Protein AF-A0A6A4GRD8-F1 (afdb_monomer)

Organism: NCBI:txid1447944

Structure (mmCIF, N/CA/C/O backbone):
data_AF-A0A6A4GRD8-F1
#
_entry.id   AF-A0A6A4GRD8-F1
#
loop_
_atom_site.group_PDB
_atom_site.id
_atom_site.type_symbol
_atom_site.label_atom_id
_atom_site.label_alt_id
_atom_site.label_comp_id
_atom_site.label_asym_id
_atom_site.label_entity_id
_atom_site.label_seq_id
_atom_site.pdbx_PDB_ins_code
_atom_site.Cartn_x
_atom_site.Cartn_y
_atom_site.Cartn_z
_atom_site.occupancy
_atom_site.B_iso_or_equiv
_atom_site.auth_seq_id
_atom_site.auth_comp_id
_atom_site.auth_asym_id
_atom_site.auth_atom_id
_atom_site.pdbx_PDB_model_num
ATOM 1 N N . MET A 1 1 ? 20.270 21.650 -35.601 1.00 24.81 1 MET A N 1
ATOM 2 C CA . MET A 1 1 ? 20.937 20.452 -35.057 1.00 24.81 1 MET A CA 1
ATOM 3 C C . MET A 1 1 ? 22.162 20.197 -35.927 1.00 24.81 1 MET A C 1
ATOM 5 O O . MET A 1 1 ? 22.003 19.754 -37.057 1.00 24.81 1 MET A O 1
ATOM 9 N N . GLN A 1 2 ? 23.350 20.636 -35.498 1.00 22.73 2 GLN A N 1
ATOM 10 C CA . GLN A 1 2 ? 24.589 20.322 -36.217 1.00 22.73 2 GLN A CA 1
ATOM 11 C C . GLN A 1 2 ? 24.845 18.822 -36.033 1.00 22.73 2 GLN A C 1
ATOM 13 O O . GLN A 1 2 ? 25.180 18.382 -34.941 1.00 22.73 2 GLN A O 1
ATOM 18 N N . LEU A 1 3 ? 24.617 18.026 -37.079 1.00 31.14 3 LEU A N 1
ATOM 19 C CA . LEU A 1 3 ? 25.081 16.640 -37.128 1.00 31.14 3 LEU A CA 1
ATOM 20 C C . LEU A 1 3 ? 26.600 16.685 -37.310 1.00 31.14 3 LEU A C 1
ATOM 22 O O . LEU A 1 3 ? 27.084 16.894 -38.424 1.00 31.14 3 LEU A O 1
ATOM 26 N N . ILE A 1 4 ? 27.331 16.591 -36.200 1.00 37.72 4 ILE A N 1
ATOM 27 C CA . ILE A 1 4 ? 28.794 16.622 -36.174 1.00 37.72 4 ILE A CA 1
ATOM 28 C C . ILE A 1 4 ? 29.328 15.190 -36.262 1.00 37.72 4 ILE A C 1
ATOM 30 O O . ILE A 1 4 ? 28.862 14.293 -35.563 1.00 37.72 4 ILE A O 1
ATOM 34 N N . SER A 1 5 ? 30.282 15.035 -37.184 1.00 36.31 5 SER A N 1
ATOM 35 C CA . SER A 1 5 ? 31.227 13.939 -37.411 1.00 36.31 5 SER A CA 1
ATOM 36 C C . SER A 1 5 ? 31.065 12.708 -36.512 1.00 36.31 5 SER A C 1
ATOM 38 O O . SER A 1 5 ? 31.634 12.639 -35.424 1.00 36.31 5 SER A O 1
ATOM 40 N N . ILE A 1 6 ? 30.385 11.677 -37.026 1.00 48.72 6 ILE A N 1
ATOM 41 C CA . ILE A 1 6 ? 30.660 10.297 -36.602 1.00 48.72 6 ILE A CA 1
ATOM 42 C C . ILE A 1 6 ? 32.162 10.068 -36.782 1.00 48.72 6 ILE A C 1
ATOM 44 O O . ILE A 1 6 ? 32.662 10.449 -37.834 1.00 48.72 6 ILE A O 1
ATOM 48 N N . ASN A 1 7 ? 32.871 9.458 -35.826 1.00 55.53 7 ASN A N 1
ATOM 49 C CA . ASN A 1 7 ? 34.248 9.012 -36.063 1.00 55.53 7 ASN A CA 1
ATOM 50 C C . ASN A 1 7 ? 34.211 7.890 -37.127 1.00 55.53 7 ASN A C 1
ATOM 52 O O . ASN A 1 7 ? 33.829 6.758 -36.804 1.00 55.53 7 ASN A O 1
ATOM 56 N N . PRO A 1 8 ? 34.506 8.171 -38.414 1.00 59.16 8 PRO A N 1
ATOM 57 C CA . PRO A 1 8 ? 34.320 7.192 -39.474 1.00 59.16 8 PRO A CA 1
ATOM 58 C C . PRO A 1 8 ? 35.333 6.065 -39.311 1.00 59.16 8 PRO A C 1
ATOM 60 O O . PRO A 1 8 ? 34.985 4.907 -39.536 1.00 59.16 8 PRO A O 1
ATOM 63 N N . ASP A 1 9 ? 36.527 6.419 -38.837 1.00 59.66 9 ASP A N 1
ATOM 64 C CA . ASP A 1 9 ? 37.669 5.543 -38.641 1.00 59.66 9 ASP A CA 1
ATOM 65 C C . ASP A 1 9 ? 37.385 4.490 -37.572 1.00 59.66 9 ASP A C 1
ATOM 67 O O . ASP A 1 9 ? 37.676 3.320 -37.796 1.00 59.66 9 ASP A O 1
ATOM 71 N N . ALA A 1 10 ? 36.722 4.843 -36.465 1.00 59.97 10 ALA A N 1
ATOM 72 C CA . ALA A 1 10 ? 36.371 3.884 -35.411 1.00 59.97 10 ALA A CA 1
ATOM 73 C C . ALA A 1 10 ? 35.396 2.795 -35.898 1.00 59.97 10 ALA A C 1
ATOM 75 O O . ALA A 1 10 ? 35.593 1.607 -35.646 1.00 59.97 10 ALA A O 1
ATOM 76 N N . THR A 1 11 ? 34.357 3.177 -36.646 1.00 60.69 11 THR A N 1
ATOM 77 C CA . THR A 1 11 ? 33.398 2.206 -37.199 1.00 60.69 11 THR A CA 1
ATOM 78 C C . THR A 1 11 ? 34.016 1.391 -38.342 1.00 60.69 11 THR A C 1
ATOM 80 O O . THR A 1 11 ? 33.767 0.193 -38.438 1.00 60.69 11 THR A O 1
ATOM 83 N N . ASN A 1 12 ? 34.859 2.008 -39.179 1.00 69.25 12 ASN A N 1
ATOM 84 C CA . ASN A 1 12 ? 35.583 1.308 -40.244 1.00 69.25 12 ASN A CA 1
ATOM 85 C C . ASN A 1 12 ? 36.602 0.310 -39.666 1.00 69.25 12 ASN A C 1
ATOM 87 O O . ASN A 1 12 ? 36.736 -0.794 -40.185 1.00 69.25 12 ASN A O 1
ATOM 91 N N . THR A 1 13 ? 37.262 0.664 -38.559 1.00 67.25 13 THR A N 1
ATOM 92 C CA . THR A 1 13 ? 38.175 -0.215 -37.811 1.00 67.25 13 THR A CA 1
ATOM 93 C C . THR A 1 13 ? 37.424 -1.404 -37.220 1.00 67.25 13 THR A C 1
ATOM 95 O O . THR A 1 13 ? 37.878 -2.538 -37.353 1.00 67.25 13 THR A O 1
ATOM 98 N N . ALA A 1 14 ? 36.241 -1.178 -36.635 1.00 63.00 14 ALA A N 1
ATOM 99 C CA . ALA A 1 14 ? 35.396 -2.262 -36.138 1.00 63.00 14 ALA A CA 1
ATOM 100 C C . ALA A 1 14 ? 34.967 -3.218 -37.262 1.00 63.00 14 ALA A C 1
ATOM 102 O O . ALA A 1 14 ? 35.085 -4.431 -37.103 1.00 63.00 14 ALA A O 1
ATOM 103 N N . LEU A 1 15 ? 34.538 -2.686 -38.413 1.00 66.94 15 LEU A N 1
ATOM 104 C CA . LEU A 1 15 ? 34.151 -3.492 -39.573 1.00 66.94 15 LEU A CA 1
ATOM 105 C C . LEU A 1 15 ? 35.340 -4.283 -40.150 1.00 66.94 15 LEU A C 1
ATOM 107 O O . LEU A 1 15 ? 35.196 -5.455 -40.487 1.00 66.94 15 LEU A O 1
ATOM 111 N N . HIS A 1 16 ? 36.527 -3.672 -40.209 1.00 69.00 16 HIS A N 1
ATOM 112 C CA . HIS A 1 16 ? 37.756 -4.348 -40.622 1.00 69.00 16 HIS A CA 1
ATOM 113 C C . HIS A 1 16 ? 38.114 -5.503 -39.677 1.00 69.00 16 HIS A C 1
ATOM 115 O O . HIS A 1 16 ? 38.346 -6.608 -40.153 1.00 69.00 16 HIS A O 1
ATOM 121 N N . ALA A 1 17 ? 38.081 -5.283 -38.357 1.00 66.56 17 ALA A N 1
ATOM 122 C CA . ALA A 1 17 ? 38.363 -6.320 -37.359 1.00 66.56 17 ALA A CA 1
ATOM 123 C C . ALA A 1 17 ? 37.388 -7.512 -37.444 1.00 66.56 17 ALA A C 1
ATOM 125 O O . ALA A 1 17 ? 37.797 -8.659 -37.279 1.00 66.56 17 ALA A O 1
ATOM 126 N N . ILE A 1 18 ? 36.108 -7.254 -37.744 1.00 66.88 18 ILE A N 1
ATOM 127 C CA . ILE A 1 18 ? 35.108 -8.309 -37.990 1.00 66.88 18 ILE A CA 1
ATOM 128 C C . ILE A 1 18 ? 35.475 -9.121 -39.238 1.00 66.88 18 ILE A C 1
ATOM 130 O O . ILE A 1 18 ? 35.386 -10.347 -39.220 1.00 66.88 18 ILE A O 1
ATOM 134 N N . HIS A 1 19 ? 35.900 -8.458 -40.317 1.00 74.50 19 HIS A N 1
ATOM 135 C CA . HIS A 1 19 ? 36.281 -9.132 -41.559 1.00 74.50 19 HIS A CA 1
ATOM 136 C C . HIS A 1 19 ? 37.599 -9.913 -41.454 1.00 74.50 19 HIS A C 1
ATOM 138 O O . HIS A 1 19 ? 37.742 -10.933 -42.127 1.00 74.50 19 HIS A O 1
ATOM 144 N N . THR A 1 20 ? 38.558 -9.458 -40.641 1.00 73.12 20 THR A N 1
ATOM 145 C CA . THR A 1 20 ? 39.866 -10.116 -40.478 1.00 73.12 20 THR A CA 1
ATOM 146 C C . THR A 1 20 ? 39.896 -11.177 -39.380 1.00 73.12 20 THR A C 1
ATOM 148 O O . THR A 1 20 ? 40.796 -12.014 -39.389 1.00 73.12 20 THR A O 1
ATOM 151 N N . GLY A 1 21 ? 38.920 -11.185 -38.465 1.00 60.91 21 GLY A N 1
ATOM 152 C CA . GLY A 1 21 ? 38.833 -12.168 -37.380 1.00 60.91 21 GLY A CA 1
ATOM 153 C C . GLY A 1 21 ? 39.872 -11.975 -36.268 1.00 60.91 21 GLY A C 1
ATOM 154 O O . GLY A 1 21 ? 40.183 -12.927 -35.557 1.00 60.91 21 GLY A O 1
ATOM 155 N N . GLU A 1 22 ? 40.433 -10.772 -36.117 1.00 60.31 22 GLU A N 1
ATOM 156 C CA . GLU A 1 22 ? 41.413 -10.471 -35.067 1.00 60.31 22 GLU A CA 1
ATOM 157 C C . GLU A 1 22 ? 40.739 -10.363 -33.685 1.00 60.31 22 GLU A C 1
ATOM 159 O O . GLU A 1 22 ? 39.955 -9.448 -33.417 1.00 60.31 22 GLU A O 1
ATOM 164 N N . GLU A 1 23 ? 41.064 -11.292 -32.780 1.00 50.81 23 GLU A N 1
ATOM 165 C CA . GLU A 1 23 ? 40.650 -11.244 -31.373 1.00 50.81 23 GLU A CA 1
ATOM 166 C C . GLU A 1 23 ? 41.489 -10.205 -30.607 1.00 50.81 23 GLU A C 1
ATOM 168 O O . GLU A 1 23 ? 42.695 -10.367 -30.409 1.00 50.81 23 GLU A O 1
ATOM 173 N N . GLN A 1 24 ? 40.858 -9.115 -30.161 1.00 55.81 24 GLN A N 1
ATOM 174 C CA . GLN A 1 24 ? 41.519 -8.095 -29.344 1.00 55.81 24 GLN A CA 1
ATOM 175 C C . GLN A 1 24 ? 41.498 -8.469 -27.854 1.00 55.81 24 GLN A C 1
ATOM 177 O O . GLN A 1 24 ? 40.447 -8.721 -27.271 1.00 55.81 24 GLN A O 1
ATOM 182 N N . ILE A 1 25 ? 42.677 -8.429 -27.221 1.00 50.53 25 ILE A N 1
ATOM 183 C CA . ILE A 1 25 ? 42.921 -8.797 -25.809 1.00 50.53 25 ILE A CA 1
ATOM 184 C C . ILE A 1 25 ? 42.397 -7.720 -24.820 1.00 50.53 25 ILE A C 1
ATOM 186 O O . ILE A 1 25 ? 42.378 -7.929 -23.609 1.00 50.53 25 ILE A O 1
ATOM 190 N N . GLY A 1 26 ? 41.905 -6.577 -25.312 1.00 52.75 26 GLY A N 1
ATOM 191 C CA . GLY A 1 26 ? 41.276 -5.528 -24.505 1.00 52.75 26 GLY A CA 1
ATOM 192 C C . GLY A 1 26 ? 40.466 -4.543 -25.352 1.00 52.75 26 GLY A C 1
ATOM 193 O O . GLY A 1 26 ? 40.727 -4.394 -26.540 1.00 52.75 26 GLY A O 1
ATOM 194 N N . VAL A 1 27 ? 39.486 -3.882 -24.727 1.00 57.88 27 VAL A N 1
ATOM 195 C CA . VAL A 1 27 ? 38.582 -2.906 -25.362 1.00 57.88 27 VAL A CA 1
ATOM 196 C C . VAL A 1 27 ? 39.010 -1.500 -24.932 1.00 57.88 27 VAL A C 1
ATOM 198 O O . VAL A 1 27 ? 38.841 -1.139 -23.767 1.00 57.88 27 VAL A O 1
ATOM 201 N N . GLN A 1 28 ? 39.582 -0.708 -25.839 1.00 58.16 28 GLN A N 1
ATOM 202 C CA . GLN A 1 28 ? 39.941 0.699 -25.600 1.00 58.16 28 GLN A CA 1
ATOM 203 C C . GLN A 1 28 ? 38.852 1.670 -26.055 1.00 58.16 28 GLN A C 1
ATOM 205 O O . GLN A 1 28 ? 38.755 2.782 -25.533 1.00 58.16 28 GLN A O 1
ATOM 210 N N . ASN A 1 29 ? 38.004 1.255 -26.996 1.00 62.31 29 ASN A N 1
ATOM 211 C CA . ASN A 1 29 ? 36.835 2.020 -27.411 1.00 62.31 29 ASN A CA 1
ATOM 212 C C . ASN A 1 29 ? 35.583 1.135 -27.508 1.00 62.31 29 ASN A C 1
ATOM 214 O O . ASN A 1 29 ? 35.648 -0.077 -27.667 1.00 62.31 29 ASN A O 1
ATOM 218 N N . MET A 1 30 ? 34.406 1.749 -27.421 1.00 63.00 30 MET A N 1
ATOM 219 C CA . MET A 1 30 ? 33.133 1.023 -27.409 1.00 63.00 30 MET A CA 1
ATOM 220 C C . MET A 1 30 ? 32.856 0.257 -28.722 1.00 63.00 30 MET A C 1
ATOM 222 O O . MET A 1 30 ? 32.155 -0.750 -28.689 1.00 63.00 30 MET A O 1
ATOM 226 N N . PHE A 1 31 ? 33.434 0.675 -29.853 1.00 65.56 31 PHE A N 1
ATOM 227 C CA . PHE A 1 31 ? 33.296 -0.010 -31.146 1.00 65.56 31 PHE A CA 1
ATOM 228 C C . PHE A 1 31 ? 34.136 -1.292 -31.253 1.00 65.56 31 PHE A C 1
ATOM 230 O O . PHE A 1 31 ? 33.862 -2.145 -32.096 1.00 65.56 31 PHE A O 1
ATOM 237 N N . GLU A 1 32 ? 35.123 -1.467 -30.378 1.00 67.12 32 GLU A N 1
ATOM 238 C CA . GLU A 1 32 ? 35.891 -2.706 -30.247 1.00 67.12 32 GLU A CA 1
ATOM 239 C C . GLU A 1 32 ? 35.129 -3.785 -29.470 1.00 67.12 32 GLU A C 1
ATOM 241 O O . GLU A 1 32 ? 35.467 -4.967 -29.573 1.00 67.12 32 GLU A O 1
ATOM 246 N N . ALA A 1 33 ? 34.080 -3.404 -28.733 1.00 67.94 33 ALA A N 1
ATOM 247 C CA . ALA A 1 33 ? 33.295 -4.325 -27.929 1.00 67.94 33 ALA A CA 1
ATOM 248 C C . ALA A 1 33 ? 32.452 -5.272 -28.800 1.00 67.94 33 ALA A C 1
ATOM 250 O O . ALA A 1 33 ? 31.733 -4.840 -29.705 1.00 67.94 33 ALA A O 1
ATOM 251 N N . ASN A 1 34 ? 32.470 -6.565 -28.461 1.00 70.44 34 ASN A N 1
ATOM 252 C CA . ASN A 1 34 ? 31.767 -7.611 -29.217 1.00 70.44 34 ASN A CA 1
ATOM 253 C C . ASN A 1 34 ? 30.270 -7.316 -29.390 1.00 70.44 34 ASN A C 1
ATOM 255 O O . ASN A 1 34 ? 29.731 -7.484 -30.476 1.00 70.44 34 ASN A O 1
ATOM 259 N N . PHE A 1 35 ? 29.607 -6.770 -28.364 1.00 72.12 35 PHE A N 1
ATOM 260 C CA . PHE A 1 35 ? 28.174 -6.471 -28.449 1.00 72.12 35 PHE A CA 1
ATOM 261 C C . PHE A 1 35 ? 27.824 -5.401 -29.498 1.00 72.12 35 PHE A C 1
ATOM 263 O O . PHE A 1 35 ? 26.681 -5.366 -29.940 1.00 72.12 35 PHE A O 1
ATOM 270 N N . ILE A 1 36 ? 28.768 -4.535 -29.894 1.00 72.38 36 ILE A N 1
ATOM 271 C CA . ILE A 1 36 ? 28.576 -3.582 -31.001 1.00 72.38 36 ILE A CA 1
ATOM 272 C C . ILE A 1 36 ? 28.882 -4.231 -32.338 1.00 72.38 36 ILE A C 1
ATOM 274 O O . ILE A 1 36 ? 28.145 -4.013 -33.298 1.00 72.38 36 ILE A O 1
ATOM 278 N N . LYS A 1 37 ? 29.948 -5.033 -32.392 1.00 73.56 37 LYS A N 1
ATOM 279 C CA . LYS A 1 37 ? 30.352 -5.762 -33.597 1.00 73.56 37 LYS A CA 1
ATOM 280 C C . LYS A 1 37 ? 29.263 -6.723 -34.076 1.00 73.56 37 LYS A C 1
ATOM 282 O O . LYS A 1 37 ? 29.037 -6.824 -35.275 1.00 73.56 37 LYS A O 1
ATOM 287 N N . ASP A 1 38 ? 28.539 -7.333 -33.140 1.00 80.56 38 ASP A N 1
ATOM 288 C CA . ASP A 1 38 ? 27.466 -8.292 -33.419 1.00 80.56 38 ASP A CA 1
ATOM 289 C C . ASP A 1 38 ? 26.068 -7.650 -33.489 1.00 80.56 38 ASP A C 1
ATOM 291 O O . ASP A 1 38 ? 25.080 -8.331 -33.793 1.00 80.56 38 ASP A O 1
ATOM 295 N N . LEU A 1 39 ? 25.945 -6.350 -33.186 1.00 81.44 39 LEU A N 1
ATOM 296 C CA . LEU A 1 39 ? 24.649 -5.680 -33.148 1.00 81.44 39 LEU A CA 1
ATOM 297 C C . LEU A 1 39 ? 24.056 -5.613 -34.551 1.00 81.44 39 LEU A C 1
ATOM 299 O O . LEU A 1 39 ? 24.643 -5.023 -35.455 1.00 81.44 39 LEU A O 1
ATOM 303 N N . LYS A 1 40 ? 22.847 -6.150 -34.715 1.00 86.00 40 LYS A N 1
ATOM 304 C CA . LYS A 1 40 ? 22.097 -6.034 -35.965 1.00 86.00 40 LYS A CA 1
ATOM 305 C C . LYS A 1 40 ? 21.219 -4.788 -35.971 1.00 86.00 40 LYS A C 1
ATOM 307 O O . LYS A 1 40 ? 20.516 -4.518 -34.997 1.00 86.00 40 LYS A O 1
ATOM 312 N N . GLY A 1 41 ? 21.255 -4.062 -37.080 1.00 83.25 41 GLY A N 1
ATOM 313 C CA . GLY A 1 41 ? 20.356 -2.968 -37.401 1.00 83.25 41 GLY A CA 1
ATOM 314 C C . GLY A 1 41 ? 18.931 -3.440 -37.723 1.00 83.25 41 GLY A C 1
ATOM 315 O O . GLY A 1 41 ? 18.645 -4.644 -37.746 1.00 83.25 41 GLY A O 1
ATOM 316 N N . PRO A 1 42 ? 18.016 -2.496 -37.993 1.00 81.75 42 PRO A N 1
ATOM 317 C CA . PRO A 1 42 ? 16.615 -2.777 -38.327 1.00 81.75 42 PRO A CA 1
ATOM 318 C C . PRO A 1 42 ? 16.441 -3.613 -39.609 1.00 81.75 42 PRO A C 1
ATOM 320 O O . PRO A 1 42 ? 15.425 -4.285 -39.774 1.00 81.75 42 PRO A O 1
ATOM 323 N N . ASP A 1 43 ? 17.421 -3.595 -40.512 1.00 82.94 43 ASP A N 1
ATOM 324 C CA . ASP A 1 43 ? 17.446 -4.353 -41.768 1.00 82.94 43 ASP A CA 1
ATOM 325 C C . ASP A 1 43 ? 18.103 -5.742 -41.638 1.00 82.94 43 ASP A C 1
ATOM 327 O O . ASP A 1 43 ? 18.218 -6.476 -42.621 1.00 82.94 43 ASP A O 1
ATOM 331 N N . GLY A 1 44 ? 18.528 -6.117 -40.426 1.00 83.56 44 GLY A N 1
ATOM 332 C CA . GLY A 1 44 ? 19.192 -7.385 -40.135 1.00 83.56 44 GLY A CA 1
ATOM 333 C C . GLY A 1 44 ? 20.684 -7.430 -40.486 1.00 83.56 44 GLY A C 1
ATOM 334 O O . GLY A 1 44 ? 21.320 -8.449 -40.195 1.00 83.56 44 GLY A O 1
ATOM 335 N N . LYS A 1 45 ? 21.248 -6.359 -41.063 1.00 85.81 45 LYS A N 1
ATOM 336 C CA . LYS A 1 45 ? 22.697 -6.194 -41.267 1.00 85.81 45 LYS A CA 1
ATOM 337 C C . LYS A 1 45 ? 23.368 -5.705 -39.989 1.00 85.81 45 LYS A C 1
ATOM 339 O O . LYS A 1 45 ? 22.688 -5.388 -39.019 1.00 85.81 45 LYS A O 1
ATOM 344 N N . LEU A 1 46 ? 24.698 -5.664 -39.958 1.00 84.50 46 LEU A N 1
ATOM 345 C CA . LEU A 1 46 ? 25.418 -5.118 -38.808 1.00 84.50 46 LEU A CA 1
ATOM 346 C C . LEU A 1 46 ? 25.143 -3.616 -38.684 1.00 84.50 46 LEU A C 1
ATOM 348 O O . LEU A 1 46 ? 25.223 -2.891 -39.664 1.00 84.50 46 LEU A O 1
ATOM 352 N N . PHE A 1 47 ? 24.870 -3.129 -37.476 1.00 81.62 47 PHE A N 1
ATOM 353 C CA . PHE A 1 47 ? 24.605 -1.710 -37.215 1.00 81.62 47 PHE A CA 1
ATOM 354 C C . PHE A 1 47 ? 25.805 -0.812 -37.569 1.00 81.62 47 PHE A C 1
ATOM 356 O O . PHE A 1 47 ? 25.652 0.370 -37.866 1.00 81.62 47 PHE A O 1
ATOM 363 N N . VAL A 1 48 ? 27.012 -1.379 -37.548 1.00 76.94 48 VAL A N 1
ATOM 364 C CA . VAL A 1 48 ? 28.247 -0.713 -37.983 1.00 76.94 48 VAL A CA 1
ATOM 365 C C . VAL A 1 48 ? 28.436 -0.716 -39.509 1.00 76.94 48 VAL A C 1
ATOM 367 O O . VAL A 1 48 ? 29.242 0.065 -40.015 1.00 76.94 48 VAL A O 1
ATOM 370 N N . ASP A 1 49 ? 27.692 -1.543 -40.253 1.00 79.25 49 ASP A N 1
ATOM 371 C CA . ASP A 1 49 ? 27.662 -1.548 -41.721 1.00 79.25 49 ASP A CA 1
ATOM 372 C C . ASP A 1 49 ? 26.717 -0.446 -42.221 1.00 79.25 49 ASP A C 1
ATOM 374 O O . ASP A 1 49 ? 25.522 -0.636 -42.443 1.00 79.25 49 ASP A O 1
ATOM 378 N N . ARG A 1 50 ? 27.281 0.758 -42.336 1.00 72.06 50 ARG A N 1
ATOM 379 C CA . ARG A 1 50 ? 26.535 1.998 -42.582 1.00 72.06 50 ARG A CA 1
ATOM 380 C C . ARG A 1 50 ? 25.948 2.110 -43.992 1.00 72.06 50 ARG A C 1
ATOM 382 O O . ARG A 1 50 ? 24.972 2.835 -44.175 1.00 72.06 50 ARG A O 1
ATOM 389 N N . GLY A 1 51 ? 26.521 1.440 -44.997 1.00 77.62 51 GLY A N 1
ATOM 390 C CA . GLY A 1 51 ? 26.205 1.716 -46.406 1.00 77.62 51 GLY A CA 1
ATOM 391 C C . GLY A 1 51 ? 26.211 3.227 -46.708 1.00 77.62 51 GLY A C 1
ATOM 392 O O . GLY A 1 51 ? 27.157 3.923 -46.348 1.00 77.62 51 GLY A O 1
ATOM 393 N N . ASP A 1 52 ? 25.119 3.738 -47.293 1.00 78.75 52 ASP A N 1
ATOM 394 C CA . ASP A 1 52 ? 24.901 5.175 -47.566 1.00 78.75 52 ASP A CA 1
ATOM 395 C C . ASP A 1 52 ? 24.206 5.938 -46.412 1.00 78.75 52 ASP A C 1
ATOM 397 O O . ASP A 1 52 ? 23.813 7.101 -46.558 1.00 78.75 52 ASP A O 1
ATOM 401 N N . LYS A 1 53 ? 23.982 5.283 -45.269 1.00 82.38 53 LYS A N 1
ATOM 402 C CA . LYS A 1 53 ? 23.263 5.834 -44.113 1.00 82.38 53 LYS A CA 1
ATOM 403 C C . LYS A 1 53 ? 24.228 6.343 -43.041 1.00 82.38 53 LYS A C 1
ATOM 405 O O . LYS A 1 53 ? 25.413 6.025 -43.002 1.00 82.38 53 LYS A O 1
ATOM 410 N N . ILE A 1 54 ? 23.689 7.133 -42.123 1.00 84.12 54 ILE A N 1
ATOM 411 C CA . ILE A 1 54 ? 24.368 7.616 -40.919 1.00 84.12 54 ILE A CA 1
ATOM 412 C C . ILE A 1 54 ? 23.821 6.820 -39.734 1.00 84.12 54 ILE A C 1
ATOM 414 O O . ILE A 1 54 ? 22.649 6.958 -39.403 1.00 84.12 54 ILE A O 1
ATOM 418 N N . CYS A 1 55 ? 24.655 6.023 -39.071 1.00 82.56 55 CYS A N 1
ATOM 419 C CA . CYS A 1 55 ? 24.252 5.260 -37.885 1.00 82.56 55 CYS A CA 1
ATOM 420 C C . CYS A 1 55 ? 24.766 5.950 -36.613 1.00 82.56 55 CYS A C 1
ATOM 422 O O . CYS A 1 55 ? 25.974 6.145 -36.454 1.00 82.56 55 CYS A O 1
ATOM 424 N N . LEU A 1 56 ? 23.853 6.328 -35.714 1.00 82.81 56 LEU A N 1
ATOM 425 C CA . LEU A 1 56 ? 24.152 6.992 -34.444 1.00 82.81 56 LEU A CA 1
ATOM 426 C C . LEU A 1 56 ? 23.805 6.092 -33.253 1.00 82.81 56 LEU A C 1
ATOM 428 O O . LEU A 1 56 ? 22.666 5.669 -33.070 1.00 82.81 56 LEU A O 1
ATOM 432 N N . ALA A 1 57 ? 24.800 5.850 -32.409 1.00 79.50 57 ALA A N 1
ATOM 433 C CA . ALA A 1 57 ? 24.685 5.129 -31.150 1.00 79.50 57 ALA A CA 1
ATOM 434 C C . ALA A 1 57 ? 24.656 6.093 -29.958 1.00 79.50 57 ALA A C 1
ATOM 436 O O . ALA A 1 57 ? 25.556 6.923 -29.794 1.00 79.50 57 ALA A O 1
ATOM 437 N N . PHE A 1 58 ? 23.659 5.931 -29.092 1.00 81.88 58 PHE A N 1
ATOM 438 C CA . PHE A 1 58 ? 23.519 6.671 -27.840 1.00 81.88 58 PHE A CA 1
ATOM 439 C C . PHE A 1 58 ? 23.627 5.745 -26.627 1.00 81.88 58 PHE A C 1
ATOM 441 O O . PHE A 1 58 ? 23.241 4.572 -26.676 1.00 81.88 58 PHE A O 1
ATOM 448 N N . SER A 1 59 ? 24.127 6.295 -25.521 1.00 78.44 59 SER A N 1
ATOM 449 C CA . SER A 1 59 ? 23.936 5.729 -24.188 1.00 78.44 59 SER A CA 1
ATOM 450 C C . SER A 1 59 ? 22.967 6.587 -23.393 1.00 78.44 59 SER A C 1
ATOM 452 O O . SER A 1 59 ? 23.117 7.808 -23.322 1.00 78.44 59 SER A O 1
ATOM 454 N N . MET A 1 60 ? 21.997 5.939 -22.764 1.00 82.19 60 MET A N 1
ATOM 455 C CA . MET A 1 60 ? 21.075 6.592 -21.850 1.00 82.19 60 MET A CA 1
ATOM 456 C C . MET A 1 60 ? 21.680 6.619 -20.447 1.00 82.19 60 MET A C 1
ATOM 458 O O . MET A 1 60 ? 22.133 5.579 -19.964 1.00 82.19 60 MET A O 1
ATOM 462 N N . HIS A 1 61 ? 21.676 7.796 -19.821 1.00 79.56 61 HIS A N 1
ATOM 463 C CA . HIS A 1 61 ? 22.057 7.990 -18.429 1.00 79.56 61 HIS A CA 1
ATOM 464 C C . HIS A 1 61 ? 20.867 8.556 -17.651 1.00 79.56 61 HIS A C 1
ATOM 466 O O . HIS A 1 61 ? 20.296 9.589 -18.005 1.00 79.56 61 HIS A O 1
ATOM 472 N N . MET A 1 62 ? 20.506 7.869 -16.578 1.00 76.00 62 MET A N 1
ATOM 473 C CA . MET A 1 62 ? 19.504 8.304 -15.620 1.00 76.00 62 MET A CA 1
ATOM 474 C C . MET A 1 62 ? 20.126 8.290 -14.229 1.00 76.00 62 MET A C 1
ATOM 476 O O . MET A 1 62 ? 20.714 7.289 -13.814 1.00 76.00 62 MET A O 1
ATOM 480 N N . ASP A 1 63 ? 19.996 9.420 -13.547 1.00 70.00 63 ASP A N 1
ATOM 481 C CA . ASP A 1 63 ? 20.489 9.655 -12.197 1.00 70.00 63 ASP A CA 1
ATOM 482 C C . ASP A 1 63 ? 19.392 10.403 -11.432 1.00 70.00 63 ASP A C 1
ATOM 484 O O . ASP A 1 63 ? 18.821 11.364 -11.940 1.00 70.00 63 ASP A O 1
ATOM 488 N N . PHE A 1 64 ? 19.073 9.958 -10.221 1.00 62.38 64 PHE A N 1
ATOM 489 C CA . PHE A 1 64 ? 18.058 10.604 -9.384 1.00 62.38 64 PHE A CA 1
ATOM 490 C C . PHE A 1 64 ? 18.612 11.788 -8.580 1.00 62.38 64 PHE A C 1
ATOM 492 O O . PHE A 1 64 ? 17.859 12.452 -7.868 1.00 62.38 64 PHE A O 1
ATOM 499 N N . PHE A 1 65 ? 19.906 12.088 -8.730 1.00 53.06 65 PHE A N 1
ATOM 500 C CA . PHE A 1 65 ? 20.581 13.238 -8.127 1.00 53.06 65 PHE A CA 1
ATOM 501 C C . PHE A 1 65 ? 20.914 14.362 -9.131 1.00 53.06 65 PHE A C 1
ATOM 503 O O . PHE A 1 65 ? 21.318 15.441 -8.699 1.00 53.06 65 PHE A O 1
ATOM 510 N N . ASN A 1 66 ? 20.725 14.159 -10.445 1.00 46.00 66 ASN A N 1
ATOM 511 C CA . ASN A 1 66 ? 21.041 15.126 -11.511 1.00 46.00 66 ASN A CA 1
ATOM 512 C C . ASN A 1 66 ? 20.031 15.059 -12.681 1.00 46.00 66 ASN A C 1
ATOM 514 O O . ASN A 1 66 ? 19.369 14.044 -12.856 1.00 46.00 66 ASN A O 1
ATOM 518 N N . PRO A 1 67 ? 19.885 16.112 -13.513 1.00 48.44 67 PRO A N 1
ATOM 519 C CA . PRO A 1 67 ? 19.001 16.071 -14.686 1.00 48.44 67 PRO A CA 1
ATOM 520 C C . PRO A 1 67 ? 19.390 14.938 -15.658 1.00 48.44 67 PRO A C 1
ATOM 522 O O . PRO A 1 67 ? 20.577 14.706 -15.885 1.00 48.44 67 PRO A O 1
ATOM 525 N N . ASN A 1 68 ? 18.404 14.242 -16.249 1.00 50.38 68 ASN A N 1
ATOM 526 C CA . ASN A 1 68 ? 18.675 13.084 -17.113 1.00 50.38 68 ASN A CA 1
ATOM 527 C C . ASN A 1 68 ? 19.393 13.503 -18.400 1.00 50.38 68 ASN A C 1
ATOM 529 O O . ASN A 1 68 ? 18.932 14.386 -19.128 1.00 50.38 68 ASN A O 1
ATOM 533 N N . CYS A 1 69 ? 20.466 12.794 -18.739 1.00 49.00 69 CYS A N 1
ATOM 534 C CA . CYS A 1 69 ? 21.288 13.080 -19.910 1.00 49.00 69 CYS A CA 1
ATOM 535 C C . CYS A 1 69 ? 21.365 11.852 -20.821 1.00 49.00 69 CYS A C 1
ATOM 537 O O . CYS A 1 69 ? 21.538 10.720 -20.381 1.00 49.00 69 CYS A O 1
ATOM 539 N N . ILE A 1 70 ? 21.287 12.062 -22.126 1.00 53.00 70 ILE A N 1
ATOM 540 C CA . ILE A 1 70 ? 21.632 11.059 -23.128 1.00 53.00 70 ILE A CA 1
ATOM 541 C C . ILE A 1 70 ? 22.931 11.513 -23.777 1.00 53.00 70 ILE A C 1
ATOM 543 O O . ILE A 1 70 ? 23.051 12.655 -24.216 1.00 53.00 70 ILE A O 1
ATOM 547 N N . THR A 1 71 ? 23.904 10.616 -23.853 1.00 48.66 71 THR A N 1
ATOM 548 C CA . THR A 1 71 ? 25.222 10.923 -24.412 1.00 48.66 71 THR A CA 1
ATOM 549 C C . THR A 1 71 ? 25.382 10.224 -25.751 1.00 48.66 71 THR A C 1
ATOM 551 O O . THR A 1 71 ? 25.108 9.025 -25.875 1.00 48.66 71 THR A O 1
ATOM 554 N N . GLN A 1 72 ? 25.837 10.955 -26.768 1.00 47.59 72 GLN A N 1
ATOM 555 C CA . GLN A 1 72 ? 26.160 10.369 -28.065 1.00 47.59 72 GLN A CA 1
ATOM 556 C C . GLN A 1 72 ? 27.515 9.645 -27.982 1.00 47.59 72 GLN A C 1
ATOM 558 O O . GLN A 1 72 ? 28.541 10.254 -27.692 1.00 47.59 72 GLN A O 1
ATOM 563 N N . ARG A 1 73 ? 27.535 8.333 -28.248 1.00 50.22 73 ARG A N 1
ATOM 564 C CA . ARG A 1 73 ? 28.724 7.466 -28.086 1.00 50.22 73 ARG A CA 1
ATOM 565 C C . ARG A 1 73 ? 29.520 7.256 -29.374 1.00 50.22 73 ARG A C 1
ATOM 567 O O . ARG A 1 73 ? 30.579 6.644 -29.337 1.00 50.22 73 ARG A O 1
ATOM 574 N N . THR A 1 74 ? 29.041 7.755 -30.515 1.00 50.81 74 THR A N 1
ATOM 575 C CA . THR A 1 74 ? 29.753 7.648 -31.806 1.00 50.81 74 THR A CA 1
ATOM 576 C C . THR A 1 74 ? 30.846 8.693 -32.011 1.00 50.81 74 THR A C 1
ATOM 578 O O . THR A 1 74 ? 31.352 8.850 -33.125 1.00 50.81 74 THR A O 1
ATOM 581 N N . LEU A 1 75 ? 31.151 9.448 -30.960 1.00 54.69 75 LEU A N 1
ATOM 582 C CA . LEU A 1 75 ? 32.117 10.532 -30.950 1.00 54.69 75 LEU A CA 1
ATOM 583 C C . LEU A 1 75 ? 33.466 10.038 -30.429 1.00 54.69 75 LEU A C 1
ATOM 585 O O . LEU A 1 75 ? 33.551 9.009 -29.758 1.00 54.69 75 LEU A O 1
ATOM 589 N N . ASP A 1 76 ? 34.524 10.782 -30.740 1.00 57.66 76 ASP A N 1
ATOM 590 C CA . ASP A 1 76 ? 35.850 10.515 -30.191 1.00 57.66 76 ASP A CA 1
ATOM 591 C C . ASP A 1 76 ? 35.814 10.534 -28.640 1.00 57.66 76 ASP A C 1
ATOM 593 O O . ASP A 1 76 ? 35.153 11.405 -28.054 1.00 57.66 76 ASP A O 1
ATOM 597 N N . PRO A 1 77 ? 36.503 9.605 -27.945 1.00 59.38 77 PRO A N 1
ATOM 598 C CA . PRO A 1 77 ? 36.524 9.562 -26.483 1.00 59.38 77 PRO A CA 1
ATOM 599 C C . PRO A 1 77 ? 36.936 10.879 -25.812 1.00 59.38 77 PRO A C 1
ATOM 601 O O . PRO A 1 77 ? 36.501 11.136 -24.689 1.00 59.38 77 PRO A O 1
ATOM 604 N N . SER A 1 78 ? 37.738 11.708 -26.489 1.00 61.41 78 SER A N 1
ATOM 605 C CA . SER A 1 78 ? 38.185 13.018 -25.999 1.00 61.41 78 SER A CA 1
ATOM 606 C C . SER A 1 78 ? 37.085 14.085 -25.966 1.00 61.41 78 SER A C 1
ATOM 608 O O . SER A 1 78 ? 37.218 15.055 -25.222 1.00 61.41 78 SER A O 1
ATOM 610 N N . ILE A 1 79 ? 35.991 13.908 -26.720 1.00 62.47 79 ILE A N 1
ATOM 611 C CA . ILE A 1 79 ? 34.918 14.911 -26.846 1.00 62.47 79 ILE A CA 1
ATOM 612 C C . ILE A 1 79 ? 33.554 14.435 -26.329 1.00 62.47 79 ILE A C 1
ATOM 614 O O . ILE A 1 79 ? 32.687 15.263 -26.077 1.00 62.47 79 ILE A O 1
ATOM 618 N N . GLN A 1 80 ? 33.350 13.129 -26.119 1.00 60.00 80 GLN A N 1
ATOM 619 C CA . GLN A 1 80 ? 32.038 12.548 -25.765 1.00 60.00 80 GLN A CA 1
ATOM 620 C C . GLN A 1 80 ? 31.421 13.058 -24.443 1.00 60.00 80 GLN A C 1
ATOM 622 O O . GLN A 1 80 ? 30.233 12.854 -24.214 1.00 60.00 80 GLN A O 1
ATOM 627 N N . TYR A 1 81 ? 32.211 13.682 -23.561 1.00 64.69 81 TYR A N 1
ATOM 628 C CA . TYR A 1 81 ? 31.749 14.228 -22.274 1.00 64.69 81 TYR A CA 1
ATOM 629 C C . TYR A 1 81 ? 31.646 15.757 -22.255 1.00 64.69 81 TYR A C 1
ATOM 631 O O . TYR A 1 81 ? 31.320 16.326 -21.213 1.00 64.69 81 TYR A O 1
ATOM 639 N N . LEU A 1 82 ? 31.933 16.432 -23.373 1.00 65.50 82 LEU A N 1
ATOM 640 C CA . LEU A 1 82 ? 31.727 17.875 -23.452 1.00 65.50 82 LEU A CA 1
ATOM 641 C C . LEU A 1 82 ? 30.222 18.170 -23.511 1.00 65.50 82 LEU A C 1
ATOM 643 O O . LEU A 1 82 ? 29.445 17.406 -24.093 1.00 65.50 82 LEU A O 1
ATOM 647 N N . SER A 1 83 ? 29.801 19.265 -22.879 1.00 61.62 83 SER A N 1
ATOM 648 C CA . SER A 1 83 ? 28.383 19.605 -22.711 1.00 61.62 83 SER A CA 1
ATOM 649 C C . SER A 1 83 ? 27.659 19.819 -24.040 1.00 61.62 83 SER A C 1
ATOM 651 O O . SER A 1 83 ? 26.453 19.601 -24.114 1.00 61.62 83 SER A O 1
ATOM 653 N N . GLU A 1 84 ? 28.384 20.165 -25.103 1.00 67.75 84 GLU A N 1
ATOM 654 C CA . GLU A 1 84 ? 27.873 20.319 -26.466 1.00 67.75 84 GLU A CA 1
ATOM 655 C C . GLU A 1 84 ? 27.396 18.995 -27.088 1.00 67.75 84 GLU A C 1
ATOM 657 O O . GLU A 1 84 ? 26.621 19.014 -28.045 1.00 67.75 84 GLU A O 1
ATOM 662 N N . TYR A 1 85 ? 27.829 17.854 -26.541 1.00 65.44 85 TYR A N 1
ATOM 663 C CA . TYR A 1 85 ? 27.493 16.509 -27.021 1.00 65.44 85 TYR A CA 1
ATOM 664 C C . TYR A 1 85 ? 26.610 15.715 -26.044 1.00 65.44 85 TYR A C 1
ATOM 666 O O . TYR A 1 85 ? 26.323 14.533 -26.273 1.00 65.44 85 TYR A O 1
ATOM 674 N N . LEU A 1 86 ? 26.146 16.370 -24.975 1.00 66.81 86 LEU A N 1
ATOM 675 C CA . LEU A 1 86 ? 25.144 15.849 -24.053 1.00 66.81 86 LEU A CA 1
ATOM 676 C C . LEU A 1 86 ? 23.753 16.327 -24.479 1.00 66.81 86 LEU A C 1
ATOM 678 O O . LEU A 1 86 ? 23.471 17.522 -24.553 1.00 66.81 86 LEU A O 1
ATOM 682 N N . TYR A 1 87 ? 22.859 15.380 -24.736 1.00 73.12 87 TYR A N 1
ATOM 683 C CA . TYR A 1 87 ? 21.460 15.637 -25.045 1.00 73.12 87 TYR A CA 1
ATOM 684 C C . TYR A 1 87 ? 20.600 15.396 -23.802 1.00 73.12 87 TYR A C 1
ATOM 686 O O . TYR A 1 87 ? 20.303 14.258 -23.446 1.00 73.12 87 TYR A O 1
ATOM 694 N N . VAL A 1 88 ? 20.181 16.466 -23.127 1.00 75.50 88 VAL A N 1
ATOM 695 C CA . VAL A 1 88 ? 19.214 16.376 -22.022 1.00 75.50 88 VAL A CA 1
ATOM 696 C C . VAL A 1 88 ? 17.834 16.095 -22.610 1.00 75.50 88 VAL A C 1
ATOM 698 O O . VAL A 1 88 ? 17.198 16.982 -23.176 1.00 75.50 88 VAL A O 1
ATOM 701 N N . ALA A 1 89 ? 17.382 14.848 -22.503 1.00 75.31 89 ALA A N 1
ATOM 702 C CA . ALA A 1 89 ? 16.114 14.422 -23.089 1.00 75.31 89 ALA A CA 1
ATOM 703 C C . ALA A 1 89 ? 14.911 14.672 -22.171 1.00 75.31 89 ALA A C 1
ATOM 705 O O . ALA A 1 89 ? 13.796 14.876 -22.649 1.00 75.31 89 ALA A O 1
ATOM 706 N N . THR A 1 90 ? 15.101 14.619 -20.850 1.00 75.38 90 THR A N 1
ATOM 707 C CA . THR A 1 90 ? 14.004 14.719 -19.875 1.00 75.38 90 THR A CA 1
ATOM 708 C C . THR A 1 90 ? 14.513 15.241 -18.537 1.00 75.38 90 THR A C 1
ATOM 710 O O . THR A 1 90 ? 15.628 14.936 -18.132 1.00 75.38 90 THR A O 1
ATOM 713 N N . ILE A 1 91 ? 13.684 15.996 -17.819 1.00 80.44 91 ILE A N 1
ATOM 714 C CA . ILE A 1 91 ? 13.962 16.436 -16.448 1.00 80.44 91 ILE A CA 1
ATOM 715 C C . ILE A 1 91 ? 12.842 15.896 -15.561 1.00 80.44 91 ILE A C 1
ATOM 717 O O . ILE A 1 91 ? 11.671 16.164 -15.829 1.00 80.44 91 ILE A O 1
ATOM 721 N N . ILE A 1 92 ? 13.201 15.128 -14.531 1.00 78.25 92 ILE A N 1
ATOM 722 C CA . ILE A 1 92 ? 12.252 14.622 -13.534 1.00 78.25 92 ILE A CA 1
ATOM 723 C C . ILE A 1 92 ? 12.163 15.661 -12.407 1.00 78.25 92 ILE A C 1
ATOM 725 O O . ILE A 1 92 ? 13.199 16.021 -11.841 1.00 78.25 92 ILE A O 1
ATOM 729 N N . PRO A 1 93 ? 10.969 16.190 -12.093 1.00 73.94 93 PRO A N 1
ATOM 730 C CA . PRO A 1 93 ? 10.814 17.156 -11.015 1.00 73.94 93 PRO A CA 1
ATOM 731 C C . PRO A 1 93 ? 11.012 16.483 -9.650 1.00 73.94 93 PRO A C 1
ATOM 733 O O . PRO A 1 93 ? 10.442 15.431 -9.381 1.00 73.94 93 PRO A O 1
ATOM 736 N N . GLY A 1 94 ? 11.805 17.112 -8.779 1.00 71.94 94 GLY A N 1
ATOM 737 C CA . GLY A 1 94 ? 11.900 16.733 -7.366 1.00 71.94 94 GLY A CA 1
ATOM 738 C C . GLY A 1 94 ? 10.662 17.161 -6.558 1.00 71.94 94 GLY A C 1
ATOM 739 O O . GLY A 1 94 ? 9.741 17.768 -7.109 1.00 71.94 94 GLY A O 1
ATOM 740 N N . PRO A 1 95 ? 10.628 16.912 -5.235 1.00 68.19 95 PRO A N 1
ATOM 741 C CA . PRO A 1 95 ? 11.750 16.505 -4.380 1.00 68.19 95 PRO A CA 1
ATOM 742 C C . PRO A 1 95 ? 11.906 14.988 -4.196 1.00 68.19 95 PRO A C 1
ATOM 744 O O . PRO A 1 95 ? 12.870 14.557 -3.567 1.00 68.19 95 PRO A O 1
ATOM 747 N N . HIS A 1 96 ? 10.965 14.188 -4.698 1.00 70.31 96 HIS A N 1
ATOM 748 C CA . HIS A 1 96 ? 10.950 12.742 -4.505 1.00 70.31 96 HIS A CA 1
ATOM 749 C C . HIS A 1 96 ? 11.247 12.001 -5.804 1.00 70.31 96 HIS A C 1
ATOM 751 O O . HIS A 1 96 ? 10.870 12.441 -6.887 1.00 70.31 96 HIS A O 1
ATOM 757 N N . GLU A 1 97 ? 11.926 10.866 -5.671 1.00 71.50 97 GLU A N 1
ATOM 758 C CA . GLU A 1 97 ? 12.140 9.938 -6.774 1.00 71.50 97 GLU A CA 1
ATOM 759 C C . GLU A 1 97 ? 10.786 9.355 -7.221 1.00 71.50 97 GLU A C 1
ATOM 761 O O . GLU A 1 97 ? 10.004 8.945 -6.357 1.00 71.50 97 GLU A O 1
ATOM 766 N N . PRO A 1 98 ? 10.500 9.283 -8.533 1.00 77.88 98 PRO A N 1
ATOM 767 C CA . PRO A 1 98 ? 9.244 8.732 -9.026 1.00 77.88 98 PRO A CA 1
ATOM 768 C C . PRO A 1 98 ? 9.094 7.259 -8.637 1.00 77.88 98 PRO A C 1
ATOM 770 O O . PRO A 1 98 ? 10.073 6.498 -8.541 1.00 77.88 98 PRO A O 1
ATOM 773 N N . LEU A 1 99 ? 7.847 6.843 -8.428 1.00 76.94 99 LEU A N 1
ATOM 774 C CA . LEU A 1 99 ? 7.494 5.441 -8.227 1.00 76.94 99 LEU A CA 1
ATOM 775 C C . LEU A 1 99 ? 7.839 4.618 -9.479 1.00 76.94 99 LEU A C 1
ATOM 777 O O . LEU A 1 99 ? 8.054 5.159 -10.564 1.00 76.94 99 LEU A O 1
ATOM 781 N N . ASN A 1 100 ? 7.908 3.289 -9.338 1.00 74.00 100 ASN A N 1
ATOM 782 C CA . ASN A 1 100 ? 8.279 2.413 -10.458 1.00 74.00 100 ASN A CA 1
ATOM 783 C C . ASN A 1 100 ? 7.352 2.605 -11.668 1.00 74.00 100 ASN A C 1
ATOM 785 O O . ASN A 1 100 ? 7.845 2.727 -12.782 1.00 74.00 100 ASN A O 1
ATOM 789 N N . ASP A 1 101 ? 6.041 2.701 -11.435 1.00 75.81 101 ASP A N 1
ATOM 790 C CA . ASP A 1 101 ? 5.046 2.876 -12.501 1.00 75.81 101 ASP A CA 1
ATOM 791 C C . ASP A 1 101 ? 5.053 4.294 -13.098 1.00 75.81 101 ASP A C 1
ATOM 793 O O . ASP A 1 101 ? 4.661 4.497 -14.243 1.00 75.81 101 ASP A O 1
ATOM 797 N N . GLU A 1 102 ? 5.543 5.288 -12.350 1.00 82.00 102 GLU A N 1
ATOM 798 C CA . GLU A 1 102 ? 5.646 6.672 -12.827 1.00 82.00 102 GLU A CA 1
ATOM 799 C C . GLU A 1 102 ? 6.860 6.880 -13.740 1.00 82.00 102 GLU A C 1
ATOM 801 O O . GLU A 1 102 ? 6.876 7.813 -14.544 1.00 82.00 102 GLU A O 1
ATOM 806 N N . MET A 1 103 ? 7.877 6.014 -13.641 1.00 83.62 103 MET A N 1
ATOM 807 C CA . MET A 1 103 ? 9.104 6.114 -14.436 1.00 83.62 103 MET A CA 1
ATOM 808 C C . MET A 1 103 ? 8.824 6.073 -15.940 1.00 83.62 103 MET A C 1
ATOM 810 O O . MET A 1 103 ? 9.429 6.816 -16.722 1.00 83.62 103 MET A O 1
ATOM 814 N N . ASP A 1 104 ? 7.867 5.239 -16.339 1.00 83.62 104 ASP A N 1
ATOM 815 C CA . ASP A 1 104 ? 7.486 5.064 -17.734 1.00 83.62 104 ASP A CA 1
ATOM 816 C C . ASP A 1 104 ? 6.986 6.375 -18.351 1.00 83.62 104 ASP A C 1
ATOM 818 O O . ASP A 1 104 ? 7.272 6.639 -19.516 1.00 83.62 104 ASP A O 1
ATOM 822 N N . HIS A 1 105 ? 6.350 7.268 -17.583 1.00 86.44 105 HIS A N 1
ATOM 823 C CA . HIS A 1 105 ? 5.901 8.571 -18.089 1.00 86.44 105 HIS A CA 1
ATOM 824 C C . HIS A 1 105 ? 7.050 9.465 -18.577 1.00 86.44 105 HIS A C 1
ATOM 826 O O . HIS A 1 105 ? 6.848 10.300 -19.461 1.00 86.44 105 HIS A O 1
ATOM 832 N N . PHE A 1 106 ? 8.254 9.278 -18.034 1.00 85.88 106 PHE A N 1
ATOM 833 C CA . PHE A 1 106 ? 9.442 10.050 -18.397 1.00 85.88 106 PHE A CA 1
ATOM 834 C C . PHE A 1 106 ? 10.273 9.363 -19.481 1.00 85.88 106 PHE A C 1
ATOM 836 O O . PHE A 1 106 ? 10.816 10.029 -20.361 1.00 85.88 106 PHE A O 1
ATOM 843 N N . VAL A 1 107 ? 10.366 8.032 -19.438 1.00 85.81 107 VAL A N 1
ATOM 844 C CA . VAL A 1 107 ? 11.188 7.253 -20.377 1.00 85.81 107 VAL A CA 1
ATOM 845 C C . VAL A 1 107 ? 10.453 7.006 -21.698 1.00 85.81 107 VAL A C 1
ATOM 847 O O . VAL A 1 107 ? 11.073 7.045 -22.764 1.00 85.81 107 VAL A O 1
ATOM 850 N N . TRP A 1 108 ? 9.131 6.811 -21.662 1.00 88.25 108 TRP A N 1
ATOM 851 C CA . TRP A 1 108 ? 8.316 6.486 -22.835 1.00 88.25 108 TRP A CA 1
ATOM 852 C C . TRP A 1 108 ? 8.465 7.484 -23.995 1.00 88.25 108 TRP A C 1
ATOM 854 O O . TRP A 1 108 ? 8.751 7.038 -25.110 1.00 88.25 108 TRP A O 1
ATOM 864 N N . PRO A 1 109 ? 8.366 8.818 -23.790 1.00 89.12 109 PRO A N 1
ATOM 865 C CA . PRO A 1 109 ? 8.483 9.775 -24.891 1.00 89.12 109 PRO A CA 1
ATOM 866 C C . PRO A 1 109 ? 9.855 9.737 -25.573 1.00 89.12 109 PRO A C 1
ATOM 868 O O . PRO A 1 109 ? 9.953 9.943 -26.783 1.00 89.12 109 PRO A O 1
ATOM 871 N N . VAL A 1 110 ? 10.915 9.452 -24.809 1.00 88.81 110 VAL A N 1
ATOM 872 C CA . VAL A 1 110 ? 12.276 9.294 -25.333 1.00 88.81 110 VAL A CA 1
ATOM 873 C C . VAL A 1 110 ? 12.358 8.019 -26.166 1.00 88.81 110 VAL A C 1
ATOM 875 O O . VAL A 1 110 ? 12.751 8.069 -27.331 1.00 88.81 110 VAL A O 1
ATOM 878 N N . VAL A 1 111 ? 11.938 6.882 -25.606 1.00 88.75 111 VAL A N 1
ATOM 879 C CA . VAL A 1 111 ? 11.984 5.586 -26.298 1.00 88.75 111 VAL A CA 1
ATOM 880 C C . VAL A 1 111 ? 11.174 5.625 -27.594 1.00 88.75 111 VAL A C 1
ATOM 882 O O . VAL A 1 111 ? 11.666 5.151 -28.616 1.00 88.75 111 VAL A O 1
ATOM 885 N N . GLU A 1 112 ? 9.995 6.253 -27.615 1.00 90.62 112 GLU A N 1
ATOM 886 C CA . GLU A 1 112 ? 9.203 6.403 -28.844 1.00 90.62 112 GLU A CA 1
ATOM 887 C C . GLU A 1 112 ? 9.946 7.145 -29.963 1.00 90.62 112 GLU A C 1
ATOM 889 O O . GLU A 1 112 ? 9.824 6.777 -31.137 1.00 90.62 112 GLU A O 1
ATOM 894 N N . GLN A 1 113 ? 10.709 8.193 -29.633 1.00 88.50 113 GLN A N 1
ATOM 895 C CA . GLN A 1 113 ? 11.503 8.916 -30.629 1.00 88.50 113 GLN A CA 1
ATOM 896 C C . GLN A 1 113 ? 12.607 8.027 -31.202 1.00 88.50 113 GLN A C 1
ATOM 898 O O . GLN A 1 113 ? 12.797 7.995 -32.419 1.00 88.50 113 GLN A O 1
ATOM 903 N N . PHE A 1 114 ? 13.283 7.259 -30.346 1.00 90.38 114 PHE A N 1
ATOM 904 C CA . PHE A 1 114 ? 14.307 6.313 -30.780 1.00 90.38 114 PHE A CA 1
ATOM 905 C C . PHE A 1 114 ? 13.724 5.147 -31.578 1.00 90.38 114 PHE A C 1
ATOM 907 O O . PHE A 1 114 ? 14.350 4.729 -32.540 1.00 90.38 114 PHE A O 1
ATOM 914 N N . VAL A 1 115 ? 12.515 4.665 -31.275 1.00 90.69 115 VAL A N 1
ATOM 915 C CA . VAL A 1 115 ? 11.843 3.642 -32.097 1.00 90.69 115 VAL A CA 1
ATOM 916 C C . VAL A 1 115 ? 11.611 4.161 -33.517 1.00 90.69 115 VAL A C 1
ATOM 918 O O . VAL A 1 115 ? 11.963 3.481 -34.478 1.00 90.69 115 VAL A O 1
ATOM 921 N N . LYS A 1 116 ? 11.102 5.393 -33.665 1.00 89.56 116 LYS A N 1
ATOM 922 C CA . LYS A 1 116 ? 10.895 6.030 -34.981 1.00 89.56 116 LYS A CA 1
ATOM 923 C C . LYS A 1 116 ? 12.220 6.261 -35.720 1.00 89.56 116 LYS A C 1
ATOM 925 O O . LYS A 1 116 ? 12.285 6.095 -36.938 1.00 89.56 116 LYS A O 1
ATOM 930 N N . ALA A 1 117 ? 13.270 6.625 -34.985 1.00 89.62 117 ALA A N 1
ATOM 931 C CA . ALA A 1 117 ? 14.606 6.849 -35.529 1.00 89.62 117 ALA A CA 1
ATOM 932 C C . ALA A 1 117 ? 15.397 5.556 -35.795 1.00 89.62 117 ALA A C 1
ATOM 934 O O . ALA A 1 117 ? 16.343 5.579 -36.578 1.00 89.62 117 ALA A O 1
ATOM 935 N N . TRP A 1 118 ? 15.006 4.440 -35.184 1.00 89.19 118 TRP A N 1
ATOM 936 C CA . TRP A 1 118 ? 15.548 3.112 -35.450 1.00 89.19 118 TRP A CA 1
ATOM 937 C C . TRP A 1 118 ? 14.874 2.485 -36.669 1.00 89.19 118 TRP A C 1
ATOM 939 O O . TRP A 1 118 ? 15.552 1.939 -37.528 1.00 89.19 118 TRP A O 1
ATOM 949 N N . GLN A 1 119 ? 13.546 2.585 -36.785 1.00 87.44 119 GLN A N 1
ATOM 950 C CA . GLN A 1 119 ? 12.800 2.069 -37.931 1.00 87.44 119 GLN A CA 1
ATOM 951 C C . GLN A 1 119 ? 11.534 2.917 -38.163 1.00 87.44 119 GLN A C 1
ATOM 953 O O . GLN A 1 119 ? 10.660 2.951 -37.295 1.00 87.44 119 GLN A O 1
ATOM 958 N N . PRO A 1 120 ? 11.394 3.602 -39.320 1.00 84.88 120 PRO A N 1
ATOM 959 C CA . PRO A 1 120 ? 12.172 3.463 -40.561 1.00 84.88 120 PRO A CA 1
ATOM 960 C C . PRO A 1 120 ? 13.480 4.280 -40.636 1.00 84.88 120 PRO A C 1
ATOM 962 O O . PRO A 1 120 ? 14.176 4.179 -41.645 1.00 84.88 120 PRO A O 1
ATOM 965 N N . GLY A 1 121 ? 13.804 5.097 -39.628 1.00 86.94 121 GLY A N 1
ATOM 966 C CA . GLY A 1 121 ? 14.924 6.047 -39.674 1.00 86.94 121 GLY A CA 1
ATOM 967 C C . GLY A 1 121 ? 14.485 7.487 -39.970 1.00 86.94 121 GLY A C 1
ATOM 968 O O . GLY A 1 121 ? 13.354 7.747 -40.383 1.00 86.94 121 GLY A O 1
ATOM 969 N N . LEU A 1 122 ? 15.382 8.451 -39.748 1.00 88.88 122 LEU A N 1
ATOM 970 C CA . LEU A 1 122 ? 15.136 9.885 -39.938 1.00 88.88 122 LEU A CA 1
ATOM 971 C C . LEU A 1 122 ? 15.816 10.393 -41.210 1.00 88.88 122 LEU A C 1
ATOM 973 O O . LEU A 1 122 ? 17.030 10.294 -41.356 1.00 88.88 122 LEU A O 1
ATOM 977 N N . ARG A 1 123 ? 15.063 11.010 -42.125 1.00 88.88 123 ARG A N 1
ATOM 978 C CA . ARG A 1 123 ? 15.656 11.678 -43.293 1.00 88.88 123 ARG A CA 1
ATOM 979 C C . ARG A 1 123 ? 16.014 13.118 -42.949 1.00 88.88 123 ARG A C 1
ATOM 981 O O . ARG A 1 123 ? 15.130 13.928 -42.682 1.00 88.88 123 ARG A O 1
ATOM 988 N N . VAL A 1 124 ? 17.298 13.450 -43.018 1.00 88.56 124 VAL A N 1
ATOM 989 C CA . VAL A 1 124 ? 17.776 14.830 -42.891 1.00 88.56 124 VAL A CA 1
ATOM 990 C C . VAL A 1 124 ? 18.002 15.429 -44.269 1.00 88.56 124 VAL A C 1
ATOM 992 O O . VAL A 1 124 ? 18.511 14.764 -45.169 1.00 88.56 124 VAL A O 1
ATOM 995 N N . SER A 1 125 ? 17.599 16.685 -44.450 1.00 86.88 125 SER A N 1
ATOM 996 C CA . SER A 1 125 ? 17.667 17.363 -45.748 1.00 86.88 125 SER A CA 1
ATOM 997 C C . SER A 1 125 ? 19.085 17.767 -46.139 1.00 86.88 125 SER A C 1
ATOM 999 O O . SER A 1 125 ? 19.375 17.839 -47.326 1.00 86.88 125 SER A O 1
ATOM 1001 N N . ARG A 1 126 ? 19.964 18.025 -45.160 1.00 83.38 126 ARG A N 1
ATOM 1002 C CA . ARG A 1 126 ? 21.369 18.419 -45.351 1.00 83.38 126 ARG A CA 1
ATOM 1003 C C . ARG A 1 126 ? 22.212 17.935 -44.172 1.00 83.38 126 ARG A C 1
ATOM 1005 O O . ARG A 1 126 ? 21.715 17.847 -43.049 1.00 83.38 126 ARG A O 1
ATOM 1012 N N . THR A 1 127 ? 23.488 17.670 -44.417 1.00 81.19 127 THR A N 1
ATOM 1013 C CA . THR A 1 127 ? 24.510 17.437 -43.387 1.00 81.19 127 THR A CA 1
ATOM 1014 C C . THR A 1 127 ? 25.647 18.442 -43.572 1.00 81.19 127 THR A C 1
ATOM 1016 O O . THR A 1 127 ? 25.702 19.139 -44.583 1.00 81.19 127 THR A O 1
ATOM 1019 N N . ALA A 1 128 ? 26.572 18.536 -42.611 1.00 76.75 128 ALA A N 1
ATOM 1020 C CA . ALA A 1 128 ? 27.740 19.410 -42.759 1.00 76.75 128 ALA A CA 1
ATOM 1021 C C . ALA A 1 128 ? 28.623 19.028 -43.967 1.00 76.75 128 ALA A C 1
ATOM 1023 O O . ALA A 1 128 ? 29.306 19.884 -44.517 1.00 76.75 128 ALA A O 1
ATOM 1024 N N . ALA A 1 129 ? 28.587 17.756 -44.382 1.00 75.12 129 ALA A N 1
ATOM 1025 C CA . ALA A 1 129 ? 29.397 17.214 -45.470 1.00 75.12 129 ALA A CA 1
ATOM 1026 C C . ALA A 1 129 ? 28.636 17.046 -46.801 1.00 75.12 129 ALA A C 1
ATOM 1028 O O . ALA A 1 129 ? 29.264 16.762 -47.817 1.00 75.12 129 ALA A O 1
ATOM 1029 N N . SER A 1 130 ? 27.303 17.180 -46.822 1.00 78.50 130 SER A N 1
ATOM 1030 C CA . SER A 1 130 ? 26.498 16.945 -48.028 1.00 78.50 130 SER A CA 1
ATOM 1031 C C . SER A 1 130 ? 25.213 17.774 -48.075 1.00 78.50 130 SER A C 1
ATOM 1033 O O . SER A 1 130 ? 24.447 17.848 -47.110 1.00 78.50 130 SER A O 1
ATOM 1035 N N . GLU A 1 131 ? 24.927 18.343 -49.247 1.00 81.75 131 GLU A N 1
ATOM 1036 C CA . GLU A 1 131 ? 23.697 19.095 -49.517 1.00 81.75 131 GLU A CA 1
ATOM 1037 C C . GLU A 1 131 ? 22.516 18.220 -49.957 1.00 81.75 131 GLU A C 1
ATOM 1039 O O . GLU A 1 131 ? 21.380 18.684 -49.920 1.00 81.75 131 GLU A O 1
ATOM 1044 N N . SER A 1 132 ? 22.754 16.959 -50.338 1.00 82.06 132 SER A N 1
ATOM 1045 C CA . SER A 1 132 ? 21.703 16.031 -50.786 1.00 82.06 132 SER A CA 1
ATOM 1046 C C . SER A 1 132 ? 20.943 15.359 -49.635 1.00 82.06 132 SER A C 1
ATOM 1048 O O . SER A 1 132 ? 19.989 14.612 -49.874 1.00 82.06 132 SER A O 1
ATOM 1050 N N . GLY A 1 133 ? 21.361 15.610 -48.391 1.00 83.00 133 GLY A N 1
ATOM 1051 C CA . GLY A 1 133 ? 20.800 14.982 -47.199 1.00 83.00 133 GLY A CA 1
ATOM 1052 C C . GLY A 1 133 ? 21.272 13.543 -46.991 1.00 83.00 133 GLY A C 1
ATOM 1053 O O . GLY A 1 133 ? 22.088 13.026 -47.752 1.00 83.00 133 GLY A O 1
ATOM 1054 N N . ALA A 1 134 ? 20.772 12.907 -45.932 1.00 86.31 134 ALA A N 1
ATOM 1055 C CA . ALA A 1 134 ? 21.104 11.530 -45.566 1.00 86.31 134 ALA A CA 1
ATOM 1056 C C . ALA A 1 134 ? 19.949 10.871 -44.796 1.00 86.31 134 ALA A C 1
ATOM 1058 O O . ALA A 1 134 ? 19.099 11.555 -44.218 1.00 86.31 134 ALA A O 1
ATOM 1059 N N . VAL A 1 135 ? 19.924 9.540 -44.773 1.00 87.31 135 VAL A N 1
ATOM 1060 C CA . VAL A 1 135 ? 19.089 8.781 -43.832 1.00 87.31 135 VAL A CA 1
ATOM 1061 C C . VAL A 1 135 ? 19.917 8.509 -42.585 1.00 87.31 135 VAL A C 1
ATOM 1063 O O . VAL A 1 135 ? 21.052 8.048 -42.684 1.00 87.31 135 VAL A O 1
ATOM 1066 N N . VAL A 1 136 ? 19.353 8.824 -41.425 1.00 87.56 136 VAL A N 1
ATOM 1067 C CA . VAL A 1 136 ? 19.969 8.655 -40.115 1.00 87.56 136 VAL A CA 1
ATOM 1068 C C . VAL A 1 136 ? 19.207 7.582 -39.352 1.00 87.56 136 VAL A C 1
ATOM 1070 O O . VAL A 1 136 ? 18.015 7.735 -39.089 1.00 87.56 136 VAL A O 1
ATOM 1073 N N . GLU A 1 137 ? 19.898 6.515 -38.983 1.00 88.25 137 GLU A N 1
ATOM 1074 C CA . GLU A 1 137 ? 19.395 5.490 -38.075 1.00 88.25 137 GLU A CA 1
ATOM 1075 C C . GLU A 1 137 ? 19.997 5.719 -36.693 1.00 88.25 137 GLU A C 1
ATOM 1077 O O . GLU A 1 137 ? 21.202 5.940 -36.552 1.00 88.25 137 GLU A O 1
ATOM 1082 N N . VAL A 1 138 ? 19.154 5.700 -35.665 1.00 87.00 138 VAL A N 1
ATOM 1083 C CA . VAL A 1 138 ? 19.560 6.033 -34.298 1.00 87.00 138 VAL A CA 1
ATOM 1084 C C . VAL A 1 138 ? 19.119 4.938 -33.339 1.00 87.00 138 VAL A C 1
ATOM 1086 O O . VAL A 1 138 ? 17.954 4.551 -33.345 1.00 87.00 138 VAL A O 1
ATOM 1089 N N . GLY A 1 139 ? 20.030 4.474 -32.482 1.00 84.75 139 GLY A N 1
ATOM 1090 C CA . GLY A 1 139 ? 19.737 3.478 -31.451 1.00 84.75 139 GLY A CA 1
ATOM 1091 C C . GLY A 1 139 ? 20.288 3.848 -30.075 1.00 84.75 139 GLY A C 1
ATOM 1092 O O . GLY A 1 139 ? 21.335 4.488 -29.960 1.00 84.75 139 GLY A O 1
ATOM 1093 N N . ILE A 1 140 ? 19.600 3.390 -29.024 1.00 85.12 140 ILE A N 1
ATOM 1094 C CA . ILE A 1 140 ? 20.144 3.329 -27.660 1.00 85.12 140 ILE A CA 1
ATOM 1095 C C . ILE A 1 140 ? 20.822 1.967 -27.512 1.00 85.12 140 ILE A C 1
ATOM 1097 O O . ILE A 1 140 ? 20.149 0.939 -27.501 1.00 85.12 140 ILE A O 1
ATOM 1101 N N . LEU A 1 141 ? 22.152 1.954 -27.420 1.00 80.69 141 LEU A N 1
ATOM 1102 C CA . LEU A 1 141 ? 22.931 0.711 -27.333 1.00 80.69 141 LEU A CA 1
ATOM 1103 C C . LEU A 1 141 ? 23.282 0.350 -25.891 1.00 80.69 141 LEU A C 1
ATOM 1105 O O . LEU A 1 141 ? 23.537 -0.813 -25.594 1.00 80.69 141 LEU A O 1
ATOM 1109 N N . LEU A 1 142 ? 23.317 1.344 -25.003 1.00 77.44 142 LEU A N 1
ATOM 1110 C CA . LEU A 1 142 ? 23.669 1.164 -23.601 1.00 77.44 142 LEU A CA 1
ATOM 1111 C C . LEU A 1 142 ? 22.718 1.939 -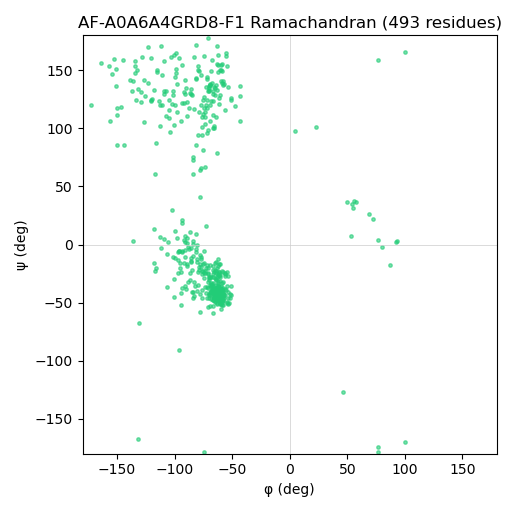22.697 1.00 77.44 142 LEU A C 1
ATOM 1113 O O . LEU A 1 142 ? 22.387 3.093 -22.966 1.00 77.44 142 LEU A O 1
ATOM 1117 N N . SER A 1 143 ? 22.367 1.316 -21.579 1.00 80.88 143 SER A N 1
ATOM 1118 C CA . SER A 1 143 ? 21.787 1.988 -20.419 1.00 80.88 143 SER A CA 1
ATOM 1119 C C . SER A 1 143 ? 22.858 2.016 -19.333 1.00 80.88 143 SER A C 1
ATOM 1121 O O . SER A 1 143 ? 23.235 0.963 -18.820 1.00 80.88 143 SER A O 1
ATOM 1123 N N . VAL A 1 144 ? 23.390 3.197 -19.026 1.00 79.06 144 VAL A N 1
ATOM 1124 C CA . VAL A 1 144 ? 24.522 3.386 -18.107 1.00 79.06 144 VAL A CA 1
ATOM 1125 C C . VAL A 1 144 ? 24.039 4.186 -16.909 1.00 79.06 144 VAL A C 1
ATOM 1127 O O . VAL A 1 144 ? 24.129 5.413 -16.873 1.00 79.06 144 VAL A O 1
ATOM 1130 N N . ASN A 1 145 ? 23.517 3.454 -15.936 1.00 80.00 145 ASN A N 1
ATOM 1131 C CA . ASN A 1 145 ? 22.874 4.000 -14.753 1.00 80.00 145 ASN A CA 1
ATOM 1132 C C . ASN A 1 145 ? 23.495 3.373 -13.503 1.00 80.00 145 ASN A C 1
ATOM 1134 O O . ASN A 1 145 ? 24.082 2.286 -13.577 1.00 80.00 145 ASN A O 1
ATOM 1138 N N . ASP A 1 146 ? 23.318 4.016 -12.351 1.00 80.00 146 ASP A N 1
ATOM 1139 C CA . ASP A 1 146 ? 23.533 3.330 -11.080 1.00 80.00 146 ASP A CA 1
ATOM 1140 C C . ASP A 1 146 ? 22.540 2.159 -10.916 1.00 80.00 146 ASP A C 1
ATOM 1142 O O . ASP A 1 146 ? 21.616 1.966 -11.712 1.00 80.00 146 ASP A O 1
ATOM 1146 N N . LEU A 1 147 ? 22.731 1.326 -9.891 1.00 80.44 147 LEU A N 1
ATOM 1147 C CA . LEU A 1 147 ? 21.924 0.114 -9.741 1.00 80.44 147 LEU A CA 1
ATOM 1148 C C . LEU A 1 147 ? 20.430 0.405 -9.500 1.00 80.44 147 LEU A C 1
ATOM 1150 O O . LEU A 1 147 ? 19.587 -0.404 -9.897 1.00 80.44 147 LEU A O 1
ATOM 1154 N N . LEU A 1 148 ? 20.101 1.525 -8.850 1.00 82.50 148 LEU A N 1
ATOM 1155 C CA . LEU A 1 148 ? 18.721 1.917 -8.558 1.00 82.50 148 LEU A CA 1
ATOM 1156 C C . LEU A 1 148 ? 18.016 2.341 -9.850 1.00 82.50 148 LEU A C 1
ATOM 1158 O O . LEU A 1 148 ? 16.998 1.747 -10.218 1.00 82.50 148 LEU A O 1
ATOM 1162 N N . ALA A 1 149 ? 18.608 3.278 -10.588 1.00 81.75 149 ALA A N 1
ATOM 1163 C CA . ALA A 1 149 ? 18.083 3.772 -11.852 1.00 81.75 149 ALA A CA 1
ATOM 1164 C C . ALA A 1 149 ? 18.078 2.687 -12.935 1.00 81.75 149 ALA A C 1
ATOM 1166 O O . ALA A 1 149 ? 17.097 2.557 -13.665 1.00 81.75 149 ALA A O 1
ATOM 1167 N N . ALA A 1 150 ? 19.107 1.834 -13.008 1.00 83.44 150 ALA A N 1
ATOM 1168 C CA . ALA A 1 150 ? 19.142 0.706 -13.941 1.00 83.44 150 ALA A CA 1
ATOM 1169 C C . ALA A 1 150 ? 17.955 -0.244 -13.744 1.00 83.44 150 ALA A C 1
ATOM 1171 O O . ALA A 1 150 ? 17.362 -0.694 -14.723 1.00 83.44 150 ALA A O 1
ATOM 1172 N N . ARG A 1 151 ? 17.600 -0.550 -12.489 1.00 86.19 151 ARG A N 1
ATOM 1173 C CA . ARG A 1 151 ? 16.470 -1.436 -12.183 1.00 86.19 151 ARG A CA 1
ATOM 1174 C C . ARG A 1 151 ? 15.140 -0.790 -12.545 1.00 86.19 151 ARG A C 1
ATOM 1176 O O . ARG A 1 151 ? 14.353 -1.445 -13.217 1.00 86.19 151 ARG A O 1
ATOM 1183 N N . LYS A 1 152 ? 14.920 0.475 -12.174 1.00 86.12 152 LYS A N 1
ATOM 1184 C CA . LYS A 1 152 ? 13.668 1.185 -12.485 1.00 86.12 152 LYS A CA 1
ATOM 1185 C C . LYS A 1 152 ? 13.443 1.344 -13.984 1.00 86.12 152 LYS A C 1
ATOM 1187 O O . LYS A 1 152 ? 12.411 0.924 -14.487 1.00 86.12 152 LYS A O 1
ATOM 1192 N N . VAL A 1 153 ? 14.442 1.853 -14.704 1.00 84.12 153 VAL A N 1
ATOM 1193 C CA . VAL A 1 153 ? 14.386 2.048 -16.163 1.00 84.12 153 VAL A CA 1
ATOM 1194 C C . VAL A 1 153 ? 14.109 0.745 -16.911 1.00 84.12 153 VAL A C 1
ATOM 1196 O O . VAL A 1 153 ? 13.422 0.744 -17.926 1.00 84.12 153 VAL A O 1
ATOM 1199 N N . ALA A 1 154 ? 14.668 -0.369 -16.438 1.00 83.12 154 ALA A N 1
ATOM 1200 C CA . ALA A 1 154 ? 14.495 -1.665 -17.081 1.00 83.12 154 ALA A CA 1
ATOM 1201 C C . ALA A 1 154 ? 13.288 -2.464 -16.546 1.00 83.12 154 ALA A C 1
ATOM 1203 O O . ALA A 1 154 ? 13.137 -3.631 -16.908 1.00 83.12 154 ALA A O 1
ATOM 1204 N N . GLY A 1 155 ? 12.443 -1.870 -15.692 1.00 82.94 155 GLY A N 1
ATOM 1205 C CA . GLY A 1 155 ? 11.235 -2.510 -15.159 1.00 82.94 155 GLY A CA 1
ATOM 1206 C C . GLY A 1 155 ? 11.505 -3.665 -14.185 1.00 82.94 155 GLY A C 1
ATOM 1207 O O . GLY A 1 155 ? 10.699 -4.588 -14.067 1.00 82.94 155 GLY A O 1
ATOM 1208 N N . PHE A 1 156 ? 12.654 -3.665 -13.505 1.00 84.81 156 PHE A N 1
ATOM 1209 C CA . PHE A 1 156 ? 13.007 -4.670 -12.502 1.00 84.81 156 PHE A CA 1
ATOM 1210 C C . PHE A 1 156 ? 12.627 -4.240 -11.084 1.00 84.81 156 PHE A C 1
ATOM 1212 O O . PHE A 1 156 ? 12.625 -3.065 -10.727 1.00 84.81 156 PHE A O 1
ATOM 1219 N N . LEU A 1 157 ? 12.413 -5.241 -10.227 1.00 80.12 157 LEU A N 1
ATOM 1220 C CA . LEU A 1 157 ? 12.215 -5.046 -8.794 1.00 80.12 157 LEU A CA 1
ATOM 1221 C C . LEU A 1 157 ? 13.427 -4.363 -8.137 1.00 80.12 157 LEU A C 1
ATOM 1223 O O . LEU A 1 157 ? 14.579 -4.572 -8.536 1.00 80.12 157 LEU A O 1
ATOM 1227 N N . GLY A 1 158 ? 13.162 -3.611 -7.065 1.00 79.69 158 GLY A N 1
ATOM 1228 C CA . GLY A 1 158 ? 14.170 -2.870 -6.305 1.00 79.69 158 GLY A CA 1
ATOM 1229 C C . GLY A 1 158 ? 15.328 -3.732 -5.786 1.00 79.69 158 GLY A C 1
ATOM 1230 O O . GLY A 1 158 ? 15.259 -4.964 -5.754 1.00 79.69 158 GLY A O 1
ATOM 1231 N N . VAL A 1 159 ? 16.415 -3.073 -5.375 1.00 79.88 159 VAL A N 1
ATOM 1232 C CA . VAL A 1 159 ? 17.695 -3.704 -4.986 1.00 79.88 159 VAL A CA 1
ATOM 1233 C C . VAL A 1 159 ? 17.590 -4.722 -3.847 1.00 79.88 159 VAL A C 1
ATOM 1235 O O . VAL A 1 159 ? 18.420 -5.621 -3.753 1.00 79.88 159 VAL A O 1
ATOM 1238 N N . SER A 1 160 ? 16.559 -4.616 -3.010 1.00 77.75 160 SER A N 1
ATOM 1239 C CA . SER A 1 160 ? 16.266 -5.536 -1.906 1.00 77.75 160 SER A CA 1
ATOM 1240 C C . SER A 1 160 ? 15.540 -6.817 -2.335 1.00 77.75 160 SER A C 1
ATOM 1242 O O . SER A 1 160 ? 15.337 -7.711 -1.511 1.00 77.75 160 SER A O 1
ATOM 1244 N N . SER A 1 161 ? 15.132 -6.926 -3.601 1.00 81.94 161 SER A N 1
ATOM 1245 C CA . SER A 1 161 ? 14.398 -8.087 -4.103 1.00 81.94 161 SER A CA 1
ATOM 1246 C C . SER A 1 161 ? 15.247 -9.359 -4.122 1.00 81.94 161 SER A C 1
ATOM 1248 O O . SER A 1 161 ? 16.475 -9.338 -4.193 1.00 81.94 161 SER A O 1
ATOM 1250 N N . GLY A 1 162 ? 14.568 -10.510 -4.131 1.00 82.19 162 GLY A N 1
ATOM 1251 C CA . GLY A 1 162 ? 15.220 -11.811 -4.292 1.00 82.19 162 GLY A CA 1
ATOM 1252 C C . GLY A 1 162 ? 15.940 -11.982 -5.635 1.00 82.19 162 GLY A C 1
ATOM 1253 O O . GLY A 1 162 ? 16.716 -12.920 -5.774 1.00 82.19 162 GLY A O 1
ATOM 1254 N N . PHE A 1 163 ? 15.716 -11.091 -6.606 1.00 83.50 163 PHE A N 1
ATOM 1255 C CA . PHE A 1 163 ? 16.445 -11.037 -7.867 1.00 83.50 163 PHE A CA 1
ATOM 1256 C C . PHE A 1 163 ? 17.603 -10.046 -7.764 1.00 83.50 163 PHE A C 1
ATOM 1258 O O . PHE A 1 163 ? 17.423 -8.826 -7.782 1.00 83.50 163 PHE A O 1
ATOM 1265 N N . ILE A 1 164 ? 18.817 -10.577 -7.678 1.00 85.06 164 ILE A N 1
ATOM 1266 C CA . ILE A 1 164 ? 19.999 -9.767 -7.364 1.00 85.06 164 ILE A CA 1
ATOM 1267 C C . ILE A 1 164 ? 20.674 -9.172 -8.610 1.00 85.06 164 ILE A C 1
ATOM 1269 O O . ILE A 1 164 ? 21.373 -8.169 -8.494 1.00 85.06 164 ILE A O 1
ATOM 1273 N N . CYS A 1 165 ? 20.407 -9.714 -9.804 1.00 82.75 165 CYS A N 1
ATOM 1274 C CA . CYS A 1 165 ? 20.987 -9.257 -11.069 1.00 82.75 165 CYS A CA 1
ATOM 1275 C C . CYS A 1 165 ? 19.909 -8.948 -12.126 1.00 82.75 165 CYS A C 1
ATOM 1277 O O . CYS A 1 165 ? 18.921 -9.681 -12.247 1.00 82.75 165 CYS A O 1
ATOM 1279 N N . THR A 1 166 ? 20.119 -7.888 -12.914 1.00 82.81 166 THR A N 1
ATOM 1280 C CA . THR A 1 166 ? 19.276 -7.490 -14.062 1.00 82.81 166 THR A CA 1
ATOM 1281 C C . THR A 1 166 ? 19.656 -8.207 -15.362 1.00 82.81 166 THR A C 1
ATOM 1283 O O . THR A 1 166 ? 18.869 -8.229 -16.301 1.00 82.81 166 THR A O 1
ATOM 1286 N N . VAL A 1 167 ? 20.835 -8.838 -15.413 1.00 83.62 167 VAL A N 1
ATOM 1287 C CA . VAL A 1 167 ? 21.362 -9.523 -16.606 1.00 83.62 167 VAL A CA 1
ATOM 1288 C C . VAL A 1 167 ? 21.154 -11.035 -16.526 1.00 83.62 167 VAL A C 1
ATOM 1290 O O . VAL A 1 167 ? 20.697 -11.651 -17.489 1.00 83.62 167 VAL A O 1
ATOM 1293 N N . CYS A 1 168 ? 21.448 -11.641 -15.372 1.00 86.81 168 CYS A N 1
ATOM 1294 C CA . CYS A 1 168 ? 21.341 -13.084 -15.166 1.00 86.81 168 CYS A CA 1
ATOM 1295 C C . CYS A 1 168 ? 20.214 -13.466 -14.197 1.00 86.81 168 CYS A C 1
ATOM 1297 O O . CYS A 1 168 ? 19.597 -12.622 -13.540 1.00 86.81 168 CYS A O 1
ATOM 1299 N N . GLN A 1 169 ? 19.945 -14.767 -14.114 1.00 87.69 169 GLN A N 1
ATOM 1300 C CA . GLN A 1 169 ? 18.868 -15.349 -13.314 1.00 87.69 169 GLN A CA 1
ATOM 1301 C C . GLN A 1 169 ? 19.248 -15.646 -11.854 1.00 87.69 169 GLN A C 1
ATOM 1303 O O . GLN A 1 169 ? 18.475 -16.306 -11.161 1.00 87.69 169 GLN A O 1
ATOM 1308 N N . LEU A 1 170 ? 20.398 -15.169 -11.360 1.00 86.12 170 LEU A N 1
ATOM 1309 C CA . LEU A 1 170 ? 20.793 -15.375 -9.964 1.00 86.12 170 LEU A CA 1
ATOM 1310 C C . LEU A 1 170 ? 19.760 -14.795 -8.985 1.00 86.12 170 LEU A C 1
ATOM 1312 O O . LEU A 1 170 ? 19.226 -13.693 -9.172 1.00 86.12 170 LEU A O 1
ATOM 1316 N N . ARG A 1 171 ? 19.503 -15.550 -7.912 1.00 85.56 171 ARG A N 1
ATOM 1317 C CA . ARG A 1 171 ? 18.526 -15.213 -6.873 1.00 85.56 171 ARG A CA 1
ATOM 1318 C C . ARG A 1 171 ? 19.086 -15.435 -5.470 1.00 85.56 171 ARG A C 1
ATOM 1320 O O . ARG A 1 171 ? 19.920 -16.310 -5.257 1.00 85.56 171 ARG A O 1
ATOM 1327 N N . GLY A 1 172 ? 18.537 -14.689 -4.515 1.00 79.81 172 GLY A N 1
ATOM 1328 C CA . GLY A 1 172 ? 18.778 -14.850 -3.083 1.00 79.81 172 GLY A CA 1
ATOM 1329 C C . GLY A 1 172 ? 20.124 -14.304 -2.603 1.00 79.81 172 GLY A C 1
ATOM 1330 O O . GLY A 1 172 ? 21.073 -14.156 -3.367 1.00 79.81 172 GLY A O 1
ATOM 1331 N N . LYS A 1 173 ? 20.216 -14.029 -1.295 1.00 73.00 173 LYS A N 1
ATOM 1332 C CA . LYS A 1 173 ? 21.429 -13.481 -0.657 1.00 73.00 173 LYS A CA 1
ATOM 1333 C C . LYS A 1 173 ? 22.654 -14.394 -0.800 1.00 73.00 173 LYS A C 1
ATOM 1335 O O . LYS A 1 173 ? 23.779 -13.910 -0.800 1.00 73.00 173 LYS A O 1
ATOM 1340 N N . THR A 1 174 ? 22.440 -15.703 -0.924 1.00 73.25 174 THR A N 1
ATOM 1341 C CA . THR A 1 174 ? 23.505 -16.695 -1.131 1.00 73.25 174 THR A CA 1
ATOM 1342 C C . THR A 1 174 ? 24.131 -16.595 -2.521 1.00 73.25 174 THR A C 1
ATOM 1344 O O . THR A 1 174 ? 25.311 -16.888 -2.674 1.00 73.25 174 THR A O 1
ATOM 1347 N N . GLY A 1 175 ? 23.373 -16.134 -3.523 1.00 74.88 175 GLY A N 1
ATOM 1348 C CA . GLY A 1 175 ? 23.859 -15.938 -4.887 1.00 74.88 175 GLY A CA 1
ATOM 1349 C C . GLY A 1 175 ? 24.762 -14.715 -5.060 1.00 74.88 175 GLY A C 1
ATOM 1350 O O . GLY A 1 175 ? 25.463 -14.632 -6.061 1.00 74.88 175 GLY A O 1
ATOM 1351 N N . THR A 1 176 ? 24.786 -13.779 -4.103 1.00 78.12 176 THR A N 1
ATOM 1352 C CA . THR A 1 176 ? 25.536 -12.512 -4.215 1.00 78.12 176 THR A CA 1
ATOM 1353 C C . THR A 1 176 ? 27.044 -12.710 -4.340 1.00 78.12 176 THR A C 1
ATOM 1355 O O . THR A 1 176 ? 27.708 -11.931 -5.013 1.00 78.12 176 THR A O 1
ATOM 1358 N N . PHE A 1 177 ? 27.584 -13.764 -3.727 1.00 81.81 177 PHE A N 1
ATOM 1359 C CA . PHE A 1 177 ? 29.014 -14.087 -3.772 1.00 81.81 177 PHE A CA 1
ATOM 1360 C C . PHE A 1 177 ? 29.345 -15.178 -4.797 1.00 81.81 177 PHE A C 1
ATOM 1362 O O . PHE A 1 177 ? 30.444 -15.730 -4.783 1.00 81.81 177 PHE A O 1
ATOM 1369 N N . ASN A 1 178 ? 28.395 -15.525 -5.669 1.00 79.69 178 ASN A N 1
ATOM 1370 C CA . ASN A 1 178 ? 28.596 -16.559 -6.670 1.00 79.69 178 ASN A CA 1
ATOM 1371 C C . ASN A 1 178 ? 29.465 -16.031 -7.820 1.00 79.69 178 ASN A C 1
ATOM 1373 O O . ASN A 1 178 ? 28.975 -15.331 -8.703 1.00 79.69 178 ASN A O 1
ATOM 1377 N N . MET A 1 179 ? 30.747 -16.395 -7.801 1.00 82.31 179 MET A N 1
ATOM 1378 C CA . MET A 1 179 ? 31.724 -16.071 -8.848 1.00 82.31 179 MET A CA 1
ATOM 1379 C C . MET A 1 179 ? 31.829 -17.154 -9.936 1.00 82.31 179 MET A C 1
ATOM 1381 O O . MET A 1 179 ? 32.674 -17.055 -10.822 1.00 82.31 179 MET A O 1
ATOM 1385 N N . ASP A 1 180 ? 30.998 -18.198 -9.883 1.00 84.56 180 ASP A N 1
ATOM 1386 C CA . ASP A 1 180 ? 30.946 -19.219 -10.926 1.00 84.56 180 ASP A CA 1
ATOM 1387 C C . ASP A 1 180 ? 30.121 -18.707 -12.115 1.00 84.56 180 ASP A C 1
ATOM 1389 O O . ASP A 1 180 ? 28.892 -18.817 -12.161 1.00 84.56 180 ASP A O 1
ATOM 1393 N N . HIS A 1 181 ? 30.824 -18.134 -13.093 1.00 81.12 181 HIS A N 1
ATOM 1394 C CA . HIS A 1 181 ? 30.237 -17.573 -14.308 1.00 81.12 181 HIS A CA 1
ATOM 1395 C C . HIS A 1 181 ? 29.393 -18.582 -15.102 1.00 81.12 181 HIS A C 1
ATOM 1397 O O . HIS A 1 181 ? 28.471 -18.168 -15.806 1.00 81.12 181 HIS A O 1
ATOM 1403 N N . ALA A 1 182 ? 29.641 -19.892 -14.972 1.00 85.56 182 ALA A N 1
ATOM 1404 C CA . ALA A 1 182 ? 28.834 -20.913 -15.643 1.00 85.56 182 ALA A CA 1
ATOM 1405 C C . ALA A 1 182 ? 27.380 -20.936 -15.135 1.00 85.56 182 ALA A C 1
ATOM 1407 O O . ALA A 1 182 ? 26.475 -21.375 -15.844 1.00 85.56 182 ALA A O 1
ATOM 1408 N N . GLN A 1 183 ? 27.137 -20.423 -13.925 1.00 82.94 183 GLN A N 1
ATOM 1409 C CA . GLN A 1 183 ? 25.809 -20.340 -13.315 1.00 82.94 183 GLN A CA 1
ATOM 1410 C C . GLN A 1 183 ? 25.087 -19.024 -13.627 1.00 82.94 183 GLN A C 1
ATOM 1412 O O . GLN A 1 183 ? 23.922 -18.847 -13.261 1.00 82.94 183 GLN A O 1
ATOM 1417 N N . TRP A 1 184 ? 25.745 -18.082 -14.308 1.00 87.62 184 TRP A N 1
ATOM 1418 C CA . TRP A 1 184 ? 25.180 -16.775 -14.640 1.00 87.62 184 TRP A CA 1
ATOM 1419 C C . TRP A 1 184 ? 24.334 -16.860 -15.909 1.00 87.62 184 TRP A C 1
ATOM 1421 O O . TRP A 1 184 ? 24.596 -16.193 -16.908 1.00 87.62 184 TRP A O 1
ATOM 1431 N N . ILE A 1 185 ? 23.289 -17.684 -15.856 1.00 89.50 185 ILE A N 1
ATOM 1432 C CA . ILE A 1 185 ? 22.383 -17.911 -16.981 1.00 89.50 185 ILE A CA 1
ATOM 1433 C C . ILE A 1 185 ? 21.713 -16.578 -17.351 1.00 89.50 185 ILE A C 1
ATOM 1435 O O . ILE A 1 185 ? 21.046 -15.985 -16.490 1.00 89.50 185 ILE A O 1
ATOM 1439 N N . PRO A 1 186 ? 21.864 -16.088 -18.597 1.00 88.25 186 PRO A N 1
ATOM 1440 C CA . PRO A 1 186 ? 21.221 -14.860 -19.043 1.00 88.25 186 PRO A CA 1
ATOM 1441 C C . PRO A 1 186 ? 19.697 -14.938 -18.934 1.00 88.25 186 PRO A C 1
ATOM 1443 O O . PRO A 1 186 ? 19.081 -16.002 -19.062 1.00 88.25 186 PRO A O 1
ATOM 1446 N N . ARG A 1 187 ? 19.059 -13.795 -18.697 1.00 88.62 187 ARG A N 1
ATOM 1447 C CA . ARG A 1 187 ? 17.595 -13.706 -18.718 1.00 88.62 187 ARG A CA 1
ATOM 1448 C C . ARG A 1 187 ? 17.065 -13.804 -20.145 1.00 88.62 187 ARG A C 1
ATOM 1450 O O . ARG A 1 187 ? 17.639 -13.235 -21.072 1.00 88.62 187 ARG A O 1
ATOM 1457 N N . SER A 1 188 ? 15.934 -14.487 -20.305 1.00 89.81 188 SER A N 1
ATOM 1458 C CA . SER A 1 188 ? 15.238 -14.546 -21.588 1.00 89.81 188 SER A CA 1
ATOM 1459 C C . SER A 1 188 ? 14.527 -13.224 -21.872 1.00 89.81 188 SER A C 1
ATOM 1461 O O . SER A 1 188 ? 13.721 -12.749 -21.071 1.00 89.81 188 SER A O 1
ATOM 1463 N N . ARG A 1 189 ? 14.791 -12.640 -23.046 1.00 87.19 189 ARG A N 1
ATOM 1464 C CA . ARG A 1 189 ? 14.076 -11.445 -23.522 1.00 87.19 189 ARG A CA 1
ATOM 1465 C C . ARG A 1 189 ? 12.586 -11.716 -23.715 1.00 87.19 189 ARG A C 1
ATOM 1467 O O . ARG A 1 189 ? 11.777 -10.829 -23.459 1.00 87.19 189 ARG A O 1
ATOM 1474 N N . ASP A 1 190 ? 12.235 -12.922 -24.149 1.00 91.81 190 ASP A N 1
ATOM 1475 C CA . ASP A 1 190 ? 10.844 -13.309 -24.388 1.00 91.81 190 ASP A CA 1
ATOM 1476 C C . ASP A 1 190 ? 10.083 -13.466 -23.072 1.00 91.81 190 ASP A C 1
ATOM 1478 O O . ASP A 1 190 ? 8.943 -13.024 -22.964 1.00 91.81 190 ASP A O 1
ATOM 1482 N N . GLU A 1 191 ? 10.741 -13.994 -22.038 1.00 90.31 191 GLU A N 1
ATOM 1483 C CA . GLU A 1 191 ? 10.167 -14.074 -20.694 1.00 90.31 191 GLU A CA 1
ATOM 1484 C C . GLU A 1 191 ? 9.948 -12.676 -20.096 1.00 90.31 191 GLU A C 1
ATOM 1486 O O . GLU A 1 191 ? 8.866 -12.380 -19.594 1.00 90.31 191 GLU A O 1
ATOM 1491 N N . LEU A 1 192 ? 10.937 -11.781 -20.207 1.00 88.75 192 LEU A N 1
ATOM 1492 C CA . LEU A 1 192 ? 10.798 -10.393 -19.748 1.00 88.75 192 LEU A CA 1
ATOM 1493 C C . LEU A 1 192 ? 9.638 -9.675 -20.457 1.00 88.75 192 LEU A C 1
ATOM 1495 O O . LEU A 1 192 ? 8.832 -9.010 -19.807 1.00 88.75 192 LEU A O 1
ATOM 1499 N N . ARG A 1 193 ? 9.508 -9.852 -21.779 1.00 89.56 193 ARG A N 1
ATOM 1500 C CA . ARG A 1 193 ? 8.390 -9.301 -22.563 1.00 89.56 193 ARG A CA 1
ATOM 1501 C C . ARG A 1 193 ? 7.046 -9.892 -22.162 1.00 89.56 193 ARG A C 1
ATOM 1503 O O . ARG A 1 193 ? 6.071 -9.146 -22.091 1.00 89.56 193 ARG A O 1
ATOM 1510 N N . HIS A 1 194 ? 6.990 -11.198 -21.909 1.00 90.94 194 HIS A N 1
ATOM 1511 C CA . HIS A 1 194 ? 5.777 -11.869 -21.458 1.00 90.94 194 HIS A CA 1
ATOM 1512 C C . HIS A 1 194 ? 5.270 -11.260 -20.147 1.00 90.94 194 HIS A C 1
ATOM 1514 O O . HIS A 1 194 ? 4.121 -10.830 -20.087 1.00 90.94 194 HIS A O 1
ATOM 1520 N N . TRP A 1 195 ? 6.135 -11.150 -19.133 1.00 86.81 195 TRP A N 1
ATOM 1521 C CA . TRP A 1 195 ? 5.752 -10.590 -17.833 1.00 86.81 195 TRP A CA 1
ATOM 1522 C C . TRP A 1 195 ? 5.411 -9.099 -17.904 1.00 86.81 195 TRP A C 1
ATOM 1524 O O . TRP A 1 195 ? 4.430 -8.681 -17.297 1.00 86.81 195 TRP A O 1
ATOM 1534 N N . SER A 1 196 ? 6.153 -8.313 -18.691 1.00 85.75 196 SER A N 1
ATOM 1535 C CA . SER A 1 196 ? 5.841 -6.894 -18.925 1.00 85.75 196 SER A CA 1
ATOM 1536 C C . SER A 1 196 ? 4.474 -6.711 -19.598 1.00 85.75 196 SER A C 1
ATOM 1538 O O . SER A 1 196 ? 3.679 -5.877 -19.171 1.00 85.75 196 SER A O 1
ATOM 1540 N N . THR A 1 197 ? 4.159 -7.538 -20.600 1.00 89.00 197 THR A N 1
ATOM 1541 C CA . THR A 1 197 ? 2.858 -7.515 -21.288 1.00 89.00 197 THR A CA 1
ATOM 1542 C C . THR A 1 197 ? 1.730 -7.926 -20.349 1.00 89.00 197 THR A C 1
ATOM 1544 O O . THR A 1 197 ? 0.712 -7.250 -20.282 1.00 89.00 197 THR A O 1
ATOM 1547 N N . ALA A 1 198 ? 1.930 -8.992 -19.574 1.00 87.44 198 ALA A N 1
ATOM 1548 C CA . ALA A 1 198 ? 0.933 -9.464 -18.624 1.00 87.44 198 ALA A CA 1
ATOM 1549 C C . ALA A 1 198 ? 0.655 -8.438 -17.509 1.00 87.44 198 ALA A C 1
ATOM 1551 O O . ALA A 1 198 ? -0.499 -8.275 -17.129 1.00 87.44 198 ALA A O 1
ATOM 1552 N N . TYR A 1 199 ? 1.678 -7.716 -17.032 1.00 84.25 199 TYR A N 1
ATOM 1553 C CA . TYR A 1 199 ? 1.500 -6.607 -16.089 1.00 84.25 199 TYR A CA 1
ATOM 1554 C C . TYR A 1 199 ? 0.728 -5.435 -16.704 1.00 84.25 199 TYR A C 1
ATOM 1556 O O . TYR A 1 199 ? -0.193 -4.921 -16.081 1.00 84.25 199 TYR A O 1
ATOM 1564 N N . ARG A 1 200 ? 1.067 -5.036 -17.937 1.00 83.69 200 ARG A N 1
ATOM 1565 C CA . ARG A 1 200 ? 0.369 -3.957 -18.655 1.00 83.69 200 ARG A CA 1
ATOM 1566 C C . ARG A 1 200 ? -1.106 -4.285 -18.897 1.00 83.69 200 ARG A C 1
ATOM 1568 O O . ARG A 1 200 ? -1.954 -3.410 -18.756 1.00 83.69 200 ARG A O 1
ATOM 1575 N N . ASP A 1 201 ? -1.389 -5.516 -19.311 1.00 88.19 201 ASP A N 1
ATOM 1576 C CA . ASP A 1 201 ? -2.728 -5.926 -19.730 1.00 88.19 201 ASP A CA 1
ATOM 1577 C C . ASP A 1 201 ? -3.641 -6.220 -18.521 1.00 88.19 201 ASP A C 1
ATOM 1579 O O . ASP A 1 201 ? -4.836 -5.936 -18.578 1.00 88.19 201 ASP A O 1
ATOM 1583 N N . ASP A 1 202 ? -3.094 -6.764 -17.426 1.00 82.62 202 ASP A N 1
ATOM 1584 C CA . ASP A 1 202 ? -3.827 -6.999 -16.176 1.00 82.62 202 ASP A CA 1
ATOM 1585 C C . ASP A 1 202 ? -2.897 -6.923 -14.944 1.00 82.62 202 ASP A C 1
ATOM 1587 O O . ASP A 1 202 ? -2.416 -7.952 -14.440 1.00 82.62 202 ASP A O 1
ATOM 1591 N N . PRO A 1 203 ? -2.662 -5.714 -14.401 1.00 74.88 203 PRO A N 1
ATOM 1592 C CA . PRO A 1 203 ? -1.766 -5.534 -13.261 1.00 74.88 203 PRO A CA 1
ATOM 1593 C C . PRO A 1 203 ? -2.304 -6.197 -11.986 1.00 74.88 203 PRO A C 1
ATOM 1595 O O . PRO A 1 203 ? -1.528 -6.587 -11.112 1.00 74.88 203 PRO A O 1
ATOM 1598 N N . THR A 1 204 ? -3.623 -6.404 -11.877 1.00 72.50 204 THR A N 1
ATOM 1599 C CA . THR A 1 204 ? -4.242 -6.980 -10.671 1.00 72.50 204 THR A CA 1
ATOM 1600 C C . THR A 1 204 ? -3.832 -8.432 -10.439 1.00 72.50 204 THR A C 1
ATOM 1602 O O . THR A 1 204 ? -3.724 -8.879 -9.297 1.00 72.50 204 THR A O 1
ATOM 1605 N N . ARG A 1 205 ? -3.510 -9.165 -11.511 1.00 67.19 205 ARG A N 1
ATOM 1606 C CA . ARG A 1 205 ? -3.022 -10.551 -11.440 1.00 67.19 205 ARG A CA 1
ATOM 1607 C C . ARG A 1 205 ? -1.557 -10.672 -11.035 1.00 67.19 205 ARG A C 1
ATOM 1609 O O . ARG A 1 205 ? -1.109 -11.779 -10.743 1.00 67.19 205 ARG A O 1
ATOM 1616 N N . MET A 1 206 ? -0.840 -9.553 -11.001 1.00 65.81 206 MET A N 1
ATOM 1617 C CA . MET A 1 206 ? 0.560 -9.457 -10.589 1.00 65.81 206 MET A CA 1
ATOM 1618 C C . MET A 1 206 ? 0.720 -8.748 -9.239 1.00 65.81 206 MET A C 1
ATOM 1620 O O . MET A 1 206 ? 1.849 -8.529 -8.797 1.00 65.81 206 MET A O 1
ATOM 1624 N N . LEU A 1 207 ? -0.392 -8.399 -8.575 1.00 61.81 207 LEU A N 1
ATOM 1625 C CA . LEU A 1 207 ? -0.377 -7.708 -7.294 1.00 61.81 207 LEU A CA 1
ATOM 1626 C C . LEU A 1 207 ? 0.268 -8.602 -6.228 1.00 61.81 207 LEU A C 1
ATOM 1628 O O . LEU A 1 207 ? -0.301 -9.602 -5.781 1.00 61.81 207 LEU A O 1
ATOM 1632 N N . VAL A 1 208 ? 1.466 -8.226 -5.793 1.00 60.09 208 VAL A N 1
ATOM 1633 C CA . VAL A 1 208 ? 2.040 -8.771 -4.567 1.00 60.09 208 VAL A CA 1
ATOM 1634 C C . VAL A 1 208 ? 1.321 -8.077 -3.420 1.00 60.09 208 VAL A C 1
ATOM 1636 O O . VAL A 1 208 ? 1.513 -6.883 -3.205 1.00 60.09 208 VAL A O 1
ATOM 1639 N N . ILE A 1 209 ? 0.471 -8.812 -2.698 1.00 60.47 209 ILE A N 1
ATOM 1640 C CA . ILE A 1 209 ? -0.128 -8.303 -1.462 1.00 60.47 209 ILE A CA 1
ATOM 1641 C C . ILE A 1 209 ? 1.012 -8.125 -0.465 1.00 60.47 209 ILE A C 1
ATOM 1643 O O . ILE A 1 209 ? 1.510 -9.094 0.114 1.00 60.47 209 ILE A O 1
ATOM 1647 N N . ASP A 1 210 ? 1.439 -6.881 -0.286 1.00 66.56 210 ASP A N 1
ATOM 1648 C CA . ASP A 1 210 ? 2.359 -6.530 0.774 1.00 66.56 210 ASP A CA 1
ATOM 1649 C C . ASP A 1 210 ? 1.609 -6.628 2.101 1.00 66.56 210 ASP A C 1
ATOM 1651 O O . ASP A 1 210 ? 0.861 -5.731 2.491 1.00 66.56 210 ASP A O 1
ATOM 1655 N N . ALA A 1 211 ? 1.789 -7.749 2.799 1.00 67.12 211 ALA A N 1
ATOM 1656 C CA . ALA A 1 211 ? 1.181 -7.943 4.106 1.00 67.12 211 ALA A CA 1
ATOM 1657 C C . ALA A 1 211 ? 1.576 -6.823 5.087 1.00 67.12 211 ALA A C 1
ATOM 1659 O O . ALA A 1 211 ? 0.797 -6.511 5.981 1.00 67.12 211 ALA A O 1
ATOM 1660 N N . MET A 1 212 ? 2.740 -6.189 4.913 1.00 72.56 212 MET A N 1
ATOM 1661 C CA . MET A 1 212 ? 3.202 -5.093 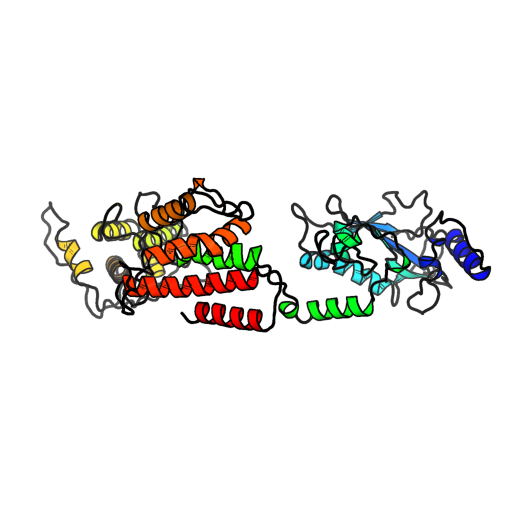5.757 1.00 72.56 212 MET A CA 1
ATOM 1662 C C . MET A 1 212 ? 2.325 -3.848 5.596 1.00 72.56 212 MET A C 1
ATOM 1664 O O . MET A 1 212 ? 1.693 -3.423 6.559 1.00 72.56 212 MET A O 1
ATOM 1668 N N . HIS A 1 213 ? 2.217 -3.307 4.383 1.00 70.19 213 HIS A N 1
ATOM 1669 C CA . HIS A 1 213 ? 1.467 -2.068 4.165 1.00 70.19 213 HIS A CA 1
ATOM 1670 C C . HIS A 1 213 ? -0.038 -2.300 3.998 1.00 70.19 213 HIS A C 1
ATOM 1672 O O . HIS A 1 213 ? -0.838 -1.551 4.544 1.00 70.19 213 HIS A O 1
ATOM 1678 N N . CYS A 1 214 ? -0.460 -3.343 3.276 1.00 75.81 214 CYS A N 1
ATOM 1679 C CA . CYS A 1 214 ? -1.882 -3.559 3.001 1.00 75.81 214 CYS A CA 1
ATOM 1680 C C . CYS A 1 214 ? -2.616 -4.158 4.203 1.00 75.81 214 CYS A C 1
ATOM 1682 O O . CYS A 1 214 ? -3.734 -3.752 4.509 1.00 75.81 214 CYS A O 1
ATOM 1684 N N . ILE A 1 215 ? -2.011 -5.140 4.879 1.00 83.25 215 ILE A N 1
ATOM 1685 C CA . ILE A 1 215 ? -2.688 -5.862 5.962 1.00 83.25 215 ILE A CA 1
ATOM 1686 C C . ILE A 1 215 ? -2.360 -5.237 7.314 1.00 83.25 215 ILE A C 1
ATOM 1688 O O . ILE A 1 215 ? -3.288 -4.941 8.053 1.00 83.25 215 ILE A O 1
ATOM 1692 N N . LEU A 1 216 ? -1.085 -5.030 7.652 1.00 84.94 216 LEU A N 1
ATOM 1693 C CA . LEU A 1 216 ? -0.698 -4.572 8.992 1.00 84.94 216 LEU A CA 1
ATOM 1694 C C . LEU A 1 216 ? -0.936 -3.066 9.172 1.00 84.94 216 LEU A C 1
ATOM 1696 O O . LEU A 1 216 ? -1.721 -2.681 10.034 1.00 84.94 216 LEU A O 1
ATOM 1700 N N . GLU A 1 217 ? -0.327 -2.226 8.334 1.00 79.12 217 GLU A N 1
ATOM 1701 C CA . GLU A 1 217 ? -0.513 -0.761 8.385 1.00 79.12 217 GLU A CA 1
ATOM 1702 C C . GLU A 1 217 ? -1.809 -0.287 7.705 1.00 79.12 217 GLU A C 1
ATOM 1704 O O . GLU A 1 217 ? -2.228 0.851 7.895 1.00 79.12 217 GLU A O 1
ATOM 1709 N N . GLY A 1 218 ? -2.467 -1.166 6.947 1.00 83.06 218 GLY A N 1
ATOM 1710 C CA . GLY A 1 218 ? -3.753 -0.910 6.307 1.00 83.06 218 GLY A CA 1
ATOM 1711 C C . GLY A 1 218 ? -4.913 -1.448 7.139 1.00 83.06 218 GLY A C 1
ATOM 1712 O O . GLY A 1 218 ? -5.461 -0.747 7.985 1.00 83.06 218 GLY A O 1
ATOM 1713 N N . ILE A 1 219 ? -5.305 -2.702 6.893 1.00 84.56 219 ILE A N 1
ATOM 1714 C CA . ILE A 1 219 ? -6.546 -3.282 7.439 1.00 84.56 219 ILE A CA 1
ATOM 1715 C C . ILE A 1 219 ? -6.508 -3.432 8.968 1.00 84.56 219 ILE A C 1
ATOM 1717 O O . ILE A 1 219 ? -7.462 -3.048 9.636 1.00 84.56 219 ILE A O 1
ATOM 1721 N N . VAL A 1 220 ? -5.432 -3.978 9.543 1.00 88.31 220 VAL A N 1
ATOM 1722 C CA . VAL A 1 220 ? -5.307 -4.201 10.996 1.00 88.31 220 VAL A CA 1
ATOM 1723 C C . VAL A 1 220 ? -5.245 -2.875 11.738 1.00 88.31 220 VAL A C 1
ATOM 1725 O O . VAL A 1 220 ? -5.979 -2.698 12.710 1.00 88.31 220 VAL A O 1
ATOM 1728 N N . HIS A 1 221 ? -4.406 -1.948 11.270 1.00 85.12 221 HIS A N 1
ATOM 1729 C CA . HIS A 1 221 ? -4.353 -0.586 11.791 1.00 85.12 221 HIS A CA 1
ATOM 1730 C C . HIS A 1 221 ? -5.743 0.062 11.762 1.00 85.12 221 HIS A C 1
ATOM 1732 O O . HIS A 1 221 ? -6.226 0.520 12.797 1.00 85.12 221 HIS A O 1
ATOM 1738 N N . TYR A 1 222 ? -6.424 0.029 10.610 1.00 83.25 222 TYR A N 1
ATOM 1739 C CA . TYR A 1 222 ? -7.760 0.602 10.466 1.00 83.25 222 TYR A CA 1
ATOM 1740 C C . TYR A 1 222 ? -8.770 -0.041 11.421 1.00 83.25 222 TYR A C 1
ATOM 1742 O O . TYR A 1 222 ? -9.489 0.663 12.123 1.00 83.25 222 TYR A O 1
ATOM 1750 N N . HIS A 1 223 ? -8.790 -1.373 11.500 1.00 86.19 223 HIS A N 1
ATOM 1751 C CA . HIS A 1 223 ? -9.683 -2.108 12.393 1.00 86.19 223 HIS A CA 1
ATOM 1752 C C . HIS A 1 223 ? -9.451 -1.727 13.857 1.00 86.19 223 HIS A C 1
ATOM 1754 O O . HIS A 1 223 ? -10.394 -1.419 14.578 1.00 86.19 223 HIS A O 1
ATOM 1760 N N . CYS A 1 224 ? -8.196 -1.666 14.303 1.00 87.44 224 CYS A N 1
ATOM 1761 C CA . CYS A 1 224 ? -7.887 -1.321 15.689 1.00 87.44 224 CYS A CA 1
ATOM 1762 C C . CYS A 1 224 ? -8.225 0.142 16.020 1.00 87.44 224 CYS A C 1
ATOM 1764 O O . CYS A 1 224 ? -8.762 0.406 17.095 1.00 87.44 224 CYS A O 1
ATOM 1766 N N . HIS A 1 225 ? -7.939 1.085 15.117 1.00 79.50 225 HIS A N 1
ATOM 1767 C CA . HIS A 1 225 ? -8.158 2.514 15.369 1.00 79.50 225 HIS A CA 1
ATOM 1768 C C . HIS A 1 225 ? -9.605 2.961 15.160 1.00 79.50 225 HIS A C 1
ATOM 1770 O O . HIS A 1 225 ? -10.098 3.763 15.945 1.00 79.50 225 HIS A O 1
ATOM 1776 N N . HIS A 1 226 ? -10.288 2.455 14.133 1.00 73.75 226 HIS A N 1
ATOM 1777 C CA . HIS A 1 226 ? -11.602 2.961 13.729 1.00 73.75 226 HIS A CA 1
ATOM 1778 C C . HIS A 1 226 ? -12.749 2.020 14.083 1.00 73.75 226 HIS A C 1
ATOM 1780 O O . HIS A 1 226 ? -13.809 2.498 14.466 1.00 73.75 226 HIS A O 1
ATOM 1786 N N . VAL A 1 227 ? -12.554 0.700 13.985 1.00 78.81 227 VAL A N 1
ATOM 1787 C CA . VAL A 1 227 ? -13.618 -0.265 14.320 1.00 78.81 227 VAL A CA 1
ATOM 1788 C C . VAL A 1 227 ? -13.646 -0.526 15.822 1.00 78.81 227 VAL A C 1
ATOM 1790 O O . VAL A 1 227 ? -14.703 -0.494 16.436 1.00 78.81 227 VAL A O 1
ATOM 1793 N N . LEU A 1 228 ? -12.476 -0.747 16.427 1.00 83.12 228 LEU A N 1
ATOM 1794 C CA . LEU A 1 228 ? -12.352 -0.994 17.864 1.00 83.12 228 LEU A CA 1
ATOM 1795 C C . LEU A 1 228 ? -12.124 0.278 18.687 1.00 83.12 228 LEU A C 1
ATOM 1797 O O . LEU A 1 228 ? -12.197 0.215 19.915 1.00 83.12 228 LEU A O 1
ATOM 1801 N N . CYS A 1 229 ? -11.850 1.414 18.042 1.00 80.62 229 CYS A N 1
ATOM 1802 C CA . CYS A 1 229 ? -11.589 2.697 18.699 1.00 80.62 229 CYS A CA 1
ATOM 1803 C C . CYS A 1 229 ? -10.462 2.643 19.754 1.00 80.62 229 CYS A C 1
ATOM 1805 O O . CYS A 1 229 ? -10.527 3.337 20.767 1.00 80.62 229 CYS A O 1
ATOM 1807 N N . LEU A 1 230 ? -9.414 1.835 19.543 1.00 81.62 230 LEU A N 1
ATOM 1808 C CA . LEU A 1 230 ? -8.309 1.628 20.499 1.00 81.62 230 LEU A CA 1
ATOM 1809 C C . LEU A 1 230 ? -7.281 2.775 20.512 1.00 81.62 230 LEU A C 1
ATOM 1811 O O . LEU A 1 230 ? -6.074 2.548 20.614 1.00 81.62 230 LEU A O 1
ATOM 1815 N N . ASP A 1 231 ? -7.753 4.016 20.430 1.00 69.69 231 ASP A N 1
ATOM 1816 C CA . ASP A 1 231 ? -6.923 5.214 20.383 1.00 69.69 231 ASP A CA 1
ATOM 1817 C C . ASP A 1 231 ? -7.445 6.277 21.357 1.00 69.69 231 ASP A C 1
ATOM 1819 O O . ASP A 1 231 ? -8.597 6.717 21.303 1.00 69.69 231 ASP A O 1
ATOM 1823 N N . VAL A 1 232 ? -6.577 6.734 22.260 1.00 56.28 232 VAL A N 1
ATOM 1824 C CA . VAL A 1 232 ? -6.918 7.796 23.216 1.00 56.28 232 VAL A CA 1
ATOM 1825 C C . VAL A 1 232 ? -7.149 9.130 22.495 1.00 56.28 232 VAL A C 1
ATOM 1827 O O . VAL A 1 232 ? -7.916 9.957 22.983 1.00 56.28 232 VAL A O 1
ATOM 1830 N N . SER A 1 233 ? -6.550 9.338 21.317 1.00 50.34 233 SER A N 1
ATOM 1831 C CA . SER A 1 233 ? -6.750 10.539 20.494 1.00 50.34 233 SER A CA 1
ATOM 1832 C C . SER A 1 233 ? -8.080 10.553 19.726 1.00 50.34 233 SER A C 1
ATOM 1834 O O . SER A 1 233 ? -8.565 11.632 19.382 1.00 50.34 233 SER A O 1
ATOM 1836 N N . MET A 1 234 ? -8.719 9.388 19.546 1.00 46.69 234 MET A N 1
ATOM 1837 C CA . MET A 1 234 ? -10.058 9.253 18.948 1.00 46.69 234 MET A CA 1
ATOM 1838 C C . MET A 1 234 ? -11.186 9.629 19.914 1.00 46.69 234 MET A C 1
ATOM 1840 O O . MET A 1 234 ? -12.308 9.884 19.480 1.00 46.69 234 MET A O 1
ATOM 1844 N N . HIS A 1 235 ? -10.896 9.780 21.212 1.00 51.50 235 HIS A N 1
ATOM 1845 C CA . HIS A 1 235 ? -11.772 10.522 22.117 1.00 51.50 235 HIS A CA 1
ATOM 1846 C C . HIS A 1 235 ? -11.625 12.012 21.804 1.00 51.50 235 HIS A C 1
ATOM 1848 O O . HIS A 1 235 ? -11.061 12.770 22.596 1.00 51.50 235 HIS A O 1
ATOM 1854 N N . GLN A 1 236 ? -12.074 12.425 20.617 1.00 52.84 236 GLN A N 1
ATOM 1855 C CA . GLN A 1 236 ? -12.014 13.811 20.198 1.00 52.84 236 GLN A CA 1
ATOM 1856 C C . GLN A 1 236 ? -12.743 14.630 21.268 1.00 52.84 236 GLN A C 1
ATOM 1858 O O . GLN A 1 236 ? -13.923 14.445 21.569 1.00 52.84 236 GLN A O 1
ATOM 1863 N N . VAL A 1 237 ? -11.985 15.491 21.927 1.00 54.88 237 VAL A N 1
ATOM 1864 C CA . VAL A 1 237 ? -12.533 16.523 22.783 1.00 54.88 237 VAL A CA 1
ATOM 1865 C C . VAL A 1 237 ? -12.496 17.774 21.925 1.00 54.88 237 VAL A C 1
ATOM 1867 O O . VAL A 1 237 ? -11.433 18.160 21.437 1.00 54.88 237 VAL A O 1
ATOM 1870 N N . SER A 1 238 ? -13.654 18.379 21.677 1.00 57.97 238 SER A N 1
ATOM 1871 C CA . SER A 1 238 ? -13.724 19.647 20.949 1.00 57.97 238 SER A CA 1
ATOM 1872 C C . SER A 1 238 ? -12.854 20.711 21.627 1.00 57.97 238 SER A C 1
ATOM 1874 O O . SER A 1 238 ? -12.526 20.605 22.810 1.00 57.97 238 SER A O 1
ATOM 1876 N N . ALA A 1 239 ? -12.518 21.787 20.910 1.00 56.81 239 ALA A N 1
ATOM 1877 C CA . ALA A 1 239 ? -11.789 22.923 21.491 1.00 56.81 239 ALA A CA 1
ATOM 1878 C C . ALA A 1 239 ? -12.479 23.508 22.746 1.00 56.81 239 ALA A C 1
ATOM 1880 O O . ALA A 1 239 ? -11.818 24.103 23.595 1.00 56.81 239 ALA A O 1
ATOM 1881 N N . ASP A 1 240 ? -13.794 23.296 22.868 1.00 58.44 240 ASP A N 1
ATOM 1882 C CA . ASP A 1 240 ? -14.629 23.728 23.989 1.00 58.44 240 ASP A CA 1
ATOM 1883 C C . ASP A 1 240 ? -14.704 22.682 25.133 1.00 58.44 240 ASP A C 1
ATOM 1885 O O . ASP A 1 240 ? -15.368 22.921 26.139 1.00 58.44 240 ASP A O 1
ATOM 1889 N N . GLY A 1 241 ? -14.017 21.537 25.026 1.00 64.31 241 GLY A N 1
ATOM 1890 C CA . GLY A 1 241 ? -13.916 20.535 26.095 1.00 64.31 241 GLY A CA 1
ATOM 1891 C C . GLY A 1 241 ? -14.954 19.404 26.059 1.00 64.31 241 GLY A C 1
ATOM 1892 O O . GLY A 1 241 ? -14.943 18.564 26.961 1.00 64.31 241 GLY A O 1
ATOM 1893 N N . PHE A 1 242 ? -15.825 19.354 25.044 1.00 66.12 242 PHE A N 1
ATOM 1894 C CA . PHE A 1 242 ? -16.896 18.348 24.925 1.00 66.12 242 PHE A CA 1
ATOM 1895 C C . PHE A 1 242 ? -16.466 17.104 24.153 1.00 66.12 242 PHE A C 1
ATOM 1897 O O . PHE A 1 242 ? -15.782 17.230 23.138 1.00 66.12 242 PHE A O 1
ATOM 1904 N N . LYS A 1 243 ? -16.913 15.925 24.601 1.00 64.00 243 LYS A N 1
ATOM 1905 C CA . LYS A 1 243 ? -16.726 14.655 23.880 1.00 64.00 243 LYS A CA 1
ATOM 1906 C C . LYS A 1 243 ? -17.702 14.534 22.704 1.00 64.00 243 LYS A C 1
ATOM 1908 O O . LYS A 1 243 ? -18.853 14.959 22.822 1.00 64.00 243 LYS A O 1
ATOM 1913 N N . TYR A 1 244 ? -17.269 13.901 21.616 1.00 61.28 244 TYR A N 1
ATOM 1914 C CA . TYR A 1 244 ? -18.171 13.452 20.551 1.00 61.28 244 TYR A CA 1
ATOM 1915 C C . TYR A 1 244 ? -18.845 12.122 20.920 1.00 61.28 244 TYR A C 1
ATOM 1917 O O . TYR A 1 244 ? -18.233 11.269 21.559 1.00 61.28 244 TYR A O 1
ATOM 1925 N N . ALA A 1 245 ? -20.115 11.973 20.551 1.00 57.41 245 ALA A N 1
ATOM 1926 C CA . ALA A 1 245 ? -20.923 10.771 20.721 1.00 57.41 245 ALA A CA 1
ATOM 1927 C C . ALA A 1 245 ? -20.694 9.752 19.598 1.00 57.41 245 ALA A C 1
ATOM 1929 O O . ALA A 1 245 ? -20.790 8.553 19.835 1.00 57.41 245 ALA A O 1
ATOM 1930 N N . PHE A 1 246 ? -20.408 10.230 18.385 1.00 56.72 246 PHE A N 1
ATOM 1931 C CA . PHE A 1 246 ? -20.158 9.417 17.197 1.00 56.72 246 PHE A CA 1
ATOM 1932 C C . PHE A 1 246 ? -19.338 10.212 16.172 1.00 56.72 246 PHE A C 1
ATOM 1934 O O . PHE A 1 246 ? -19.401 11.444 16.136 1.00 56.72 246 PHE A O 1
ATOM 1941 N N . GLU A 1 247 ? -18.582 9.511 15.326 1.00 55.75 247 GLU A N 1
ATOM 1942 C CA . 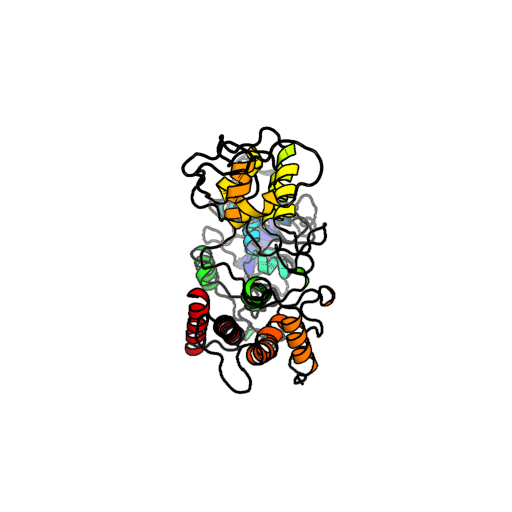GLU A 1 247 ? -17.912 10.096 14.162 1.00 55.75 247 GLU A CA 1
ATOM 1943 C C . GLU A 1 247 ? -18.844 9.976 12.948 1.00 55.75 247 GLU A C 1
ATOM 1945 O O . GLU A 1 247 ? -19.282 8.884 12.591 1.00 55.75 247 GLU A O 1
ATOM 1950 N N . TRP A 1 248 ? -19.195 11.107 12.332 1.00 64.69 248 TRP A N 1
ATOM 1951 C CA . TRP A 1 248 ? -20.048 11.143 11.143 1.00 64.69 248 TRP A CA 1
ATOM 1952 C C . TRP A 1 248 ? -19.280 11.736 9.969 1.00 64.69 248 TRP A C 1
ATOM 1954 O O . TRP A 1 248 ? -18.654 12.791 10.101 1.00 64.69 248 TRP A O 1
ATOM 1964 N N . LEU A 1 249 ? -19.354 11.086 8.804 1.00 69.38 249 LEU A N 1
ATOM 1965 C CA . LEU A 1 249 ? -18.721 11.577 7.582 1.00 69.38 249 LEU A CA 1
ATOM 1966 C C . LEU A 1 249 ? -19.536 12.741 7.002 1.00 69.38 249 LEU A C 1
ATOM 1968 O O . LEU A 1 249 ? -20.364 12.589 6.104 1.00 69.38 249 LEU A O 1
ATOM 1972 N N . TRP A 1 250 ? -19.323 13.924 7.564 1.00 79.62 250 TRP A N 1
ATOM 1973 C CA . TRP A 1 250 ? -20.000 15.142 7.151 1.00 79.62 250 TRP A CA 1
ATOM 1974 C C . TRP A 1 250 ? -19.629 15.544 5.723 1.00 79.62 250 TRP A C 1
ATOM 1976 O O . TRP A 1 250 ? -18.457 15.704 5.390 1.00 79.62 250 TRP A O 1
ATOM 1986 N N . ILE A 1 251 ? -20.642 15.789 4.889 1.00 80.38 251 ILE A N 1
ATOM 1987 C CA . ILE A 1 251 ? -20.435 16.338 3.546 1.00 80.38 251 ILE A CA 1
ATOM 1988 C C . ILE A 1 251 ? -19.970 17.800 3.688 1.00 80.38 251 ILE A C 1
ATOM 1990 O O . ILE A 1 251 ? -20.702 18.617 4.268 1.00 80.38 251 ILE A O 1
ATOM 1994 N N . PRO A 1 252 ? -18.772 18.160 3.184 1.00 82.56 252 PRO A N 1
ATOM 1995 C CA . PRO A 1 252 ? -18.306 19.537 3.214 1.00 82.56 252 PRO A CA 1
ATOM 1996 C C . PRO A 1 252 ? -19.148 20.396 2.268 1.00 82.56 252 PRO A C 1
ATOM 1998 O O . PRO A 1 252 ? -19.646 19.939 1.240 1.00 82.56 252 PRO A O 1
ATOM 2001 N N . TYR A 1 253 ? -19.311 21.671 2.609 1.00 85.88 253 TYR A N 1
ATOM 2002 C CA . TYR A 1 253 ? -20.036 22.591 1.742 1.00 85.88 253 TYR A CA 1
ATOM 2003 C C . TYR A 1 253 ? -19.210 22.936 0.499 1.00 85.88 253 TYR A C 1
ATOM 2005 O O . TYR A 1 253 ? -18.159 23.566 0.613 1.00 85.88 253 TYR A O 1
ATOM 2013 N N . ASP A 1 254 ? -19.750 22.613 -0.674 1.00 85.38 254 ASP A N 1
ATOM 2014 C CA . ASP A 1 254 ? -19.242 23.047 -1.975 1.00 85.38 254 ASP A CA 1
ATOM 2015 C C . ASP A 1 254 ? -20.327 23.839 -2.718 1.00 85.38 254 ASP A C 1
ATOM 2017 O O . ASP A 1 254 ? -21.446 23.363 -2.926 1.00 85.38 254 ASP A O 1
ATOM 2021 N N . HIS A 1 255 ? -20.009 25.069 -3.122 1.00 84.00 255 HIS A N 1
ATOM 2022 C CA . HIS A 1 255 ? -20.961 25.945 -3.798 1.00 84.00 255 HIS A CA 1
ATOM 2023 C C . HIS A 1 255 ? -21.367 25.437 -5.195 1.00 84.00 255 HIS A C 1
ATOM 2025 O O . HIS A 1 255 ? -22.506 25.668 -5.612 1.00 84.00 255 HIS A O 1
ATOM 2031 N N . GLU A 1 256 ? -20.471 24.773 -5.926 1.00 83.06 256 GLU A N 1
ATOM 2032 C CA . GLU A 1 256 ? -20.725 24.326 -7.301 1.00 83.06 256 GLU A CA 1
ATOM 2033 C C . GLU A 1 256 ? -21.690 23.140 -7.327 1.00 83.06 256 GLU A C 1
ATOM 2035 O O . GLU A 1 256 ? -22.641 23.126 -8.115 1.00 83.06 256 GLU A O 1
ATOM 2040 N N . VAL A 1 257 ? -21.503 22.209 -6.392 1.00 85.50 257 VAL A N 1
ATOM 2041 C CA . VAL A 1 257 ? -22.245 20.943 -6.320 1.00 85.50 257 VAL A CA 1
ATOM 2042 C C . VAL A 1 257 ? -23.569 21.083 -5.552 1.00 85.50 257 VAL A C 1
ATOM 2044 O O . VAL A 1 257 ? -24.517 20.339 -5.797 1.00 85.50 257 VAL A O 1
ATOM 2047 N N . THR A 1 258 ? -23.685 22.063 -4.646 1.00 86.31 258 THR A N 1
ATOM 2048 C CA . THR A 1 258 ? -24.897 22.250 -3.825 1.00 86.31 258 THR A CA 1
ATOM 2049 C C . THR A 1 258 ? -26.081 22.772 -4.660 1.00 86.31 258 THR A C 1
ATOM 2051 O O . THR A 1 258 ? -25.926 23.782 -5.361 1.00 86.31 258 THR A O 1
ATOM 2054 N N . PRO A 1 259 ? -27.292 22.177 -4.557 1.00 86.38 259 PRO A N 1
ATOM 2055 C CA . PRO A 1 259 ? -28.483 22.663 -5.256 1.00 86.38 259 PRO A CA 1
ATOM 2056 C C . PRO A 1 259 ? -28.869 24.092 -4.857 1.00 86.38 259 PRO A C 1
ATOM 2058 O O . PRO A 1 259 ? -28.660 24.518 -3.719 1.00 86.38 259 PRO A O 1
ATOM 2061 N N . GLN A 1 260 ? -29.485 24.833 -5.783 1.00 84.12 260 GLN A N 1
ATOM 2062 C CA . GLN A 1 260 ? -29.742 26.273 -5.639 1.00 84.12 260 GLN A CA 1
ATOM 2063 C C . GLN A 1 260 ? -30.514 26.646 -4.359 1.00 84.12 260 GLN A C 1
ATOM 2065 O O . GLN A 1 260 ? -30.203 27.661 -3.735 1.00 84.12 260 GLN A O 1
ATOM 2070 N N . ASP A 1 261 ? -31.448 25.801 -3.921 1.00 81.19 261 ASP A N 1
ATOM 2071 C CA . ASP A 1 261 ? -32.271 26.027 -2.724 1.00 81.19 261 ASP A CA 1
ATOM 2072 C C . ASP A 1 261 ? -31.491 25.946 -1.396 1.00 81.19 261 ASP A C 1
ATOM 2074 O O . ASP A 1 261 ? -31.948 26.466 -0.369 1.00 81.19 261 ASP A O 1
ATOM 2078 N N . PHE A 1 262 ? -30.297 25.341 -1.413 1.00 83.62 262 PHE A N 1
ATOM 2079 C CA . PHE A 1 262 ? -29.436 25.129 -0.243 1.00 83.62 262 PHE A CA 1
ATOM 2080 C C . PHE A 1 262 ? -28.139 25.947 -0.283 1.00 83.62 262 PHE A C 1
ATOM 2082 O O . PHE A 1 262 ? -27.380 25.945 0.688 1.00 83.62 262 PHE A O 1
ATOM 2089 N N . ARG A 1 263 ? -27.896 26.703 -1.363 1.00 86.31 263 ARG A N 1
ATOM 2090 C CA . ARG A 1 263 ? -26.711 27.563 -1.493 1.00 86.31 263 ARG A CA 1
ATOM 2091 C C . ARG A 1 263 ? -26.736 28.710 -0.486 1.00 86.31 263 ARG A C 1
ATOM 2093 O O . ARG A 1 263 ? -27.713 29.463 -0.375 1.00 86.31 263 ARG A O 1
ATOM 2100 N N . LEU A 1 264 ? -25.625 28.861 0.228 1.00 85.94 264 LEU A N 1
ATOM 2101 C CA . LEU A 1 264 ? -25.366 29.990 1.113 1.00 85.94 264 LEU A CA 1
ATOM 2102 C C . LEU A 1 264 ? -25.212 31.281 0.299 1.00 85.94 264 LEU A C 1
ATOM 2104 O O . LEU A 1 264 ? -24.540 31.296 -0.725 1.00 85.94 264 LEU A O 1
ATOM 2108 N N . ASP A 1 265 ? -25.783 32.381 0.798 1.00 81.94 265 ASP A N 1
ATOM 2109 C CA . ASP A 1 265 ? -25.686 33.695 0.138 1.00 81.94 265 ASP A CA 1
ATOM 2110 C C . ASP A 1 265 ? -24.276 34.287 0.200 1.00 81.94 265 ASP A C 1
ATOM 2112 O O . ASP A 1 265 ? -23.896 35.094 -0.644 1.00 81.94 265 ASP A O 1
ATOM 2116 N N . THR A 1 266 ? -23.504 33.930 1.233 1.00 80.69 266 THR A N 1
ATOM 2117 C CA . THR A 1 266 ? -22.143 34.432 1.412 1.00 80.69 266 THR A CA 1
ATOM 2118 C C . THR A 1 266 ? -21.193 33.330 1.891 1.00 80.69 266 THR A C 1
ATOM 2120 O O . THR A 1 266 ? -21.555 32.548 2.780 1.00 80.69 266 THR A O 1
ATOM 2123 N N . PRO A 1 267 ? -19.937 33.309 1.400 1.00 79.06 267 PRO A N 1
ATOM 2124 C CA . PRO A 1 267 ? -18.908 32.374 1.868 1.00 79.06 267 PRO A CA 1
ATOM 2125 C C . PRO A 1 267 ? -18.606 32.488 3.370 1.00 79.06 267 PRO A C 1
ATOM 2127 O O . PRO A 1 267 ? -18.174 31.530 4.003 1.00 79.06 267 PRO A O 1
ATOM 2130 N N . LYS A 1 268 ? -18.899 33.643 3.987 1.00 81.38 268 LYS A N 1
ATOM 2131 C CA . LYS A 1 268 ? -18.714 33.883 5.430 1.00 81.38 268 LYS A CA 1
ATOM 2132 C C . LYS A 1 268 ? -19.541 32.949 6.317 1.00 81.38 268 LYS A C 1
ATOM 2134 O O . LYS A 1 268 ? -19.285 32.867 7.515 1.00 81.38 268 LYS A O 1
ATOM 2139 N N . HIS A 1 269 ? -20.554 32.288 5.763 1.00 81.56 269 HIS A N 1
ATOM 2140 C CA . HIS A 1 269 ? -21.428 31.383 6.503 1.00 81.56 269 HIS A CA 1
ATOM 2141 C C . HIS A 1 269 ? -21.023 29.911 6.402 1.00 81.56 269 HIS A C 1
ATOM 2143 O O . HIS A 1 269 ? -21.587 29.104 7.135 1.00 81.56 269 HIS A O 1
ATOM 2149 N N . VAL A 1 270 ? -20.023 29.569 5.581 1.00 85.19 270 VAL A N 1
ATOM 2150 C CA . VAL A 1 270 ? -19.482 28.203 5.482 1.00 85.19 270 VAL A CA 1
ATOM 2151 C C . VAL A 1 270 ? -18.993 27.679 6.842 1.00 85.19 270 VAL A C 1
ATOM 2153 O O . VAL A 1 270 ? -19.403 26.583 7.219 1.00 85.19 270 VAL A O 1
ATOM 2156 N N . PRO A 1 271 ? -18.268 28.456 7.678 1.00 86.00 271 PRO A N 1
ATOM 2157 C CA . PRO A 1 271 ? -17.859 27.985 9.006 1.00 86.00 271 PRO A CA 1
ATOM 2158 C C . PRO A 1 271 ? -19.026 27.679 9.957 1.00 86.00 271 PRO A C 1
ATOM 2160 O O . PRO A 1 271 ? -18.839 26.999 10.961 1.00 86.00 271 PRO A O 1
ATOM 2163 N N . ASN A 1 272 ? -20.232 28.195 9.688 1.00 83.94 272 ASN A N 1
ATOM 2164 C CA . ASN A 1 272 ? -21.400 27.882 10.509 1.00 83.94 272 ASN A CA 1
ATOM 2165 C C . ASN A 1 272 ? -21.922 26.467 10.240 1.00 83.94 272 ASN A C 1
ATOM 2167 O O . ASN A 1 272 ? -22.561 25.914 11.126 1.00 83.94 272 ASN A O 1
ATOM 2171 N N . ILE A 1 273 ? -21.661 25.899 9.056 1.00 86.31 273 ILE A N 1
ATOM 2172 C CA . ILE A 1 273 ? -22.017 24.513 8.724 1.00 86.31 273 ILE A CA 1
ATOM 2173 C C . ILE A 1 273 ? -21.191 23.562 9.587 1.00 86.31 273 ILE A C 1
ATOM 2175 O O . ILE A 1 273 ? -21.786 22.796 10.337 1.00 86.31 273 ILE A O 1
ATOM 2179 N N . ALA A 1 274 ? -19.862 23.717 9.598 1.00 83.50 274 ALA A N 1
ATOM 2180 C CA . ALA A 1 274 ? -18.972 22.930 10.457 1.00 83.50 274 ALA A CA 1
ATOM 2181 C C . ALA A 1 274 ? -19.397 23.003 11.935 1.00 83.50 274 ALA A C 1
ATOM 2183 O O . ALA A 1 274 ? -19.607 21.991 12.583 1.00 83.50 274 ALA A O 1
ATOM 2184 N N . LYS A 1 275 ? -19.698 24.205 12.441 1.00 83.75 275 LYS A N 1
ATOM 2185 C CA . LYS A 1 275 ? -20.165 24.378 13.830 1.00 83.75 275 LYS A CA 1
ATOM 2186 C C . LYS A 1 275 ? -21.514 23.719 14.136 1.00 83.75 275 LYS A C 1
ATOM 2188 O O . LYS A 1 275 ? -21.777 23.420 15.298 1.00 83.75 275 LYS A O 1
ATOM 2193 N N . ILE A 1 276 ? -22.408 23.598 13.149 1.00 85.81 276 ILE A N 1
ATOM 2194 C CA . ILE A 1 276 ? -23.671 22.859 13.308 1.00 85.81 276 ILE A CA 1
ATOM 2195 C C . ILE A 1 276 ? -23.370 21.360 13.367 1.00 85.81 276 ILE A C 1
ATOM 2197 O O . ILE A 1 276 ? -23.895 20.688 14.246 1.00 85.81 276 ILE A O 1
ATOM 2201 N N . GLN A 1 277 ? -22.528 20.873 12.455 1.00 85.56 277 GLN A N 1
ATOM 2202 C CA . GLN A 1 277 ? -22.101 19.477 12.364 1.00 85.56 277 GLN A CA 1
ATOM 2203 C C . GLN A 1 277 ? -21.417 19.023 13.665 1.00 85.56 277 GLN A C 1
ATOM 2205 O O . GLN A 1 277 ? -21.837 18.030 14.253 1.00 85.56 277 GLN A O 1
ATOM 2210 N N . ASP A 1 278 ? -20.487 19.825 14.193 1.00 79.50 278 ASP A N 1
ATOM 2211 C CA . ASP A 1 278 ? -19.814 19.566 15.473 1.00 79.50 278 ASP A CA 1
ATOM 2212 C C . ASP A 1 278 ? -20.816 19.461 16.631 1.00 79.50 278 ASP A C 1
ATOM 2214 O O . ASP A 1 278 ? -20.801 18.505 17.399 1.00 79.50 278 ASP A O 1
ATOM 2218 N N . ALA A 1 279 ? -21.732 20.431 16.738 1.00 80.62 279 ALA A N 1
ATOM 2219 C CA . ALA A 1 279 ? -22.701 20.480 17.831 1.00 80.62 279 ALA A CA 1
ATOM 2220 C C . ALA A 1 279 ? -23.684 19.298 17.821 1.00 80.62 279 ALA A C 1
ATOM 2222 O O . ALA A 1 279 ? -24.177 18.924 18.883 1.00 80.62 279 ALA A O 1
ATOM 2223 N N . LEU A 1 280 ? -23.983 18.735 16.646 1.00 80.00 280 LEU A N 1
ATOM 2224 C CA . LEU A 1 280 ? -24.819 17.538 16.508 1.00 80.00 280 LEU A CA 1
ATOM 2225 C C . LEU A 1 280 ? -24.073 16.253 16.877 1.00 80.00 280 LEU A C 1
ATOM 2227 O O . LEU A 1 280 ? -24.718 15.273 17.230 1.00 80.00 280 LEU A O 1
ATOM 2231 N N . GLY A 1 281 ? -22.741 16.267 16.813 1.00 70.88 281 GLY A N 1
ATOM 2232 C CA . GLY A 1 281 ? -21.902 15.128 17.156 1.00 70.88 281 GLY A CA 1
ATOM 2233 C C . GLY A 1 281 ? -21.528 15.033 18.635 1.00 70.88 281 GLY A C 1
ATOM 2234 O O . GLY A 1 281 ? -20.857 14.076 18.990 1.00 70.88 281 GLY A O 1
ATOM 2235 N N . PHE A 1 282 ? -21.895 15.981 19.507 1.00 73.50 282 PHE A N 1
ATOM 2236 C CA . PHE A 1 282 ? -21.503 15.947 20.926 1.00 73.50 282 PHE A CA 1
ATOM 2237 C C . PHE A 1 282 ? -22.358 15.000 21.779 1.00 73.50 282 PHE A C 1
ATOM 2239 O O . PHE A 1 282 ? -23.551 14.820 21.543 1.00 73.50 282 PHE A O 1
ATOM 2246 N N . VAL A 1 283 ? -21.744 14.441 22.827 1.00 59.66 283 VAL A N 1
ATOM 2247 C CA . VAL A 1 283 ? -22.425 13.646 23.861 1.00 59.66 283 VAL A CA 1
ATOM 2248 C C . VAL A 1 283 ? -23.427 14.518 24.615 1.00 59.66 283 VAL A C 1
ATOM 2250 O O . VAL A 1 283 ? -23.073 15.616 25.044 1.00 59.66 283 VAL A O 1
ATOM 2253 N N . ILE A 1 284 ? -24.654 14.021 24.808 1.00 60.84 284 ILE A N 1
ATOM 2254 C CA . ILE A 1 284 ? -25.752 14.776 25.439 1.00 60.84 284 ILE A CA 1
ATOM 2255 C C . ILE A 1 284 ? -25.886 14.498 26.950 1.00 60.84 284 ILE A C 1
ATOM 2257 O O . ILE A 1 284 ? -26.409 15.333 27.688 1.00 60.84 284 ILE A O 1
ATOM 2261 N N . GLU A 1 285 ? -25.345 13.375 27.439 1.00 55.75 285 GLU A N 1
ATOM 2262 C CA . GLU A 1 285 ? -25.430 12.950 28.846 1.00 55.75 285 GLU A CA 1
ATOM 2263 C C . GLU A 1 285 ? -24.074 12.463 29.402 1.00 55.75 285 GLU A C 1
ATOM 2265 O O . GLU A 1 285 ? -23.267 11.881 28.683 1.00 55.75 285 GLU A O 1
ATOM 2270 N N . GLY A 1 286 ? -23.808 12.678 30.697 1.00 53.12 286 GLY A N 1
ATOM 2271 C CA . GLY A 1 286 ? -22.576 12.228 31.373 1.00 53.12 286 GLY A CA 1
ATOM 2272 C C . GLY A 1 286 ? -21.501 13.312 31.556 1.00 53.12 286 GLY A C 1
ATOM 2273 O O . GLY A 1 286 ? -21.754 14.501 31.367 1.00 53.12 286 GLY A O 1
ATOM 2274 N N . ASP A 1 287 ? -20.292 12.923 31.974 1.00 48.06 287 ASP A N 1
ATOM 2275 C CA . ASP A 1 287 ? -19.186 13.867 32.213 1.00 48.06 287 ASP A CA 1
ATOM 2276 C C . ASP A 1 287 ? -18.600 14.408 30.891 1.00 48.06 287 ASP A C 1
ATOM 2278 O O . ASP A 1 287 ? -18.365 13.648 29.948 1.00 48.06 287 ASP A O 1
ATOM 2282 N N . LYS A 1 288 ? -18.346 15.726 30.825 1.00 61.09 288 LYS A N 1
ATOM 2283 C CA . LYS A 1 288 ? -17.938 16.468 29.605 1.00 61.09 288 LYS A CA 1
ATOM 2284 C C . LYS A 1 288 ? -18.926 16.361 28.422 1.00 61.09 288 LYS A C 1
ATOM 2286 O O . LYS A 1 288 ? -18.510 16.322 27.260 1.00 61.09 288 LYS A O 1
ATOM 2291 N N . SER A 1 289 ? -20.223 16.333 28.728 1.00 67.12 289 SER A N 1
ATOM 2292 C CA . SER A 1 289 ? -21.340 16.352 27.772 1.00 67.12 289 SER A CA 1
ATOM 2293 C C . SER A 1 289 ? -21.967 17.750 27.634 1.00 67.12 289 SER A C 1
ATOM 2295 O O . SER A 1 289 ? -21.748 18.631 28.471 1.00 67.12 289 SER A O 1
ATOM 2297 N N . MET A 1 290 ? -22.739 17.962 26.568 1.00 71.69 290 MET A N 1
ATOM 2298 C CA . MET A 1 290 ? -23.522 19.172 26.325 1.00 71.69 290 MET A CA 1
ATOM 2299 C C . MET A 1 290 ? -25.013 18.846 26.452 1.00 71.69 290 MET A C 1
ATOM 2301 O O . MET A 1 290 ? -25.534 18.055 25.676 1.00 71.69 290 MET A O 1
ATOM 2305 N N . SER A 1 291 ? -25.732 19.486 27.379 1.00 75.50 291 SER A N 1
ATOM 2306 C CA . SER A 1 291 ? -27.166 19.213 27.543 1.00 75.50 291 SER A CA 1
ATOM 2307 C C . SER A 1 291 ? -27.962 19.599 26.295 1.00 75.50 291 SER A C 1
ATOM 2309 O O . SER A 1 291 ? -27.581 20.497 25.540 1.00 75.50 291 SER A O 1
ATOM 2311 N N . LEU A 1 292 ? -29.119 18.976 26.086 1.00 71.19 292 LEU A N 1
ATOM 2312 C CA . LEU A 1 292 ? -29.941 19.219 24.898 1.00 71.19 292 LEU A CA 1
ATOM 2313 C C . LEU A 1 292 ? -30.364 20.701 24.756 1.00 71.19 292 LEU A C 1
ATOM 2315 O O . LEU A 1 292 ? -30.401 21.228 23.642 1.00 71.19 292 LEU A O 1
ATOM 2319 N N . ASP A 1 293 ? -30.581 21.428 25.862 1.00 71.69 293 ASP A N 1
ATOM 2320 C CA . ASP A 1 293 ? -30.838 22.884 25.846 1.00 71.69 293 ASP A CA 1
ATOM 2321 C C . ASP A 1 293 ? -29.601 23.698 25.413 1.00 71.69 293 ASP A C 1
ATOM 2323 O O . ASP A 1 293 ? -29.720 24.710 24.709 1.00 71.69 293 ASP A O 1
ATOM 2327 N N . GLN A 1 294 ? -28.397 23.243 25.775 1.00 76.31 294 GLN A N 1
ATOM 2328 C CA . GLN A 1 294 ? -27.142 23.844 25.321 1.00 76.31 294 GLN A CA 1
ATOM 2329 C C . GLN A 1 294 ? -26.924 23.590 23.824 1.00 76.31 294 GLN A C 1
ATOM 2331 O O . GLN A 1 294 ? -26.627 24.547 23.101 1.00 76.31 294 GLN A O 1
ATOM 2336 N N . VAL A 1 295 ? -27.175 22.366 23.334 1.00 79.12 295 VAL A N 1
ATOM 2337 C CA . VAL A 1 295 ? -27.137 22.044 21.893 1.00 79.12 295 VAL A CA 1
ATOM 2338 C C . VAL A 1 295 ? -28.119 22.913 21.131 1.00 79.12 295 VAL A C 1
ATOM 2340 O O . VAL A 1 295 ? -27.746 23.588 20.163 1.00 79.12 295 VAL A O 1
ATOM 2343 N N . TRP A 1 296 ? -29.359 22.990 21.618 1.00 83.06 296 TRP A N 1
ATOM 2344 C CA . TRP A 1 296 ? -30.371 23.853 21.039 1.00 83.06 296 TRP A CA 1
ATOM 2345 C C . TRP A 1 296 ? -29.866 25.297 20.952 1.00 83.06 296 TRP A C 1
ATOM 2347 O O . TRP A 1 296 ? -29.980 25.953 19.910 1.00 83.06 296 TRP A O 1
ATOM 2357 N N . THR A 1 297 ? -29.336 25.830 22.052 1.00 80.06 297 THR A N 1
ATOM 2358 C CA . THR A 1 297 ? -28.878 27.220 22.142 1.00 80.06 297 THR A CA 1
ATOM 2359 C C . THR A 1 297 ? -27.698 27.485 21.207 1.00 80.06 297 THR A C 1
ATOM 2361 O O . THR A 1 297 ? -27.682 28.519 20.532 1.00 80.06 297 THR A O 1
ATOM 2364 N N . HIS A 1 298 ? -26.765 26.541 21.074 1.00 80.31 298 HIS A N 1
ATOM 2365 C CA . HIS A 1 298 ? -25.659 26.612 20.118 1.00 80.31 298 HIS A CA 1
ATOM 2366 C C . HIS A 1 298 ? -26.164 26.687 18.675 1.00 80.31 298 HIS A C 1
ATOM 2368 O O . HIS A 1 298 ? -25.828 27.637 17.957 1.00 80.31 298 HIS A O 1
ATOM 2374 N N . LEU A 1 299 ? -27.050 25.773 18.274 1.00 84.00 299 LEU A N 1
ATOM 2375 C CA . LEU A 1 299 ? -27.665 25.777 16.944 1.00 84.00 299 LEU A CA 1
ATOM 2376 C C . LEU A 1 299 ? -28.496 27.051 16.715 1.00 84.00 299 LEU A C 1
ATOM 2378 O O . LEU A 1 299 ? -28.478 27.653 15.634 1.00 84.00 299 LEU A O 1
ATOM 2382 N N . ASN A 1 300 ? -29.181 27.538 17.751 1.00 82.81 300 ASN A N 1
ATOM 2383 C CA . ASN A 1 300 ? -30.012 28.730 17.658 1.00 82.81 300 ASN A CA 1
ATOM 2384 C C . ASN A 1 300 ? -29.227 30.047 17.634 1.00 82.81 300 ASN A C 1
ATOM 2386 O O . ASN A 1 300 ? -29.711 31.023 17.064 1.00 82.81 300 ASN A O 1
ATOM 2390 N N . ASN A 1 301 ? -28.024 30.098 18.187 1.00 79.31 301 ASN A N 1
ATOM 2391 C CA . ASN A 1 301 ? -27.197 31.301 18.142 1.00 79.31 301 ASN A CA 1
ATOM 2392 C C . ASN A 1 301 ? -26.286 31.305 16.909 1.00 79.31 301 ASN A C 1
ATOM 2394 O O . ASN A 1 301 ? -26.093 32.353 16.299 1.00 79.31 301 ASN A O 1
ATOM 2398 N N . ARG A 1 302 ? -25.785 30.133 16.495 1.00 71.75 302 ARG A N 1
ATOM 2399 C CA . ARG A 1 302 ? -24.761 30.001 15.443 1.00 71.75 302 ARG A CA 1
ATOM 2400 C C . ARG A 1 302 ? -25.325 29.600 14.071 1.00 71.75 302 ARG A C 1
ATOM 2402 O O . ARG A 1 302 ? -24.778 30.007 13.050 1.00 71.75 302 ARG A O 1
ATOM 2409 N N . GLY A 1 303 ? -26.430 28.852 14.011 1.00 71.81 303 GLY A N 1
ATOM 2410 C CA . GLY A 1 303 ? -26.937 28.293 12.752 1.00 71.81 303 GLY A CA 1
ATOM 2411 C C . GLY A 1 303 ? -27.789 29.262 11.931 1.00 71.81 303 GLY A C 1
ATOM 2412 O O . GLY A 1 303 ? -28.864 29.673 12.348 1.00 71.81 303 GLY A O 1
ATOM 2413 N N . ILE A 1 304 ? -27.374 29.641 10.730 1.00 83.75 304 ILE A N 1
ATOM 2414 C CA . ILE A 1 304 ? -28.242 30.424 9.829 1.00 83.75 304 ILE A CA 1
ATOM 2415 C C . ILE A 1 304 ? -29.242 29.473 9.164 1.00 83.75 304 ILE A C 1
ATOM 2417 O O . ILE A 1 304 ? -28.924 28.309 8.948 1.00 83.75 304 ILE A O 1
ATOM 2421 N N . LEU A 1 305 ? -30.451 29.946 8.833 1.00 85.94 305 LEU A N 1
ATOM 2422 C CA . LEU A 1 305 ? -31.511 29.099 8.263 1.00 85.94 305 LEU A CA 1
ATOM 2423 C C . LEU A 1 305 ? -31.027 28.276 7.060 1.00 85.94 305 LEU A C 1
ATOM 2425 O O . LEU A 1 305 ? -31.317 27.090 6.992 1.00 85.94 305 LEU A O 1
ATOM 2429 N N . LYS A 1 306 ? -30.265 28.884 6.144 1.00 86.44 306 LYS A N 1
ATOM 2430 C CA . LYS A 1 306 ? -29.702 28.185 4.981 1.00 86.44 306 LYS A CA 1
ATOM 2431 C C . LYS A 1 306 ? -28.664 27.122 5.351 1.00 86.44 306 LYS A C 1
ATOM 2433 O O . LYS A 1 306 ? -28.687 26.051 4.770 1.00 86.44 306 LYS A O 1
ATOM 2438 N N . ALA A 1 307 ? -27.823 27.380 6.353 1.00 88.25 307 ALA A N 1
ATOM 2439 C CA . ALA A 1 307 ? -26.856 26.397 6.842 1.00 88.25 307 ALA A CA 1
ATOM 2440 C C . ALA A 1 307 ? -27.556 25.202 7.513 1.00 88.25 307 ALA A C 1
ATOM 2442 O O . ALA A 1 307 ? -27.214 24.060 7.244 1.00 88.25 307 ALA A O 1
ATOM 2443 N N . LEU A 1 308 ? -28.593 25.453 8.320 1.00 88.88 308 LEU A N 1
ATOM 2444 C CA . LEU A 1 308 ? -29.403 24.389 8.929 1.00 88.88 308 LEU A CA 1
ATOM 2445 C C . LEU A 1 308 ? -30.172 23.578 7.878 1.00 88.88 308 LEU A C 1
ATOM 2447 O O . LEU A 1 308 ? -30.280 22.365 8.004 1.00 88.88 308 LEU A O 1
ATOM 2451 N N . LYS A 1 309 ? -30.682 24.241 6.831 1.00 89.12 309 LYS A N 1
ATOM 2452 C CA . LYS A 1 309 ? -31.305 23.579 5.678 1.00 89.12 309 LYS A CA 1
ATOM 2453 C C . LYS A 1 309 ? -30.316 22.704 4.916 1.00 89.12 309 LYS A C 1
ATOM 2455 O O . LYS A 1 309 ? -30.681 21.596 4.559 1.00 89.12 309 LYS A O 1
ATOM 2460 N N . PHE A 1 310 ? -29.100 23.200 4.681 1.00 89.62 310 PHE A N 1
ATOM 2461 C CA . PHE A 1 310 ? -28.040 22.437 4.028 1.00 89.62 310 PHE A CA 1
ATOM 2462 C C . PHE A 1 310 ? -27.710 21.174 4.825 1.00 89.62 310 PHE A C 1
ATOM 2464 O O . PHE A 1 310 ? -27.778 20.091 4.264 1.00 89.62 310 PHE A O 1
ATOM 2471 N N . VAL A 1 311 ? -27.462 21.295 6.136 1.00 88.00 311 VAL A N 1
ATOM 2472 C CA . VAL A 1 311 ? -27.160 20.125 6.979 1.00 88.00 311 VAL A CA 1
ATOM 2473 C C . VAL A 1 311 ? -28.337 19.142 7.006 1.00 88.00 311 VAL A C 1
ATOM 2475 O O . VAL A 1 311 ? -28.141 17.946 6.835 1.00 88.00 311 VAL A O 1
ATOM 2478 N N . ALA A 1 312 ? -29.576 19.625 7.131 1.00 87.75 312 ALA A N 1
ATOM 2479 C CA . ALA A 1 312 ? -30.753 18.756 7.064 1.00 87.75 312 ALA A CA 1
ATOM 2480 C C . ALA A 1 312 ? -30.898 18.052 5.700 1.00 87.75 312 ALA A C 1
ATOM 2482 O O . ALA A 1 312 ? -31.323 16.903 5.651 1.00 87.75 312 ALA A O 1
ATOM 2483 N N . TRP A 1 313 ? -30.533 18.718 4.601 1.00 88.31 313 TRP A N 1
ATOM 2484 C CA . TRP A 1 313 ? -30.533 18.128 3.262 1.00 88.31 313 TRP A CA 1
ATOM 2485 C C . TRP A 1 313 ? -29.433 17.077 3.089 1.00 88.31 313 TRP A C 1
ATOM 2487 O O . TRP A 1 313 ? -29.721 16.005 2.571 1.00 88.31 313 TRP A O 1
ATOM 2497 N N . THR A 1 314 ? -28.213 17.330 3.580 1.00 85.69 314 THR A N 1
ATOM 2498 C CA . THR A 1 314 ? -27.114 16.343 3.536 1.00 85.69 314 THR A CA 1
ATOM 2499 C C . THR A 1 314 ? -27.406 15.079 4.342 1.00 85.69 314 THR A C 1
ATOM 2501 O O . THR A 1 314 ? -26.774 14.056 4.123 1.00 85.69 314 THR A O 1
ATOM 2504 N N . LEU A 1 315 ? -28.348 15.163 5.281 1.00 82.56 315 LEU A N 1
ATOM 2505 C CA . LEU A 1 315 ? -28.816 14.055 6.110 1.00 82.56 315 LEU A CA 1
ATOM 2506 C C . LEU A 1 315 ? -30.117 13.429 5.584 1.00 82.56 315 LEU A C 1
ATOM 2508 O O . LEU A 1 315 ? -30.710 12.596 6.261 1.00 82.56 315 LEU A O 1
ATOM 2512 N N . GLU A 1 316 ? -30.586 13.875 4.414 1.00 84.00 316 GLU A N 1
ATOM 2513 C CA . GLU A 1 316 ? -31.813 13.411 3.757 1.00 84.00 316 GLU A CA 1
ATOM 2514 C C . GLU A 1 316 ? -33.075 13.515 4.638 1.00 84.00 316 GLU A C 1
ATOM 2516 O O . GLU A 1 316 ? -34.019 12.733 4.516 1.00 84.00 316 GLU A O 1
ATOM 2521 N N . LEU A 1 317 ? -33.133 14.514 5.529 1.00 83.75 317 LEU A N 1
ATOM 2522 C CA . LEU A 1 317 ? -34.262 14.662 6.449 1.00 83.75 317 LEU A CA 1
ATOM 2523 C C . LEU A 1 317 ? -35.540 15.065 5.728 1.00 83.75 317 LEU A C 1
ATOM 2525 O O . LEU A 1 317 ? -35.566 16.002 4.921 1.00 83.75 317 LEU A O 1
ATOM 2529 N N . SER A 1 318 ? -36.649 14.448 6.138 1.00 80.88 318 SER A N 1
ATOM 2530 C CA . SER A 1 318 ? -37.965 14.941 5.760 1.00 80.88 318 SER A CA 1
ATOM 2531 C C . SER A 1 318 ? -38.164 16.365 6.281 1.00 80.88 318 SER A C 1
ATOM 2533 O O . SER A 1 318 ? -37.990 16.667 7.462 1.00 80.88 318 SER A O 1
ATOM 2535 N N . THR A 1 319 ? -38.573 17.262 5.388 1.00 80.81 319 THR A N 1
ATOM 2536 C CA . THR A 1 319 ? -38.863 18.660 5.730 1.00 80.81 319 THR A CA 1
ATOM 2537 C C . THR A 1 319 ? -40.251 18.837 6.348 1.00 80.81 319 THR A C 1
ATOM 2539 O O . THR A 1 319 ? -40.626 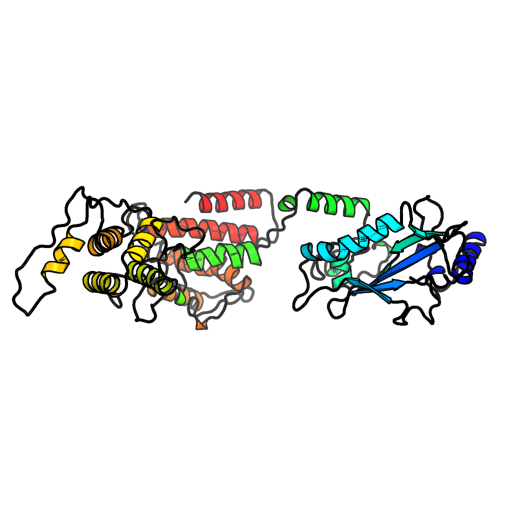19.958 6.696 1.00 80.81 319 THR A O 1
ATOM 2542 N N . THR A 1 320 ? -41.030 17.765 6.512 1.00 80.94 320 THR A N 1
ATOM 2543 C CA . THR A 1 320 ? -42.305 17.784 7.240 1.00 80.94 320 THR A CA 1
ATOM 2544 C C . THR A 1 320 ? -42.074 17.573 8.730 1.00 80.94 320 THR A C 1
ATOM 2546 O O . THR A 1 320 ? -41.370 16.647 9.119 1.00 80.94 320 THR A O 1
ATOM 2549 N N . LEU A 1 321 ? -42.712 18.385 9.573 1.00 76.00 321 LEU A N 1
ATOM 2550 C CA . LEU A 1 321 ? -42.643 18.266 11.034 1.00 76.00 321 LEU A CA 1
ATOM 2551 C C . LEU A 1 321 ? -43.541 17.130 11.548 1.00 76.00 321 LEU A C 1
ATOM 2553 O O . LEU A 1 321 ? -44.520 17.379 12.249 1.00 76.00 321 LEU A O 1
ATOM 2557 N N . ASN A 1 322 ? -43.232 15.897 11.166 1.00 69.81 322 ASN A N 1
ATOM 2558 C CA . ASN A 1 322 ? -43.895 14.699 11.673 1.00 69.81 322 ASN A CA 1
ATOM 2559 C C . ASN A 1 322 ? -43.016 14.069 12.762 1.00 69.81 322 ASN A C 1
ATOM 2561 O O . ASN A 1 322 ? -41.794 14.143 12.672 1.00 69.81 322 ASN A O 1
ATOM 2565 N N . ASP A 1 323 ? -43.643 13.511 13.799 1.00 64.88 323 ASP A N 1
ATOM 2566 C CA . ASP A 1 323 ? -42.991 12.634 14.786 1.00 64.88 323 ASP A CA 1
ATOM 2567 C C . ASP A 1 323 ? -41.756 13.221 15.508 1.00 64.88 323 ASP A C 1
ATOM 2569 O O . ASP A 1 323 ? -40.793 12.515 15.804 1.00 64.88 323 ASP A O 1
ATOM 2573 N N . ILE A 1 324 ? -41.771 14.526 15.826 1.00 69.12 324 ILE A N 1
ATOM 2574 C CA . ILE A 1 324 ? -40.742 15.136 16.689 1.00 69.12 324 ILE A CA 1
ATOM 2575 C C . ILE A 1 324 ? -40.905 14.601 18.114 1.00 69.12 324 ILE A C 1
ATOM 2577 O O . ILE A 1 324 ? -41.965 14.770 18.723 1.00 69.12 324 ILE A O 1
ATOM 2581 N N . HIS A 1 325 ? -39.842 14.008 18.657 1.00 65.06 325 HIS A N 1
ATOM 2582 C CA . HIS A 1 325 ? -39.862 13.370 19.965 1.00 65.06 325 HIS A CA 1
ATOM 2583 C C . HIS A 1 325 ? -40.247 14.361 21.093 1.00 65.06 325 HIS A C 1
ATOM 2585 O O . HIS A 1 325 ? -39.800 15.519 21.092 1.00 65.06 325 HIS A O 1
ATOM 2591 N N . PRO A 1 326 ? -41.055 13.943 22.094 1.00 58.50 326 PRO A N 1
ATOM 2592 C CA . PRO A 1 326 ? -41.533 14.824 23.161 1.00 58.50 326 PRO A CA 1
ATOM 2593 C C . PRO A 1 326 ? -40.421 15.499 23.972 1.00 58.50 326 PRO A C 1
ATOM 2595 O O . PRO A 1 326 ? -40.594 16.642 24.384 1.00 58.50 326 PRO A O 1
ATOM 2598 N N . THR A 1 327 ? -39.268 14.854 24.172 1.00 59.69 327 THR A N 1
ATOM 2599 C CA . THR A 1 327 ? -38.142 15.426 24.945 1.00 59.69 327 THR A CA 1
ATOM 2600 C C . THR A 1 327 ? -37.592 16.712 24.323 1.00 59.69 327 THR A C 1
ATOM 2602 O O . THR A 1 327 ? -37.440 17.707 25.028 1.00 59.69 327 THR A O 1
ATOM 2605 N N . VAL A 1 328 ? -37.446 16.757 22.992 1.00 60.66 328 VAL A N 1
ATOM 2606 C CA . VAL A 1 328 ? -37.047 17.965 22.236 1.00 60.66 328 VAL A CA 1
ATOM 2607 C C . VAL A 1 328 ? -38.079 19.097 22.393 1.00 60.66 328 VAL A C 1
ATOM 2609 O O . VAL A 1 328 ? -37.749 20.283 22.300 1.00 60.66 328 VAL A O 1
ATOM 2612 N N . SER A 1 329 ? -39.340 18.741 22.656 1.00 54.44 329 SER A N 1
ATOM 2613 C CA . SER A 1 329 ? -40.456 19.679 22.828 1.00 54.44 329 SER A CA 1
ATOM 2614 C C . SER A 1 329 ? -40.624 20.170 24.279 1.00 54.44 329 SER A C 1
ATOM 2616 O O . SER A 1 329 ? -41.023 21.318 24.484 1.00 54.44 329 SER A O 1
ATOM 2618 N N . VAL A 1 330 ? -40.308 19.337 25.279 1.00 47.09 330 VAL A N 1
ATOM 2619 C CA . VAL A 1 330 ? -40.573 19.575 26.714 1.00 47.09 330 VAL A CA 1
ATOM 2620 C C . VAL A 1 330 ? -39.425 20.294 27.430 1.00 47.09 330 VAL A C 1
ATOM 2622 O O . VAL A 1 330 ? -39.686 21.187 28.233 1.00 47.09 330 VAL A O 1
ATOM 2625 N N . GLU A 1 331 ? -38.153 20.014 27.130 1.00 46.75 331 GLU A N 1
ATOM 2626 C CA . GLU A 1 331 ? -37.024 20.604 27.888 1.00 46.75 331 GLU A CA 1
ATOM 2627 C C . GLU A 1 331 ? -36.919 22.133 27.774 1.00 46.75 331 GLU A C 1
ATOM 2629 O O . GLU A 1 331 ? -36.308 22.812 28.602 1.00 46.75 331 GLU A O 1
ATOM 2634 N N . ARG A 1 332 ? -37.624 22.717 26.807 1.00 48.44 332 ARG A N 1
ATOM 2635 C CA . ARG A 1 332 ? -37.651 24.159 26.586 1.00 48.44 332 ARG A CA 1
ATOM 2636 C C . ARG A 1 332 ? -38.678 24.930 27.406 1.00 48.44 332 ARG A C 1
ATOM 2638 O O . ARG A 1 332 ? -38.608 26.163 27.442 1.00 48.44 332 ARG A O 1
ATOM 2645 N N . THR A 1 333 ? -39.621 24.255 28.064 1.00 41.03 333 THR A N 1
ATOM 2646 C CA . THR A 1 333 ? -40.562 24.928 28.975 1.00 41.03 333 THR A CA 1
ATOM 2647 C C . THR A 1 333 ? -39.896 25.314 30.296 1.00 41.03 333 THR A C 1
ATOM 2649 O O . THR A 1 333 ? -40.330 26.276 30.927 1.00 41.03 333 THR A O 1
ATOM 2652 N N . ASN A 1 334 ? -38.801 24.644 30.677 1.00 42.00 334 ASN A N 1
ATOM 2653 C CA . ASN A 1 334 ? -38.205 24.765 32.013 1.00 42.00 334 ASN A CA 1
ATOM 2654 C C . ASN A 1 334 ? -37.026 25.759 32.120 1.00 42.00 334 ASN A C 1
ATOM 2656 O O . ASN A 1 334 ? -36.673 26.156 33.227 1.00 42.00 334 ASN A O 1
ATOM 2660 N N . SER A 1 335 ? -36.451 26.238 31.007 1.00 41.03 335 SER A N 1
ATOM 2661 C CA . SER A 1 335 ? -35.243 27.100 30.999 1.00 41.03 335 SER A CA 1
ATOM 2662 C C . SER A 1 335 ? -35.517 28.624 31.103 1.00 41.03 335 SER A C 1
ATOM 2664 O O . SER A 1 335 ? -34.600 29.437 31.235 1.00 41.03 335 SER A O 1
ATOM 2666 N N . LYS A 1 336 ? -36.784 29.076 31.157 1.00 36.81 336 LYS A N 1
ATOM 2667 C CA . LYS A 1 336 ? -37.117 30.515 31.288 1.00 36.81 336 LYS A CA 1
ATOM 2668 C C . LYS A 1 336 ? -37.575 30.931 32.689 1.00 36.81 336 LYS A C 1
ATOM 2670 O O . LYS A 1 336 ? -38.763 30.970 32.987 1.00 36.81 336 LYS A O 1
ATOM 2675 N N . SER A 1 337 ? -36.651 31.455 33.486 1.00 33.28 337 SER A N 1
ATOM 2676 C CA . SER A 1 337 ? -36.951 32.455 34.524 1.00 33.28 337 SER A CA 1
ATOM 2677 C C . SER A 1 337 ? -35.921 33.592 34.374 1.00 33.28 337 SER A C 1
ATOM 2679 O O . SER A 1 337 ? -34.758 33.328 34.122 1.00 33.28 337 SER A O 1
ATOM 2681 N N . LYS A 1 338 ? -36.203 34.902 34.387 1.00 35.81 338 LYS A N 1
ATOM 2682 C CA . LYS A 1 338 ? -37.282 35.726 34.943 1.00 35.81 338 LYS A CA 1
ATOM 2683 C C . LYS A 1 338 ? -37.484 36.972 34.053 1.00 35.81 338 LYS A C 1
ATOM 2685 O O . LYS A 1 338 ? -36.641 37.863 34.057 1.00 35.81 338 LYS A O 1
ATOM 2690 N N . LYS A 1 339 ? -38.601 37.086 33.329 1.00 31.31 339 LYS A N 1
ATOM 2691 C CA . LYS A 1 339 ? -39.253 38.370 32.970 1.00 31.31 339 LYS A CA 1
ATOM 2692 C C . LYS A 1 339 ? -40.590 38.069 32.292 1.00 31.31 339 LYS A C 1
ATOM 2694 O O . LYS A 1 339 ? -40.629 37.397 31.267 1.00 31.31 339 LYS A O 1
ATOM 2699 N N . LYS A 1 340 ? -41.681 38.554 32.898 1.00 36.59 340 LYS A N 1
ATOM 2700 C CA . LYS A 1 340 ? -43.074 38.434 32.433 1.00 36.59 340 LYS A CA 1
ATOM 2701 C C . LYS A 1 340 ? -43.197 38.682 30.921 1.00 36.59 340 LYS A C 1
ATOM 2703 O O . LYS A 1 340 ? -43.150 39.829 30.485 1.00 36.59 340 LYS A O 1
ATOM 2708 N N . LYS A 1 341 ? -43.422 37.620 30.146 1.00 30.05 341 LYS A N 1
ATOM 2709 C CA . LYS A 1 341 ? -44.102 37.643 28.843 1.00 30.05 341 LYS A CA 1
ATOM 2710 C C . LYS A 1 341 ? -44.676 36.249 28.582 1.00 30.05 341 LYS A C 1
ATOM 2712 O O . LYS A 1 341 ? -43.916 35.322 28.342 1.00 30.05 341 LYS A O 1
ATOM 2717 N N . SER A 1 342 ? -46.004 36.146 28.700 1.00 28.62 342 SER A N 1
ATOM 2718 C CA . SER A 1 342 ? -46.901 35.149 28.093 1.00 28.62 342 SER A CA 1
ATOM 2719 C C . SER A 1 342 ? -46.248 33.820 27.684 1.00 28.62 342 SER A C 1
ATOM 2721 O O . SER A 1 342 ? -45.665 33.734 26.602 1.00 28.62 342 SER A O 1
ATOM 2723 N N . HIS A 1 343 ? -46.430 32.782 28.507 1.00 32.56 343 HIS A N 1
ATOM 2724 C CA . HIS A 1 343 ? -46.245 31.385 28.106 1.00 32.56 343 HIS A CA 1
ATOM 2725 C C . HIS A 1 343 ? -46.968 31.134 26.777 1.00 32.56 343 HIS A C 1
ATOM 2727 O O . HIS A 1 343 ? -48.176 31.327 26.669 1.00 32.56 343 HIS A O 1
ATOM 2733 N N . LYS A 1 344 ? -46.219 30.738 25.752 1.00 37.50 344 LYS A N 1
ATOM 2734 C CA . LYS A 1 344 ? -46.769 30.058 24.584 1.00 37.50 344 LYS A CA 1
ATOM 27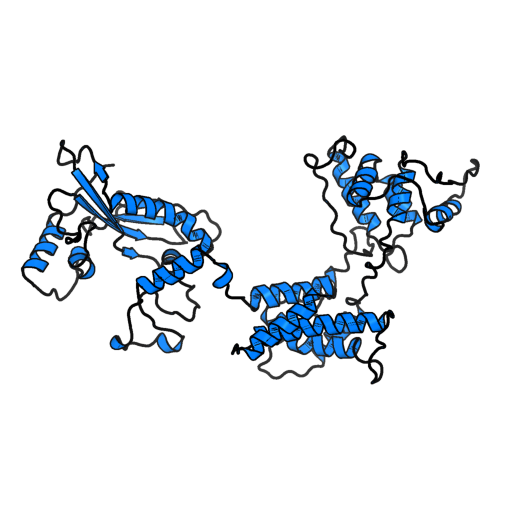35 C C . LYS A 1 344 ? -45.954 28.787 24.454 1.00 37.50 344 LYS A C 1
ATOM 2737 O O . LYS A 1 344 ? -44.782 28.866 24.082 1.00 37.50 344 LYS A O 1
ATOM 2742 N N . ASP A 1 345 ? -46.553 27.664 24.829 1.00 42.44 345 ASP A N 1
ATOM 2743 C CA . ASP A 1 345 ? -46.003 26.343 24.552 1.00 42.44 345 ASP A CA 1
ATOM 2744 C C . ASP A 1 345 ? -45.684 26.278 23.061 1.00 42.44 345 ASP A C 1
ATOM 2746 O O . ASP A 1 345 ? -46.522 26.605 22.211 1.00 42.44 345 ASP A O 1
ATOM 2750 N N . MET A 1 346 ? -44.435 25.966 22.727 1.00 49.91 346 MET A N 1
ATOM 2751 C CA . MET A 1 346 ? -44.018 25.926 21.334 1.00 49.91 346 MET A CA 1
ATOM 2752 C C . MET A 1 346 ? -44.383 24.564 20.756 1.00 49.91 346 MET A C 1
ATOM 2754 O O . MET A 1 346 ? -43.534 23.701 20.586 1.00 49.91 346 MET A O 1
ATOM 2758 N N . HIS A 1 347 ? -45.670 24.379 20.475 1.00 56.81 347 HIS A N 1
ATOM 2759 C CA . HIS A 1 347 ? -46.158 23.201 19.774 1.00 56.81 347 HIS A CA 1
ATOM 2760 C C . HIS A 1 347 ? -45.731 23.293 18.303 1.00 56.81 347 HIS A C 1
ATOM 2762 O O . HIS A 1 347 ? -46.112 24.235 17.595 1.00 56.81 347 HIS A O 1
ATOM 2768 N N . PHE A 1 348 ? -44.915 22.347 17.835 1.00 66.44 348 PHE A N 1
ATOM 2769 C CA . PHE A 1 348 ? -44.602 22.251 16.412 1.00 66.44 348 PHE A CA 1
ATOM 2770 C C . PHE A 1 348 ? -45.854 21.764 15.666 1.00 66.44 348 PHE A C 1
ATOM 2772 O O . PHE A 1 348 ? -46.514 20.832 16.128 1.00 66.44 348 PHE A O 1
ATOM 2779 N N . PRO A 1 349 ? -46.247 22.419 14.560 1.00 64.94 349 PRO A N 1
ATOM 2780 C CA . PRO A 1 349 ? -47.438 22.026 13.823 1.00 64.94 349 PRO A CA 1
ATOM 2781 C C . PRO A 1 349 ? -47.174 20.734 13.042 1.00 64.94 349 PRO A C 1
ATOM 2783 O O . PRO A 1 349 ? -46.449 20.758 12.047 1.00 64.94 349 PRO A O 1
ATOM 2786 N N . THR A 1 350 ? -47.791 19.636 13.479 1.00 68.25 350 THR A N 1
ATOM 2787 C CA . THR A 1 350 ? -47.717 18.326 12.820 1.00 68.25 350 THR A CA 1
ATOM 2788 C C . THR A 1 350 ? -48.214 18.413 11.373 1.00 68.25 350 THR A C 1
ATOM 2790 O O . THR A 1 350 ? -49.201 19.100 11.096 1.00 68.25 350 THR A O 1
ATOM 2793 N N . GLY A 1 351 ? -47.518 17.770 10.432 1.00 68.56 351 GLY A N 1
ATOM 2794 C CA . GLY A 1 351 ? -47.899 17.747 9.014 1.00 68.56 351 GLY A CA 1
ATOM 2795 C C . GLY A 1 351 ? -47.589 19.020 8.218 1.00 68.56 351 GLY A C 1
ATOM 2796 O O . GLY A 1 351 ? -47.942 19.099 7.042 1.00 68.56 351 GLY A O 1
ATOM 2797 N N . LYS A 1 352 ? -46.936 20.033 8.810 1.00 80.44 352 LYS A N 1
ATOM 2798 C CA . LYS A 1 352 ? -46.517 21.248 8.084 1.00 80.44 352 LYS A CA 1
ATOM 2799 C C . LYS A 1 352 ? -45.051 21.203 7.668 1.00 80.44 352 LYS A C 1
ATOM 2801 O O . LYS A 1 352 ? -44.204 20.645 8.360 1.00 80.44 352 LYS A O 1
ATOM 2806 N N . LEU A 1 353 ? -44.754 21.884 6.561 1.00 82.94 353 LEU A N 1
ATOM 2807 C CA . LEU A 1 353 ? -43.396 22.053 6.053 1.00 82.94 353 LEU A CA 1
ATOM 2808 C C . LEU A 1 353 ? -42.557 22.969 6.964 1.00 82.94 353 LEU A C 1
ATOM 2810 O O . LEU A 1 353 ? -43.000 24.038 7.409 1.00 82.94 353 LEU A O 1
ATOM 2814 N N . ALA A 1 354 ? -41.312 22.575 7.207 1.00 84.75 354 ALA A N 1
ATOM 2815 C CA . ALA A 1 354 ? -40.325 23.336 7.949 1.00 84.75 354 ALA A CA 1
ATOM 2816 C C . ALA A 1 354 ? -39.940 24.617 7.190 1.00 84.75 354 ALA A C 1
ATOM 2818 O O . ALA A 1 354 ? -39.301 24.598 6.142 1.00 84.75 354 ALA A O 1
ATOM 2819 N N . SER A 1 355 ? -40.329 25.768 7.739 1.00 82.50 355 SER A N 1
ATOM 2820 C CA . SER A 1 355 ? -40.065 27.090 7.154 1.00 82.50 355 SER A CA 1
ATOM 2821 C C . SER A 1 355 ? -39.175 27.976 8.023 1.00 82.50 355 SER A C 1
ATOM 2823 O O . SER A 1 355 ? -38.536 28.897 7.516 1.00 82.50 355 SER A O 1
ATOM 2825 N N . LYS A 1 356 ? -39.109 27.713 9.332 1.00 84.25 356 LYS A N 1
ATOM 2826 C CA . LYS A 1 356 ? -38.386 28.540 10.305 1.00 84.25 356 LYS A CA 1
ATOM 2827 C C . LYS A 1 356 ? -37.138 27.842 10.812 1.00 84.25 356 LYS A C 1
ATOM 2829 O O . LYS A 1 356 ? -37.071 26.621 10.869 1.00 84.25 356 LYS A O 1
ATOM 2834 N N . LYS A 1 357 ? -36.197 28.640 11.313 1.00 83.75 357 LYS A N 1
ATOM 2835 C CA . LYS A 1 357 ? -34.967 28.162 11.952 1.00 83.75 357 LYS A CA 1
ATOM 2836 C C . LYS A 1 357 ? -35.234 27.131 13.054 1.00 83.75 357 LYS A C 1
ATOM 2838 O O . LYS A 1 357 ? -34.610 26.081 13.071 1.00 83.75 357 LYS A O 1
ATOM 2843 N N . SER A 1 358 ? -36.205 27.396 13.927 1.00 82.12 358 SER A N 1
ATOM 2844 C CA . SER A 1 358 ? -36.588 26.470 14.997 1.00 82.12 358 SER A CA 1
ATOM 2845 C C . SER A 1 358 ? -37.139 25.137 14.489 1.00 82.12 358 SER A C 1
ATOM 2847 O O . SER A 1 358 ? -36.997 24.146 15.186 1.00 82.12 358 SER A O 1
ATOM 2849 N N . HIS A 1 359 ? -37.748 25.103 13.300 1.00 86.06 359 HIS A N 1
ATOM 2850 C CA . HIS A 1 359 ? -38.266 23.871 12.705 1.00 86.06 359 HIS A CA 1
ATOM 2851 C C . HIS A 1 359 ? -37.107 22.964 12.275 1.00 86.06 359 HIS A C 1
ATOM 2853 O O . HIS A 1 359 ? -37.100 21.791 12.615 1.00 86.06 359 HIS A O 1
ATOM 2859 N N . PHE A 1 360 ? -36.090 23.525 11.611 1.00 85.25 360 PHE A N 1
ATOM 2860 C CA . PHE A 1 360 ? -34.899 22.766 11.213 1.00 85.25 360 PHE A CA 1
ATOM 2861 C C . PHE A 1 360 ? -34.045 22.337 12.406 1.00 85.25 360 PHE A C 1
ATOM 2863 O O . PHE A 1 360 ? -33.535 21.229 12.396 1.00 85.25 360 PHE A O 1
ATOM 2870 N N . ILE A 1 361 ? -33.927 23.160 13.455 1.00 85.44 361 ILE A N 1
ATOM 2871 C CA . ILE A 1 361 ? -33.239 22.736 14.688 1.00 85.44 361 ILE A CA 1
ATOM 2872 C C . ILE A 1 361 ? -33.970 21.551 15.329 1.00 85.44 361 ILE A C 1
ATOM 2874 O O . ILE A 1 361 ? -33.319 20.595 15.726 1.00 85.44 361 ILE A O 1
ATOM 2878 N N . ALA A 1 362 ? -35.305 21.583 15.389 1.00 82.56 362 ALA A N 1
ATOM 2879 C CA . ALA A 1 362 ? -36.076 20.461 15.916 1.00 82.56 362 ALA A CA 1
ATOM 2880 C C . ALA A 1 362 ? -35.894 19.191 15.072 1.00 82.56 362 ALA A C 1
ATOM 2882 O O . ALA A 1 362 ? -35.686 18.132 15.643 1.00 82.56 362 ALA A O 1
ATOM 2883 N N . LEU A 1 363 ? -35.907 19.299 13.737 1.00 84.00 363 LEU A N 1
ATOM 2884 C CA . LEU A 1 363 ? -35.646 18.163 12.844 1.00 84.00 363 LEU A CA 1
ATOM 2885 C C . LEU A 1 363 ? -34.234 17.590 13.028 1.00 84.00 363 LEU A C 1
ATOM 2887 O O . LEU A 1 363 ? -34.089 16.380 13.116 1.00 84.00 363 LEU A O 1
ATOM 2891 N N . LEU A 1 364 ? -33.212 18.442 13.140 1.00 85.25 364 LEU A N 1
ATOM 2892 C CA . LEU A 1 364 ? -31.822 18.015 13.341 1.00 85.25 364 LEU A CA 1
ATOM 2893 C C . LEU A 1 364 ? -31.597 17.368 14.713 1.00 85.25 364 LEU A C 1
ATOM 2895 O O . LEU A 1 364 ? -30.863 16.395 14.812 1.00 85.25 364 LEU A O 1
ATOM 2899 N N . LEU A 1 365 ? -32.242 17.879 15.765 1.00 81.12 365 LEU A N 1
ATOM 2900 C CA . LEU A 1 365 ? -32.200 17.249 17.088 1.00 81.12 365 LEU A CA 1
ATOM 2901 C C . LEU A 1 365 ? -33.042 15.973 17.156 1.00 81.12 365 LEU A C 1
ATOM 2903 O O . LEU A 1 365 ? -32.765 15.126 17.991 1.00 81.12 365 LEU A O 1
ATOM 2907 N N . ASN A 1 366 ? -34.061 15.832 16.306 1.00 79.19 366 ASN A N 1
ATOM 2908 C CA . ASN A 1 366 ? -34.837 14.598 16.177 1.00 79.19 366 ASN A CA 1
ATOM 2909 C C . ASN A 1 366 ? -34.116 13.551 15.321 1.00 79.19 366 ASN A C 1
ATOM 2911 O O . ASN A 1 366 ? -34.362 12.365 15.485 1.00 79.19 366 ASN A O 1
ATOM 2915 N N . TRP A 1 367 ? -33.212 13.988 14.440 1.00 74.69 367 TRP A N 1
ATOM 2916 C CA . TRP A 1 367 ? -32.321 13.142 13.648 1.00 74.69 367 TRP A CA 1
ATOM 2917 C C . TRP A 1 367 ? -31.202 12.505 14.484 1.00 74.69 367 TRP A C 1
ATOM 2919 O O . TRP A 1 367 ? -30.255 11.974 13.919 1.00 74.69 367 TRP A O 1
ATOM 2929 N N . GLN A 1 368 ? -31.288 12.481 15.822 1.00 61.69 368 GLN A N 1
ATOM 2930 C CA . GLN A 1 368 ? -30.436 11.554 16.574 1.00 61.69 368 GLN A CA 1
ATOM 2931 C C . GLN A 1 368 ? -30.448 10.210 15.837 1.00 61.69 368 GLN A C 1
ATOM 2933 O O . GLN A 1 368 ? -31.550 9.788 15.472 1.00 61.69 368 GLN A O 1
ATOM 2938 N N . PRO A 1 369 ? -29.283 9.619 15.506 1.00 54.91 369 PRO A N 1
ATOM 2939 C CA . PRO A 1 369 ? -29.200 8.397 14.718 1.00 54.91 369 PRO A CA 1
ATOM 2940 C C . PRO A 1 369 ? -29.866 7.258 15.503 1.00 54.91 369 PRO A C 1
ATOM 2942 O O . PRO A 1 369 ? -29.245 6.458 16.192 1.00 54.91 369 PRO A O 1
ATOM 2945 N N . HIS A 1 370 ? -31.191 7.238 15.459 1.00 45.94 370 HIS A N 1
ATOM 2946 C CA . HIS A 1 370 ? -32.103 6.355 16.157 1.00 45.94 370 HIS A CA 1
ATOM 2947 C C . HIS A 1 370 ? -32.837 5.566 15.082 1.00 45.94 370 HIS A C 1
ATOM 2949 O O . HIS A 1 370 ? -34.051 5.626 14.912 1.00 45.94 370 HIS A O 1
ATOM 2955 N N . SER A 1 371 ? -32.034 4.828 14.327 1.00 37.59 371 SER A N 1
ATOM 2956 C CA . SER A 1 371 ? -32.465 3.716 13.498 1.00 37.59 371 SER A CA 1
ATOM 2957 C C . SER A 1 371 ? -31.360 2.663 13.556 1.00 37.59 371 SER A C 1
ATOM 2959 O O . SER A 1 371 ? -30.427 2.685 12.761 1.00 37.59 371 SER A O 1
ATOM 2961 N N . SER A 1 372 ? -31.424 1.821 14.590 1.00 40.41 372 SER A N 1
ATOM 2962 C CA . SER A 1 372 ? -30.976 0.413 14.605 1.00 40.41 372 SER A CA 1
ATOM 2963 C C . SER A 1 372 ? -29.544 0.025 14.172 1.00 40.41 372 SER A C 1
ATOM 2965 O O . SER A 1 372 ? -29.267 -1.166 14.115 1.00 40.41 372 SER A O 1
ATOM 2967 N N . VAL A 1 373 ? -28.618 0.958 13.917 1.00 39.25 373 VAL A N 1
ATOM 2968 C CA . VAL A 1 373 ? -27.230 0.652 13.473 1.00 39.25 373 VAL A CA 1
ATOM 2969 C C . VAL A 1 373 ? -26.163 1.497 14.205 1.00 39.25 373 VAL A C 1
ATOM 2971 O O . VAL A 1 373 ? -24.978 1.400 13.924 1.00 39.25 373 VAL A O 1
ATOM 2974 N N . GLY A 1 374 ? -26.557 2.340 15.167 1.00 42.00 374 GLY A N 1
ATOM 2975 C CA . GLY A 1 374 ? -25.699 3.401 15.720 1.00 42.00 374 GLY A CA 1
ATOM 2976 C C . GLY A 1 374 ? -25.354 3.315 17.208 1.00 42.00 374 GLY A C 1
ATOM 2977 O O . GLY A 1 374 ? -24.885 4.309 17.755 1.00 42.00 374 GLY A O 1
ATOM 2978 N N . TYR A 1 375 ? -25.588 2.189 17.893 1.00 47.59 375 TYR A N 1
ATOM 2979 C CA . TYR A 1 375 ? -24.941 1.985 19.194 1.00 47.59 375 TYR A CA 1
ATOM 2980 C C . TYR A 1 375 ? -23.485 1.610 18.914 1.00 47.59 375 TYR A C 1
ATOM 2982 O O . TYR A 1 375 ? -23.184 0.451 18.632 1.00 47.59 375 TYR A O 1
ATOM 2990 N N . VAL A 1 376 ? -22.592 2.606 18.917 1.00 52.50 376 VAL A N 1
ATOM 2991 C CA . VAL A 1 376 ? -21.151 2.343 18.915 1.00 52.50 376 VAL A CA 1
ATOM 2992 C C . VAL A 1 376 ? -20.848 1.699 20.254 1.00 52.50 376 VAL A C 1
ATOM 2994 O O . VAL A 1 376 ? -20.800 2.361 21.292 1.00 52.50 376 VAL A O 1
ATOM 2997 N N . LEU A 1 377 ? -20.724 0.378 20.214 1.00 62.09 377 LEU A N 1
ATOM 2998 C CA . LEU A 1 377 ? -20.280 -0.417 21.337 1.00 62.09 377 LEU A CA 1
ATOM 2999 C C . LEU A 1 377 ? -18.972 0.208 21.849 1.00 62.09 377 LEU A C 1
ATOM 3001 O O . LEU A 1 377 ? -18.067 0.431 21.041 1.00 62.09 377 LEU A O 1
ATOM 3005 N N . PRO A 1 378 ? -18.852 0.546 23.141 1.00 64.94 378 PRO A N 1
ATOM 3006 C CA . PRO A 1 378 ? -17.698 1.275 23.652 1.00 64.94 378 PRO A CA 1
ATOM 3007 C C . PRO A 1 378 ? -16.486 0.335 23.800 1.00 64.94 378 PRO A C 1
ATOM 3009 O O . PRO A 1 378 ? -15.998 0.067 24.892 1.00 64.94 378 PRO A O 1
ATOM 3012 N N . THR A 1 379 ? -15.977 -0.182 22.684 1.00 78.12 379 THR A N 1
ATOM 3013 C CA . THR A 1 379 ? -14.840 -1.113 22.613 1.00 78.12 379 THR A CA 1
ATOM 3014 C C . THR A 1 379 ? -13.514 -0.439 22.954 1.00 78.12 379 THR A C 1
ATOM 3016 O O . THR A 1 379 ? -12.579 -1.093 23.398 1.00 78.12 379 THR A O 1
ATOM 3019 N N . GLY A 1 380 ? -13.432 0.879 22.772 1.00 76.69 380 GLY A N 1
ATOM 3020 C CA . GLY A 1 380 ? -12.241 1.692 23.005 1.00 76.69 380 GLY A CA 1
ATOM 3021 C C . GLY A 1 380 ? -12.150 2.332 24.388 1.00 76.69 380 GLY A C 1
ATOM 3022 O O . GLY A 1 380 ? -11.446 3.328 24.537 1.00 76.69 380 GLY A O 1
ATOM 3023 N N . THR A 1 381 ? -12.890 1.849 25.391 1.00 82.25 381 THR A N 1
ATOM 3024 C CA . THR A 1 381 ? -12.947 2.520 26.701 1.00 82.25 381 THR A CA 1
ATOM 3025 C C . THR A 1 381 ? -11.577 2.649 27.380 1.00 82.25 381 THR A C 1
ATOM 3027 O O . THR A 1 381 ? -10.684 1.823 27.150 1.00 82.25 381 THR A O 1
ATOM 3030 N N . PRO A 1 382 ? -11.396 3.640 28.280 1.00 80.62 382 PRO A N 1
ATOM 3031 C CA . PRO A 1 382 ? -10.207 3.724 29.126 1.00 80.62 382 PRO A CA 1
ATOM 3032 C C . PRO A 1 382 ? -9.911 2.415 29.871 1.00 80.62 382 PRO A C 1
ATOM 3034 O O . PRO A 1 382 ? -8.748 2.041 30.017 1.00 80.62 382 PRO A O 1
ATOM 3037 N N . GLU A 1 383 ? -10.950 1.694 30.295 1.00 84.00 383 GLU A N 1
ATOM 3038 C CA . GLU A 1 383 ? -10.844 0.392 30.951 1.00 84.00 383 GLU A CA 1
ATOM 3039 C C . GLU A 1 383 ? -10.304 -0.680 29.994 1.00 84.00 383 GLU A C 1
ATOM 3041 O O . GLU A 1 383 ? -9.393 -1.424 30.364 1.00 84.00 383 GLU A O 1
ATOM 3046 N N . THR A 1 384 ? -10.799 -0.721 28.751 1.00 88.88 384 THR A N 1
ATOM 3047 C CA . THR A 1 384 ? -10.303 -1.652 27.726 1.00 88.88 384 THR A CA 1
ATOM 3048 C C . THR A 1 384 ? -8.835 -1.387 27.407 1.00 88.88 384 THR A C 1
ATOM 3050 O O . THR A 1 384 ? -8.018 -2.310 27.401 1.00 88.88 384 THR A O 1
ATOM 3053 N N . LEU A 1 385 ? -8.462 -0.120 27.211 1.00 89.12 385 LEU A N 1
ATOM 3054 C CA . LEU A 1 385 ? -7.074 0.265 26.956 1.00 89.12 385 LEU A CA 1
ATOM 3055 C C . LEU A 1 385 ? -6.159 -0.058 28.141 1.00 89.12 385 LEU A C 1
ATOM 3057 O O . LEU A 1 385 ? -5.065 -0.589 27.937 1.00 89.12 385 LEU A O 1
ATOM 3061 N N . ALA A 1 386 ? -6.604 0.196 29.373 1.00 90.62 386 ALA A N 1
ATOM 3062 C CA . ALA A 1 386 ? -5.854 -0.165 30.573 1.00 90.62 386 ALA A CA 1
ATOM 3063 C C . ALA A 1 386 ? -5.648 -1.684 30.678 1.00 90.62 386 ALA A C 1
ATOM 3065 O O . ALA A 1 386 ? -4.553 -2.133 31.029 1.00 90.62 386 ALA A O 1
ATOM 3066 N N . HIS A 1 387 ? -6.662 -2.481 30.324 1.00 93.56 387 HIS A N 1
ATOM 3067 C CA . HIS A 1 387 ? -6.551 -3.940 30.282 1.00 93.56 387 HIS A CA 1
ATOM 3068 C C . HIS A 1 387 ? -5.557 -4.409 29.215 1.00 93.56 387 HIS A C 1
ATOM 3070 O O . HIS A 1 387 ? -4.669 -5.205 29.519 1.00 93.56 387 HIS A O 1
ATOM 3076 N N . ILE A 1 388 ? -5.617 -3.860 27.997 1.00 94.50 388 ILE A N 1
ATOM 3077 C CA . ILE A 1 388 ? -4.654 -4.165 26.924 1.00 94.50 388 ILE A CA 1
ATOM 3078 C C . ILE A 1 388 ? -3.223 -3.831 27.366 1.00 94.50 388 ILE A C 1
ATOM 3080 O O . ILE A 1 388 ? -2.320 -4.661 27.238 1.00 94.50 388 ILE A O 1
ATOM 3084 N N . GLN A 1 389 ? -3.007 -2.641 27.930 1.00 94.44 389 GLN A N 1
ATOM 3085 C CA . GLN A 1 389 ? -1.697 -2.212 28.429 1.00 94.44 389 GLN A CA 1
ATOM 3086 C C . GLN A 1 389 ? -1.185 -3.133 29.541 1.00 94.44 389 GLN A C 1
ATOM 3088 O O . GLN A 1 389 ? 0.003 -3.462 29.563 1.00 94.44 389 GLN A O 1
ATOM 3093 N N . LYS A 1 390 ? -2.071 -3.591 30.433 1.00 95.31 390 LYS A N 1
ATOM 3094 C CA . LYS A 1 390 ? -1.734 -4.562 31.476 1.00 95.31 390 LYS A CA 1
ATOM 3095 C C . LYS A 1 390 ? -1.312 -5.905 30.880 1.00 95.31 390 LYS A C 1
ATOM 3097 O O . LYS A 1 390 ? -0.251 -6.408 31.235 1.00 95.31 390 LYS A O 1
ATOM 3102 N N . VAL A 1 391 ? -2.063 -6.444 29.917 1.00 95.50 391 VAL A N 1
ATOM 3103 C CA . VAL A 1 391 ? -1.691 -7.690 29.222 1.00 95.50 391 VAL A CA 1
ATOM 3104 C C . VAL A 1 391 ? -0.327 -7.560 28.543 1.00 95.50 391 VAL A C 1
ATOM 3106 O O . VAL A 1 391 ? 0.501 -8.462 28.668 1.00 95.50 391 VAL A O 1
ATOM 3109 N N . ILE A 1 392 ? -0.049 -6.435 27.875 1.00 94.62 392 ILE A N 1
ATOM 3110 C CA . ILE A 1 392 ? 1.259 -6.175 27.251 1.00 94.62 392 ILE A CA 1
ATOM 3111 C C . ILE A 1 392 ? 2.393 -6.195 28.288 1.00 94.62 392 ILE A C 1
ATOM 3113 O O . ILE A 1 392 ? 3.486 -6.683 27.998 1.00 94.62 392 ILE A O 1
ATOM 3117 N N . GLN A 1 393 ? 2.152 -5.661 29.486 1.00 93.75 393 GLN A N 1
ATOM 3118 C CA . GLN A 1 393 ? 3.149 -5.587 30.556 1.00 93.75 393 GLN A CA 1
ATOM 3119 C C . GLN A 1 393 ? 3.374 -6.929 31.264 1.00 93.75 393 GLN A C 1
ATOM 3121 O O . GLN A 1 393 ? 4.523 -7.252 31.571 1.00 93.75 393 GLN A O 1
ATOM 3126 N N . ASP A 1 394 ? 2.307 -7.696 31.486 1.00 94.38 394 ASP A N 1
ATOM 3127 C CA . ASP A 1 394 ? 2.330 -8.944 32.258 1.00 94.38 394 ASP A CA 1
ATOM 3128 C C . ASP A 1 394 ? 2.740 -10.162 31.408 1.00 94.38 394 ASP A C 1
ATOM 3130 O O . ASP A 1 394 ? 3.215 -11.171 31.934 1.00 94.38 394 ASP A O 1
ATOM 3134 N N . THR A 1 395 ? 2.585 -10.088 30.082 1.00 93.25 395 THR A N 1
ATOM 3135 C CA . THR A 1 395 ? 2.913 -11.202 29.183 1.00 93.25 395 THR A CA 1
ATOM 3136 C C . THR A 1 395 ? 4.425 -11.365 29.026 1.00 93.25 395 THR A C 1
ATOM 3138 O O . THR A 1 395 ? 5.123 -10.521 28.457 1.00 93.25 395 THR A O 1
ATOM 3141 N N . VAL A 1 396 ? 4.942 -12.517 29.455 1.00 91.12 396 VAL A N 1
ATOM 3142 C CA . VAL A 1 396 ? 6.336 -12.911 29.222 1.00 91.12 396 VAL A CA 1
ATOM 3143 C C . VAL A 1 396 ? 6.485 -13.429 27.792 1.00 91.12 396 VAL A C 1
ATOM 3145 O O . VAL A 1 396 ? 5.948 -14.479 27.441 1.00 91.12 396 VAL A O 1
ATOM 3148 N N . ARG A 1 397 ? 7.246 -12.708 26.961 1.00 88.88 397 ARG A N 1
ATOM 3149 C CA . ARG A 1 397 ? 7.530 -13.101 25.572 1.00 88.88 397 ARG A CA 1
ATOM 3150 C C . ARG A 1 397 ? 8.900 -13.778 25.419 1.00 88.88 397 ARG A C 1
ATOM 3152 O O . ARG A 1 397 ? 9.854 -13.385 26.096 1.00 88.88 397 ARG A O 1
ATOM 3159 N N . PRO A 1 398 ? 9.052 -14.730 24.483 1.00 88.00 398 PRO A N 1
ATOM 3160 C CA . PRO A 1 398 ? 10.364 -15.170 24.021 1.00 88.00 398 PRO A CA 1
ATOM 3161 C C . PRO A 1 398 ? 11.178 -14.016 23.415 1.00 88.00 398 PRO A C 1
ATOM 3163 O O . PRO A 1 398 ? 10.620 -13.064 22.868 1.00 88.00 398 PRO A O 1
ATOM 3166 N N . SER A 1 399 ? 12.508 -14.123 23.442 1.00 84.62 399 SER A N 1
ATOM 3167 C CA . SER A 1 399 ? 13.415 -13.071 22.951 1.00 84.62 399 SER A CA 1
ATOM 3168 C C . SER A 1 399 ? 13.281 -12.763 21.455 1.00 84.62 399 SER A C 1
ATOM 3170 O O . SER A 1 399 ? 13.597 -11.652 21.040 1.00 84.62 399 SER A O 1
ATOM 3172 N N . TRP A 1 400 ? 12.806 -13.724 20.659 1.00 80.31 400 TRP A N 1
ATOM 3173 C CA . TRP A 1 400 ? 12.625 -13.600 19.209 1.00 80.31 400 TRP A CA 1
ATOM 3174 C C . TRP A 1 400 ? 11.300 -12.944 18.794 1.00 80.31 400 TRP A C 1
ATOM 3176 O O . TRP A 1 400 ? 11.119 -12.644 17.617 1.00 80.31 400 TRP A O 1
ATOM 3186 N N . VAL A 1 401 ? 10.369 -12.729 19.729 1.00 83.19 401 VAL A N 1
ATOM 3187 C CA . VAL A 1 401 ? 9.141 -11.960 19.480 1.00 83.19 401 VAL A CA 1
ATOM 3188 C C . VAL A 1 401 ? 9.460 -10.489 19.702 1.00 83.19 401 VAL A C 1
ATOM 3190 O O . VAL A 1 401 ? 10.003 -10.151 20.753 1.00 83.19 401 VAL A O 1
ATOM 3193 N N . ASN A 1 402 ? 9.126 -9.610 18.757 1.00 80.75 402 ASN A N 1
ATOM 3194 C CA . ASN A 1 402 ? 9.392 -8.178 18.898 1.00 80.75 402 ASN A CA 1
ATOM 3195 C C . ASN A 1 402 ? 8.633 -7.573 20.092 1.00 80.75 402 ASN A C 1
ATOM 3197 O O . ASN A 1 402 ? 7.622 -8.098 20.558 1.00 80.75 402 ASN A O 1
ATOM 3201 N N . SER A 1 403 ? 9.161 -6.477 20.638 1.00 84.38 403 SER A N 1
ATOM 3202 C CA . SER A 1 403 ? 8.455 -5.724 21.677 1.00 84.38 403 SER A CA 1
ATOM 3203 C C . SER A 1 403 ? 7.389 -4.838 21.047 1.00 84.38 403 SER A C 1
ATOM 3205 O O . SER A 1 403 ? 7.557 -4.401 19.917 1.00 84.38 403 SER A O 1
ATOM 3207 N N . VAL A 1 404 ? 6.349 -4.519 21.812 1.00 91.38 404 VAL A N 1
ATOM 3208 C CA . VAL A 1 404 ? 5.348 -3.501 21.462 1.00 91.38 404 VAL A CA 1
ATOM 3209 C C . VAL A 1 404 ? 5.328 -2.413 22.548 1.00 91.38 404 VAL A C 1
ATOM 3211 O O . VAL A 1 404 ? 5.809 -2.672 23.664 1.00 91.38 404 VAL A O 1
ATOM 3214 N N . PRO A 1 405 ? 4.809 -1.203 22.272 1.00 89.69 405 PRO A N 1
ATOM 3215 C CA . PRO A 1 405 ? 4.726 -0.139 23.270 1.00 89.69 405 PRO A CA 1
ATOM 3216 C C . PRO A 1 405 ? 3.843 -0.525 24.463 1.00 89.69 405 PRO A C 1
ATOM 3218 O O . PRO A 1 405 ? 2.675 -0.875 24.312 1.00 89.69 405 PRO A O 1
ATOM 3221 N N . LYS A 1 406 ? 4.386 -0.418 25.682 1.00 90.25 406 LYS A N 1
ATOM 3222 C CA . LYS A 1 406 ? 3.657 -0.736 26.931 1.00 90.25 406 LYS A CA 1
ATOM 3223 C C . LYS A 1 406 ? 2.502 0.224 27.224 1.00 90.25 406 LYS A C 1
ATOM 3225 O O . LYS A 1 406 ? 1.603 -0.108 27.987 1.00 90.25 406 LYS A O 1
ATOM 3230 N N . ASN A 1 407 ? 2.562 1.415 26.640 1.00 86.00 407 ASN A N 1
ATOM 3231 C CA . ASN A 1 407 ? 1.580 2.491 26.718 1.00 86.00 407 ASN A CA 1
ATOM 3232 C C . ASN A 1 407 ? 0.720 2.575 25.441 1.00 86.00 407 ASN A C 1
ATOM 3234 O O . ASN A 1 407 ? 0.303 3.671 25.075 1.00 86.00 407 ASN A O 1
ATOM 3238 N N . PHE A 1 408 ? 0.499 1.446 24.753 1.00 87.19 408 PHE A N 1
ATOM 3239 C CA . PHE A 1 408 ? -0.329 1.345 23.544 1.00 87.19 408 PHE A CA 1
ATOM 3240 C C . PHE A 1 408 ? -1.643 2.142 23.657 1.00 87.19 408 PHE A C 1
ATOM 3242 O O . PHE A 1 408 ? -2.299 2.116 24.700 1.00 87.19 408 PHE A O 1
ATOM 3249 N N . GLY A 1 409 ? -1.999 2.866 22.593 1.00 76.44 409 GLY A N 1
ATOM 3250 C CA . GLY A 1 409 ? -3.170 3.750 22.529 1.00 76.44 409 GLY A CA 1
ATOM 3251 C C . GLY A 1 409 ? -2.926 5.181 23.029 1.00 76.44 409 GLY A C 1
ATOM 3252 O O . GLY A 1 409 ? -3.691 6.077 22.684 1.00 76.44 409 GLY A O 1
ATOM 3253 N N . ASN A 1 410 ? -1.855 5.447 23.790 1.00 78.12 410 ASN A N 1
ATOM 3254 C CA . ASN A 1 410 ? -1.507 6.813 24.197 1.00 78.12 410 ASN A CA 1
ATOM 3255 C C . ASN A 1 410 ? -0.757 7.555 23.081 1.00 78.12 410 ASN A C 1
ATOM 3257 O O . ASN A 1 410 ? 0.155 7.000 22.474 1.00 78.12 410 ASN A O 1
ATOM 3261 N N . ALA A 1 411 ? -1.008 8.859 22.919 1.00 69.50 411 ALA A N 1
ATOM 3262 C CA . ALA A 1 411 ? -0.283 9.704 21.957 1.00 69.50 411 ALA A CA 1
ATOM 3263 C C . ALA A 1 411 ? 1.253 9.694 22.153 1.00 69.50 411 ALA A C 1
ATOM 3265 O O . ALA A 1 411 ? 2.012 9.901 21.210 1.00 69.50 411 ALA A O 1
ATOM 3266 N N . SER A 1 412 ? 1.729 9.418 23.374 1.00 71.56 412 SER A N 1
ATOM 3267 C CA . SER A 1 412 ? 3.157 9.293 23.695 1.00 71.56 412 SER A CA 1
ATOM 3268 C C . SER A 1 412 ? 3.795 7.965 23.271 1.00 71.56 412 SER A C 1
ATOM 3270 O O . SER A 1 412 ? 5.013 7.834 23.368 1.00 71.56 412 SER A O 1
ATOM 3272 N N . ALA A 1 413 ? 3.012 6.975 22.828 1.00 72.00 413 ALA A N 1
ATOM 3273 C CA . ALA A 1 413 ? 3.526 5.699 22.326 1.00 72.00 413 ALA A CA 1
ATOM 3274 C C . ALA A 1 413 ? 4.195 5.833 20.947 1.00 72.00 413 ALA A C 1
ATOM 3276 O O . ALA A 1 413 ? 4.997 4.980 20.577 1.00 72.00 413 ALA A O 1
ATOM 3277 N N . GLY A 1 414 ? 3.919 6.926 20.226 1.00 70.50 414 GLY A N 1
ATOM 3278 C CA . GLY A 1 414 ? 4.386 7.129 18.858 1.00 70.50 414 GLY A CA 1
ATOM 3279 C C . GLY A 1 414 ? 3.588 6.312 17.840 1.00 70.50 414 GLY A C 1
ATOM 3280 O O . GLY A 1 414 ? 2.580 5.688 18.168 1.00 70.50 414 GLY A O 1
ATOM 3281 N N . LEU A 1 415 ? 4.034 6.353 16.583 1.00 77.06 415 LEU A N 1
ATOM 3282 C CA . LEU A 1 415 ? 3.414 5.600 15.497 1.00 77.06 415 LEU A CA 1
ATOM 3283 C C . LEU A 1 415 ? 3.789 4.117 15.604 1.00 77.06 415 LEU A C 1
ATOM 3285 O O . LEU A 1 415 ? 4.976 3.786 15.611 1.00 77.06 415 LEU A O 1
ATOM 3289 N N . ILE A 1 416 ? 2.777 3.251 15.650 1.00 83.62 416 ILE A N 1
ATOM 3290 C CA . ILE A 1 416 ? 2.954 1.797 15.651 1.00 83.62 416 ILE A CA 1
ATOM 3291 C C . ILE A 1 416 ? 3.413 1.347 14.264 1.00 83.62 416 ILE A C 1
ATOM 3293 O O . ILE A 1 416 ? 2.749 1.621 13.262 1.00 83.62 416 ILE A O 1
ATOM 3297 N N . LYS A 1 417 ? 4.544 0.646 14.209 1.00 82.25 417 LYS A N 1
ATOM 3298 C CA . LYS A 1 417 ? 5.115 0.123 12.959 1.00 82.25 417 LYS A CA 1
ATOM 3299 C C . LYS A 1 417 ? 4.471 -1.200 12.566 1.00 82.25 417 LYS A C 1
ATOM 3301 O O . LYS A 1 417 ? 3.926 -1.909 13.411 1.00 82.25 417 LYS A O 1
ATOM 3306 N N . ALA A 1 418 ? 4.591 -1.594 11.300 1.00 81.25 418 ALA A N 1
ATOM 3307 C CA . ALA A 1 418 ? 4.031 -2.860 10.832 1.00 81.25 418 ALA A CA 1
ATOM 3308 C C . ALA A 1 418 ? 4.425 -4.095 11.667 1.00 81.25 418 ALA A C 1
ATOM 3310 O O . ALA A 1 418 ? 3.585 -4.948 11.952 1.00 81.25 418 ALA A O 1
ATOM 3311 N N . ASP A 1 419 ? 5.686 -4.229 12.082 1.00 83.25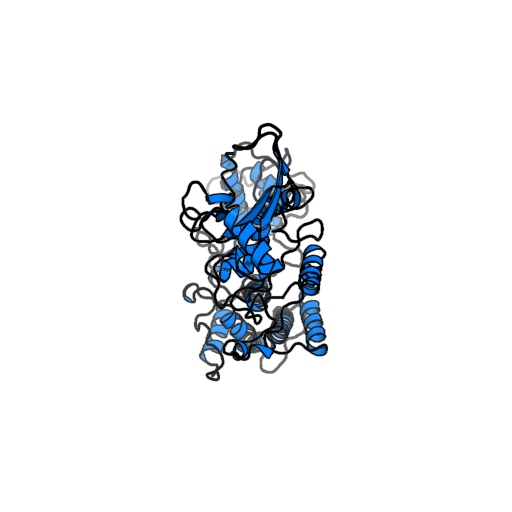 419 ASP A N 1
ATOM 3312 C CA . ASP A 1 419 ? 6.130 -5.383 12.872 1.00 83.25 419 ASP A CA 1
ATOM 3313 C C . ASP A 1 419 ? 5.555 -5.385 14.301 1.00 83.25 419 ASP A C 1
ATOM 3315 O O . ASP A 1 419 ? 5.261 -6.449 14.863 1.00 83.25 419 ASP A O 1
ATOM 3319 N N . GLU A 1 420 ? 5.314 -4.201 14.862 1.00 90.19 420 GLU A N 1
ATOM 3320 C CA . GLU A 1 420 ? 4.585 -4.024 16.117 1.00 90.19 420 GLU A CA 1
ATOM 3321 C C . GLU A 1 420 ? 3.099 -4.357 15.933 1.00 90.19 420 GLU A C 1
ATOM 3323 O O . GLU A 1 420 ? 2.558 -5.112 16.739 1.00 90.19 420 GLU A O 1
ATOM 3328 N N . TRP A 1 421 ? 2.461 -3.918 14.838 1.00 91.12 421 TRP A N 1
ATOM 3329 C CA . TRP A 1 421 ? 1.083 -4.298 14.484 1.00 91.12 421 TRP A CA 1
ATOM 3330 C C . TRP A 1 421 ? 0.915 -5.802 14.331 1.00 91.12 421 TRP A C 1
ATOM 3332 O O . TRP A 1 421 ? -0.062 -6.375 14.820 1.00 91.12 421 TRP A O 1
ATOM 3342 N N . ARG A 1 422 ? 1.885 -6.468 13.700 1.00 90.25 422 ARG A N 1
ATOM 3343 C CA . ARG A 1 422 ? 1.910 -7.930 13.599 1.00 90.25 422 ARG A CA 1
ATOM 3344 C C . ARG A 1 422 ? 1.918 -8.557 14.984 1.00 90.25 422 ARG A C 1
ATOM 3346 O O . ARG A 1 422 ? 1.147 -9.472 15.249 1.00 90.25 422 ARG A O 1
ATOM 3353 N N . THR A 1 423 ? 2.778 -8.077 15.871 1.00 91.69 423 THR A N 1
ATOM 3354 C CA . THR A 1 423 ? 2.901 -8.648 17.215 1.00 91.69 423 THR A CA 1
ATOM 3355 C C . THR A 1 423 ? 1.657 -8.356 18.065 1.00 91.69 423 THR A C 1
ATOM 3357 O O . THR A 1 423 ? 1.159 -9.247 18.752 1.00 91.69 423 THR A O 1
ATOM 3360 N N . LEU A 1 424 ? 1.099 -7.146 17.978 1.00 94.00 424 LEU A N 1
ATOM 3361 C CA . LEU A 1 424 ? -0.145 -6.759 18.647 1.00 94.00 424 LEU A CA 1
ATOM 3362 C C . LEU A 1 424 ? -1.315 -7.643 18.206 1.00 94.00 424 LEU A C 1
ATOM 3364 O O . LEU A 1 424 ? -1.936 -8.283 19.049 1.00 94.00 424 LEU A O 1
ATOM 3368 N N . SER A 1 425 ? -1.577 -7.726 16.900 1.00 93.50 425 SER A N 1
ATOM 3369 C CA . SER A 1 425 ? -2.724 -8.461 16.343 1.00 93.50 425 SER A CA 1
ATOM 3370 C C . SER A 1 425 ? -2.624 -9.978 16.488 1.00 93.50 425 SER A C 1
ATOM 3372 O O . SER A 1 425 ? -3.644 -10.649 16.580 1.00 93.50 425 SER A O 1
ATOM 3374 N N . THR A 1 426 ? -1.418 -10.547 16.534 1.00 91.75 426 THR A N 1
ATOM 3375 C CA . THR A 1 426 ? -1.252 -12.013 16.585 1.00 91.75 426 THR A CA 1
ATOM 3376 C C . THR A 1 426 ? -0.984 -12.567 17.981 1.00 91.75 426 THR A C 1
ATOM 3378 O O . THR A 1 426 ? -1.059 -13.781 18.167 1.00 91.75 426 THR A O 1
ATOM 3381 N N . VAL A 1 427 ? -0.688 -11.708 18.963 1.00 92.75 427 VAL A N 1
ATOM 3382 C CA . VAL A 1 427 ? -0.359 -12.129 20.334 1.00 92.75 427 VAL A CA 1
ATOM 3383 C C . VAL A 1 427 ? -1.170 -11.348 21.362 1.00 92.75 427 VAL A C 1
ATOM 3385 O O . VAL A 1 427 ? -2.022 -11.921 22.034 1.00 92.75 427 VAL A O 1
ATOM 3388 N N . PHE A 1 428 ? -0.923 -10.044 21.499 1.00 95.12 428 PHE A N 1
ATOM 3389 C CA . PHE A 1 428 ? -1.402 -9.284 22.658 1.00 95.12 428 PHE A CA 1
ATOM 3390 C C . PHE A 1 428 ? -2.896 -8.950 22.605 1.00 95.12 428 PHE A C 1
ATOM 3392 O O . PHE A 1 428 ? -3.593 -9.154 23.596 1.00 95.12 428 PHE A O 1
ATOM 3399 N N . LEU A 1 429 ? -3.398 -8.464 21.465 1.00 95.19 429 LEU A N 1
ATOM 3400 C CA . LEU A 1 429 ? -4.811 -8.120 21.295 1.00 95.19 429 LEU A CA 1
ATOM 3401 C C . LEU A 1 429 ? -5.722 -9.356 21.381 1.00 95.19 429 LEU A C 1
ATOM 3403 O O . LEU A 1 429 ? -6.707 -9.271 22.105 1.00 95.19 429 LEU A O 1
ATOM 3407 N N . PRO A 1 430 ? -5.402 -10.521 20.776 1.00 95.50 430 PRO A N 1
ATOM 3408 C CA . PRO A 1 430 ? -6.150 -11.750 21.037 1.00 95.50 430 PRO A CA 1
ATOM 3409 C C . PRO A 1 430 ? -6.267 -12.078 22.528 1.00 95.50 430 PRO A C 1
ATOM 3411 O O . PRO A 1 430 ? -7.369 -12.288 23.022 1.00 95.50 430 PRO A O 1
ATOM 3414 N N . ILE A 1 431 ? -5.154 -12.068 23.271 1.00 94.19 431 ILE A N 1
ATOM 3415 C CA . ILE A 1 431 ? -5.164 -12.380 24.709 1.00 94.19 431 ILE A CA 1
ATOM 3416 C C . ILE A 1 431 ? -6.024 -11.363 25.475 1.00 94.19 431 ILE A C 1
ATOM 3418 O O . ILE A 1 431 ? -6.871 -11.750 26.281 1.00 94.19 431 ILE A O 1
ATOM 3422 N N . ALA A 1 432 ? -5.832 -10.069 25.219 1.00 94.88 432 ALA A N 1
ATOM 3423 C CA . ALA A 1 432 ? -6.549 -9.008 25.917 1.00 94.88 432 ALA A CA 1
ATOM 3424 C C . ALA A 1 432 ? -8.055 -9.026 25.623 1.00 94.88 432 ALA A C 1
ATOM 3426 O O . ALA A 1 432 ? -8.852 -9.009 26.555 1.00 94.88 432 ALA A O 1
ATOM 3427 N N . LEU A 1 433 ? -8.449 -9.111 24.352 1.00 93.88 433 LEU A N 1
ATOM 3428 C CA . LEU A 1 433 ? -9.853 -9.037 23.954 1.00 93.88 433 LEU A CA 1
ATOM 3429 C C . LEU A 1 433 ? -10.619 -10.319 24.308 1.00 93.88 433 LEU A C 1
ATOM 3431 O O . LEU A 1 433 ? -11.751 -10.233 24.770 1.00 93.88 433 LEU A O 1
ATOM 3435 N N . ILE A 1 434 ? -10.002 -11.504 24.201 1.00 93.25 434 ILE A N 1
ATOM 3436 C CA . ILE A 1 434 ? -10.639 -12.762 24.634 1.00 93.25 434 ILE A CA 1
ATOM 3437 C C . ILE A 1 434 ? -10.872 -12.761 26.147 1.00 93.25 434 ILE A C 1
ATOM 3439 O O . ILE A 1 434 ? -11.932 -13.180 26.606 1.00 93.25 434 ILE A O 1
ATOM 3443 N N . THR A 1 435 ? -9.905 -12.281 26.933 1.00 92.19 435 THR A N 1
ATOM 3444 C CA . THR A 1 435 ? -10.056 -12.220 28.398 1.00 92.19 435 THR A CA 1
ATOM 3445 C C . THR A 1 435 ? -11.028 -11.140 28.863 1.00 92.19 435 THR A C 1
ATOM 3447 O O . THR A 1 435 ? -11.518 -11.239 29.982 1.00 92.19 435 THR A O 1
ATOM 3450 N N . LEU A 1 436 ? -11.309 -10.135 28.029 1.00 90.25 436 LEU A N 1
ATOM 3451 C CA . LEU A 1 436 ? -12.214 -9.037 28.361 1.00 90.25 436 LEU A CA 1
ATOM 3452 C C . LEU A 1 436 ? -13.649 -9.278 27.874 1.00 90.25 436 LEU A C 1
ATOM 3454 O O . LEU A 1 436 ? -14.594 -8.973 28.592 1.00 90.25 436 LEU A O 1
ATOM 3458 N N . TRP A 1 437 ? -13.812 -9.804 26.659 1.00 91.12 437 TRP A N 1
ATOM 3459 C CA . TRP A 1 437 ? -15.108 -9.916 25.977 1.00 91.12 437 TRP A CA 1
ATOM 3460 C C . TRP A 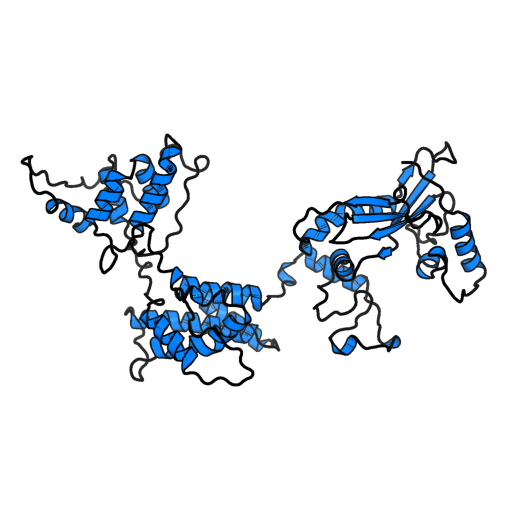1 437 ? -15.542 -11.356 25.723 1.00 91.12 437 TRP A C 1
ATOM 3462 O O . TRP A 1 437 ? -16.719 -11.595 25.501 1.00 91.12 437 TRP A O 1
ATOM 3472 N N . GLY A 1 438 ? -14.619 -12.319 25.740 1.00 86.75 438 GLY A N 1
ATOM 3473 C CA . GLY A 1 438 ? -14.903 -13.717 25.398 1.00 86.75 438 GLY A CA 1
ATOM 3474 C C . GLY A 1 438 ? -15.153 -14.628 26.600 1.00 86.75 438 GLY A C 1
ATOM 3475 O O . GLY A 1 438 ? -15.490 -15.797 26.416 1.00 86.75 438 GLY A O 1
ATOM 3476 N N . ASN A 1 439 ? -14.959 -14.130 27.823 1.00 83.44 439 ASN A N 1
ATOM 3477 C CA . ASN A 1 439 ? -15.042 -14.936 29.035 1.00 83.44 439 ASN A CA 1
ATOM 3478 C C . ASN A 1 439 ? -15.596 -14.123 30.212 1.00 83.44 439 ASN A C 1
ATOM 3480 O O . ASN A 1 439 ? -14.980 -13.156 30.650 1.00 83.44 439 ASN A O 1
ATOM 3484 N N . ILE A 1 440 ? -16.736 -14.561 30.743 1.00 79.12 440 ILE A N 1
ATOM 3485 C CA . ILE A 1 440 ? -17.370 -14.022 31.946 1.00 79.12 440 ILE A CA 1
ATOM 3486 C C . ILE A 1 440 ? -17.294 -15.106 33.020 1.00 79.12 440 ILE A C 1
ATOM 3488 O O . ILE A 1 440 ? -18.049 -16.077 32.978 1.00 79.12 440 ILE A O 1
ATOM 3492 N N . ASP A 1 441 ? -16.355 -14.974 33.959 1.00 79.31 441 ASP A N 1
ATOM 3493 C CA . ASP A 1 441 ? -16.180 -15.893 35.098 1.00 79.31 441 ASP A CA 1
ATOM 3494 C C . ASP A 1 441 ? -16.124 -17.393 34.722 1.00 79.31 441 ASP A C 1
ATOM 3496 O O . ASP A 1 441 ? -16.610 -18.267 35.440 1.00 79.31 441 ASP A O 1
ATOM 3500 N N . GLY A 1 442 ? -15.508 -17.713 33.582 1.00 76.62 442 GLY A N 1
ATOM 3501 C CA . GLY A 1 442 ? -15.364 -19.076 33.062 1.00 76.62 442 GLY A CA 1
ATOM 3502 C C . GLY A 1 442 ? -16.470 -19.517 32.100 1.00 76.62 442 GLY A C 1
ATOM 3503 O O . GLY A 1 442 ? -16.434 -20.658 31.639 1.00 76.62 442 GLY A O 1
ATOM 3504 N N . CYS A 1 443 ? -17.430 -18.646 31.783 1.00 81.00 443 CYS A N 1
ATOM 3505 C CA . CYS A 1 443 ? -18.527 -18.915 30.855 1.00 81.00 443 CYS A CA 1
ATOM 3506 C C . CYS A 1 443 ? -18.446 -18.023 29.609 1.00 81.00 443 CYS A C 1
ATOM 3508 O O . CYS A 1 443 ? -18.003 -16.876 29.670 1.00 81.00 443 CYS A O 1
ATOM 3510 N N . THR A 1 444 ? -18.906 -18.541 28.470 1.00 84.06 444 THR A N 1
ATOM 3511 C CA . THR A 1 444 ? -19.075 -17.746 27.247 1.00 84.06 444 THR A CA 1
ATOM 3512 C C . THR A 1 444 ? -20.220 -16.742 27.440 1.00 84.06 444 THR A C 1
ATOM 3514 O O . THR A 1 444 ? -21.253 -17.127 27.998 1.00 84.06 444 THR A O 1
ATOM 3517 N N . PRO A 1 445 ? -20.067 -15.480 26.995 1.00 87.94 445 PRO A N 1
ATOM 3518 C CA . PRO A 1 445 ? -21.164 -14.519 26.977 1.00 87.94 445 PRO A CA 1
ATOM 3519 C C . PRO A 1 445 ? -22.396 -15.046 26.223 1.00 87.94 445 PRO A C 1
ATOM 3521 O O . PRO A 1 445 ? -22.256 -15.885 25.330 1.00 87.94 445 PRO A O 1
ATOM 3524 N N . PRO A 1 446 ? -23.604 -14.565 26.559 1.00 83.88 446 PRO A N 1
ATOM 3525 C CA . PRO A 1 446 ? -24.813 -14.943 25.841 1.00 83.88 446 PRO A CA 1
ATOM 3526 C C . PRO A 1 446 ? -24.763 -14.454 24.386 1.00 83.88 446 PRO A C 1
ATOM 3528 O O . PRO A 1 446 ? -24.381 -13.319 24.119 1.00 83.88 446 PRO A O 1
ATOM 3531 N N . ASP A 1 447 ? -25.180 -15.304 23.445 1.00 83.44 447 ASP A N 1
ATOM 3532 C CA . ASP A 1 447 ? -25.364 -14.922 22.039 1.00 83.44 447 ASP A CA 1
ATOM 3533 C C . ASP A 1 447 ? -26.744 -14.279 21.851 1.00 83.44 447 ASP A C 1
ATOM 3535 O O . ASP A 1 447 ? -27.696 -14.883 21.352 1.00 83.44 447 ASP A O 1
ATOM 3539 N N . ASP A 1 448 ? -26.874 -13.057 22.356 1.00 82.88 448 ASP A N 1
ATOM 3540 C CA . ASP A 1 448 ? -28.086 -12.252 22.273 1.00 82.88 448 ASP A CA 1
ATOM 3541 C C . ASP A 1 448 ? -27.769 -10.817 21.806 1.00 82.88 448 ASP A C 1
ATOM 3543 O O . ASP A 1 448 ? -26.701 -10.530 21.251 1.00 82.88 448 ASP A O 1
ATOM 3547 N N . GLU A 1 449 ? -28.746 -9.922 21.944 1.00 78.88 449 GLU A N 1
ATOM 3548 C CA . GLU A 1 449 ? -28.606 -8.490 21.653 1.00 78.88 449 GLU A CA 1
ATOM 3549 C C . GLU A 1 449 ? -28.242 -7.678 22.912 1.00 78.88 449 GLU A C 1
ATOM 3551 O O . GLU A 1 449 ? -28.483 -6.473 22.975 1.00 78.88 449 GLU A O 1
ATOM 3556 N N . SER A 1 450 ? -27.684 -8.318 23.946 1.00 81.88 450 SER A N 1
ATOM 3557 C CA . SER A 1 450 ? -27.076 -7.597 25.065 1.00 81.88 450 SER A CA 1
ATOM 3558 C C . SER A 1 450 ? -25.730 -6.996 24.658 1.00 81.88 450 SER A C 1
ATOM 3560 O O . SER A 1 450 ? -25.099 -7.424 23.693 1.00 81.88 450 SER A O 1
ATOM 3562 N N . GLU A 1 451 ? -25.246 -6.021 25.429 1.00 80.38 451 GLU A N 1
ATOM 3563 C CA . GLU A 1 451 ? -23.917 -5.428 25.227 1.00 80.38 451 GLU A CA 1
ATOM 3564 C C . GLU A 1 451 ? -22.809 -6.496 25.197 1.00 80.38 451 GLU A C 1
ATOM 3566 O O . GLU A 1 451 ? -21.935 -6.463 24.335 1.00 80.38 451 GLU A O 1
ATOM 3571 N N . LEU A 1 452 ? -22.895 -7.497 26.078 1.00 82.69 452 LEU A N 1
ATOM 3572 C CA . LEU A 1 452 ? -21.953 -8.616 26.141 1.00 82.69 452 LEU A CA 1
ATOM 3573 C C . LEU A 1 452 ? -22.036 -9.522 24.904 1.00 82.69 452 LEU A C 1
ATOM 3575 O O . LEU A 1 452 ? -21.000 -9.947 24.393 1.00 82.69 452 LEU A O 1
ATOM 3579 N N . GLY A 1 453 ? -23.244 -9.781 24.396 1.00 84.75 453 GLY A N 1
ATOM 3580 C CA . GLY A 1 453 ? -23.445 -10.535 23.156 1.00 84.75 453 GLY A CA 1
ATOM 3581 C C . GLY A 1 453 ? -22.903 -9.802 21.927 1.00 84.75 453 GLY A C 1
ATOM 3582 O O . GLY A 1 453 ? -22.260 -10.406 21.068 1.00 84.75 453 GLY A O 1
ATOM 3583 N N . TYR A 1 454 ? -23.067 -8.478 21.860 1.00 84.25 454 TYR A N 1
ATOM 3584 C CA . TYR A 1 454 ? -22.443 -7.671 20.810 1.00 84.25 454 TYR A CA 1
ATOM 3585 C C . TYR A 1 454 ? -20.914 -7.620 20.932 1.00 84.25 454 TYR A C 1
ATOM 3587 O O . TYR A 1 454 ? -20.233 -7.716 19.911 1.00 84.25 454 TYR A O 1
ATOM 3595 N N . LEU A 1 455 ? -20.360 -7.524 22.148 1.00 86.69 455 LEU A N 1
ATOM 3596 C CA . LEU A 1 455 ? -18.905 -7.542 22.366 1.00 86.69 455 LEU A CA 1
ATOM 3597 C C . LEU A 1 455 ? -18.299 -8.868 21.897 1.00 86.69 455 LEU A C 1
ATOM 3599 O O . LEU A 1 455 ? -17.228 -8.871 21.290 1.00 86.69 455 LEU A O 1
ATOM 3603 N N . LEU A 1 456 ? -19.008 -9.981 22.110 1.00 88.75 456 LEU A N 1
ATOM 3604 C CA . LEU A 1 456 ? -18.612 -11.291 21.599 1.00 88.75 456 LEU A CA 1
ATOM 3605 C C . LEU A 1 456 ? -18.621 -11.336 20.060 1.00 88.75 456 LEU A C 1
ATOM 3607 O O . LEU A 1 456 ? -17.667 -11.823 19.460 1.00 88.75 456 LEU A O 1
ATOM 3611 N N . LYS A 1 457 ? -19.631 -10.755 19.401 1.00 87.19 457 LYS A N 1
ATOM 3612 C CA . LYS A 1 457 ? -19.683 -10.666 17.926 1.00 87.19 457 LYS A CA 1
ATOM 3613 C C . LYS A 1 457 ? -18.539 -9.821 17.356 1.00 87.19 457 LYS A C 1
ATOM 3615 O O . LYS A 1 457 ? -17.903 -10.217 16.379 1.00 87.19 457 LYS A O 1
ATOM 3620 N N . VAL A 1 458 ? -18.235 -8.684 17.988 1.00 87.81 458 VAL A N 1
ATOM 3621 C CA . VAL A 1 458 ? -17.081 -7.841 17.622 1.00 87.81 458 VAL A CA 1
ATOM 3622 C C . VAL A 1 458 ? -15.763 -8.585 17.852 1.00 87.81 458 VAL A C 1
ATOM 3624 O O . VAL A 1 458 ? -14.838 -8.473 17.040 1.00 87.81 458 VAL A O 1
ATOM 3627 N N . LEU A 1 459 ? -15.667 -9.366 18.933 1.00 91.50 459 LEU A N 1
ATOM 3628 C CA . LEU A 1 459 ? -14.514 -10.217 19.205 1.00 91.50 459 LEU A CA 1
ATOM 3629 C C . LEU A 1 459 ? -14.319 -11.248 18.089 1.00 91.50 459 LEU A C 1
ATOM 3631 O O . LEU A 1 459 ? -13.215 -11.336 17.554 1.00 91.50 459 LEU A O 1
ATOM 3635 N N . ASP A 1 460 ? -15.363 -11.983 17.709 1.00 90.25 460 ASP A N 1
ATOM 3636 C CA . ASP A 1 460 ? -15.293 -13.019 16.671 1.00 90.25 460 ASP A CA 1
ATOM 3637 C C . ASP A 1 460 ? -14.881 -12.443 15.311 1.00 90.25 460 ASP A C 1
ATOM 3639 O O . ASP A 1 460 ? -14.003 -12.994 14.639 1.00 90.25 460 ASP A O 1
ATOM 3643 N N . HIS A 1 461 ? -15.440 -11.285 14.944 1.00 89.31 461 HIS A N 1
ATOM 3644 C CA . HIS A 1 461 ? -15.037 -10.522 13.759 1.00 89.31 461 HIS A CA 1
ATOM 3645 C C . HIS A 1 461 ? -13.549 -10.158 13.823 1.00 89.31 461 HIS A C 1
ATOM 3647 O O . HIS A 1 461 ? -12.751 -10.535 12.966 1.00 89.31 461 HIS A O 1
ATOM 3653 N N . THR A 1 462 ? -13.120 -9.550 14.928 1.00 92.88 462 THR A N 1
ATOM 3654 C CA . THR A 1 462 ? -11.712 -9.190 15.147 1.00 92.88 462 THR A CA 1
ATOM 3655 C C . THR A 1 462 ? -10.779 -10.405 15.071 1.00 92.88 462 THR A C 1
ATOM 3657 O O . THR A 1 462 ? -9.700 -10.330 14.475 1.00 92.88 462 THR A O 1
ATOM 3660 N N . MET A 1 463 ? -11.181 -11.547 15.635 1.00 94.62 463 MET A N 1
ATOM 3661 C CA . MET A 1 463 ? -10.392 -12.778 15.596 1.00 94.62 463 MET A CA 1
ATOM 3662 C C . MET A 1 463 ? -10.295 -13.352 14.179 1.00 94.62 463 MET A C 1
ATOM 3664 O O . MET A 1 463 ? -9.225 -13.844 13.812 1.00 94.62 463 MET A O 1
ATOM 3668 N N . ALA A 1 464 ? -11.346 -13.253 13.358 1.00 92.38 464 ALA A N 1
ATOM 3669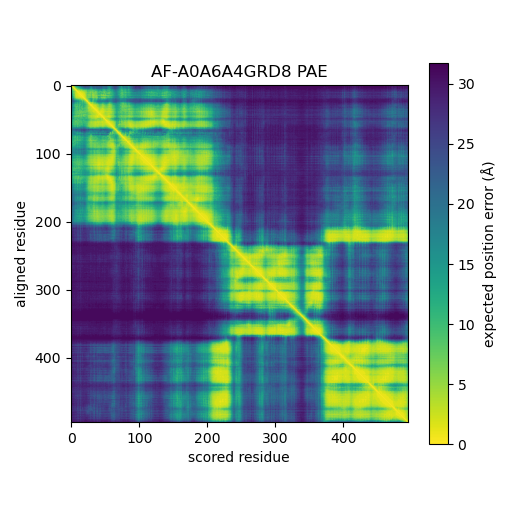 C CA . ALA A 1 464 ? -11.295 -13.657 11.953 1.00 92.38 464 ALA A CA 1
ATOM 3670 C C . ALA A 1 464 ? -10.247 -12.840 11.177 1.00 92.38 464 ALA A C 1
ATOM 3672 O O . ALA A 1 464 ? -9.412 -13.416 10.469 1.00 92.38 464 ALA A O 1
ATOM 3673 N N . LEU A 1 465 ? -10.211 -11.517 11.376 1.00 92.62 465 LEU A N 1
ATOM 3674 C CA . LEU A 1 465 ? -9.175 -10.663 10.791 1.00 92.62 465 LEU A CA 1
ATOM 3675 C C . LEU A 1 465 ? -7.773 -11.064 11.265 1.00 92.62 465 LEU A C 1
ATOM 3677 O O . LEU A 1 465 ? -6.874 -11.249 10.445 1.00 92.62 465 LEU A O 1
ATOM 3681 N N . PHE A 1 466 ? -7.571 -11.250 12.569 1.00 94.44 466 PHE A N 1
ATOM 3682 C CA . PHE A 1 466 ? -6.257 -11.612 13.106 1.00 94.44 466 PHE A CA 1
ATOM 3683 C C . PHE A 1 466 ? -5.782 -12.991 12.626 1.00 94.44 466 PHE A C 1
ATOM 3685 O O . PHE A 1 466 ? -4.599 -13.167 12.324 1.00 94.44 466 PHE A O 1
ATOM 3692 N N . GLN A 1 467 ? -6.690 -13.954 12.452 1.00 92.56 467 GLN A N 1
ATOM 3693 C CA . GLN A 1 467 ? -6.380 -15.233 11.807 1.00 92.56 467 GLN A CA 1
ATOM 3694 C C . GLN A 1 467 ? -5.964 -15.049 10.342 1.00 92.56 467 GLN A C 1
ATOM 3696 O O . GLN A 1 467 ? -4.974 -15.650 9.908 1.00 92.56 467 GLN A O 1
ATOM 3701 N N . ALA A 1 468 ? -6.656 -14.187 9.588 1.00 90.06 468 ALA A N 1
ATOM 3702 C CA . ALA A 1 468 ? -6.258 -13.842 8.225 1.00 90.06 468 ALA A CA 1
ATOM 3703 C C . ALA A 1 468 ? -4.848 -13.224 8.197 1.00 90.06 468 ALA A C 1
ATOM 3705 O O . ALA A 1 468 ? -4.017 -13.620 7.376 1.00 90.06 468 ALA A O 1
ATOM 3706 N N . THR A 1 469 ? -4.531 -12.332 9.139 1.00 90.06 469 THR A N 1
ATOM 3707 C CA . THR A 1 469 ? -3.193 -11.741 9.293 1.00 90.06 469 THR A CA 1
ATOM 3708 C C . THR A 1 469 ? -2.126 -12.805 9.551 1.00 90.06 469 THR A C 1
ATOM 3710 O O . THR A 1 469 ? -1.088 -12.800 8.889 1.00 90.06 469 THR A O 1
ATOM 3713 N N . ILE A 1 470 ? -2.377 -13.772 10.443 1.00 89.62 470 ILE A N 1
ATOM 3714 C CA . ILE A 1 470 ? -1.446 -14.888 10.702 1.00 89.62 470 ILE A CA 1
ATOM 3715 C C . ILE A 1 470 ? -1.168 -15.675 9.415 1.00 89.62 470 ILE A C 1
ATOM 3717 O O . ILE A 1 470 ? -0.009 -15.970 9.104 1.00 89.62 470 ILE A O 1
ATOM 3721 N N . LEU A 1 471 ? -2.216 -16.003 8.655 1.00 87.75 471 LEU A N 1
ATOM 3722 C CA . LEU A 1 471 ? -2.101 -16.762 7.410 1.00 87.75 471 LEU A CA 1
ATOM 3723 C C . LEU A 1 471 ? -1.343 -15.983 6.328 1.00 87.75 471 LEU A C 1
ATOM 3725 O O . LEU A 1 471 ? -0.486 -16.563 5.659 1.00 87.75 471 LEU A O 1
ATOM 3729 N N . ALA A 1 472 ? -1.600 -14.681 6.191 1.00 83.62 472 ALA A N 1
ATOM 3730 C CA . ALA A 1 472 ? -0.901 -13.820 5.238 1.00 83.62 472 ALA A CA 1
ATOM 3731 C C . ALA A 1 472 ? 0.574 -13.603 5.603 1.00 83.62 472 ALA A C 1
ATOM 3733 O O . ALA A 1 472 ? 1.430 -13.500 4.727 1.00 83.62 472 ALA A O 1
ATOM 3734 N N . CYS A 1 473 ? 0.894 -13.578 6.896 1.00 81.44 473 CYS A N 1
ATOM 3735 C CA . CYS A 1 473 ? 2.255 -13.401 7.391 1.00 81.44 473 CYS A CA 1
ATOM 3736 C C . CYS A 1 473 ? 3.079 -14.706 7.452 1.00 81.44 473 CYS A C 1
ATOM 3738 O O . CYS A 1 473 ? 4.223 -14.692 7.930 1.00 81.44 473 CYS A O 1
ATOM 3740 N N . CYS A 1 474 ? 2.527 -15.837 6.998 1.00 78.81 474 CYS A N 1
ATOM 3741 C CA . CYS A 1 474 ? 3.237 -17.112 6.936 1.00 78.81 474 CYS A CA 1
ATOM 3742 C C . CYS A 1 474 ? 4.320 -17.107 5.848 1.00 78.81 474 CYS A C 1
ATOM 3744 O O . CYS A 1 474 ? 4.069 -16.758 4.701 1.00 78.81 474 CYS A O 1
ATOM 3746 N N . HIS A 1 475 ? 5.506 -17.632 6.167 1.00 70.06 475 HIS A N 1
ATOM 3747 C CA . HIS A 1 475 ? 6.603 -17.770 5.196 1.00 70.06 475 HIS A CA 1
ATOM 3748 C C . HIS A 1 475 ? 6.316 -18.747 4.042 1.00 70.06 475 HIS A C 1
ATOM 3750 O O . HIS A 1 475 ? 7.032 -18.742 3.045 1.00 70.06 475 HIS A O 1
ATOM 3756 N N . LEU A 1 476 ? 5.294 -19.598 4.179 1.00 72.31 476 LEU A N 1
ATOM 3757 C CA . LEU A 1 476 ? 4.892 -20.568 3.166 1.00 72.31 476 LEU A CA 1
ATOM 3758 C C . LEU A 1 476 ? 3.391 -20.446 2.899 1.00 72.31 476 LEU A C 1
ATOM 3760 O O . LEU A 1 476 ? 2.580 -20.645 3.808 1.00 72.31 476 LEU A O 1
ATOM 3764 N N . VAL A 1 477 ? 3.029 -20.188 1.646 1.00 77.38 477 VAL A N 1
ATOM 3765 C CA . VAL A 1 477 ? 1.637 -20.158 1.191 1.00 77.38 477 VAL A CA 1
ATOM 3766 C C . VAL A 1 477 ? 1.306 -21.504 0.548 1.00 77.38 477 VAL A C 1
ATOM 3768 O O . VAL A 1 477 ? 1.867 -21.866 -0.481 1.00 77.38 477 VAL A O 1
ATOM 3771 N N . THR A 1 478 ? 0.406 -22.267 1.170 1.00 83.62 478 THR A N 1
ATOM 3772 C CA . THR A 1 478 ? -0.153 -23.512 0.616 1.00 83.62 478 THR A CA 1
ATOM 3773 C C . THR A 1 478 ? -1.568 -23.260 0.098 1.00 83.62 478 THR A C 1
ATOM 3775 O O . THR A 1 478 ? -2.226 -22.314 0.531 1.00 83.62 478 THR A O 1
ATOM 3778 N N . ALA A 1 479 ? -2.086 -24.135 -0.771 1.00 83.25 479 ALA A N 1
ATOM 3779 C CA . ALA A 1 479 ? -3.474 -24.041 -1.238 1.00 83.25 479 ALA A CA 1
ATOM 3780 C C . ALA A 1 479 ? -4.486 -24.046 -0.074 1.00 83.25 479 ALA A C 1
ATOM 3782 O O . ALA A 1 479 ? -5.440 -23.273 -0.079 1.00 83.25 479 ALA A O 1
ATOM 3783 N N . SER A 1 480 ? -4.231 -24.851 0.965 1.00 87.62 480 SER A N 1
ATOM 3784 C CA . SER A 1 480 ? -5.053 -24.883 2.179 1.00 87.62 480 SER A CA 1
ATOM 3785 C C . SER A 1 480 ? -5.024 -23.564 2.957 1.00 87.62 480 SER A C 1
ATOM 3787 O O . SER A 1 480 ? -6.071 -23.096 3.391 1.00 87.62 480 SER A O 1
ATOM 3789 N N . ARG A 1 481 ? -3.854 -22.923 3.096 1.00 84.31 481 ARG A N 1
ATOM 3790 C CA . ARG A 1 481 ? -3.725 -21.614 3.761 1.00 84.31 481 ARG A CA 1
ATOM 3791 C C . ARG A 1 481 ? -4.382 -20.499 2.959 1.00 84.31 481 ARG A C 1
ATOM 3793 O O . ARG A 1 481 ? -5.047 -19.654 3.543 1.00 84.31 481 ARG A O 1
ATOM 3800 N N . ALA A 1 482 ? -4.240 -20.521 1.635 1.00 82.44 482 ALA A N 1
ATOM 3801 C CA . ALA A 1 482 ? -4.913 -19.570 0.756 1.00 82.44 482 ALA A CA 1
ATOM 3802 C C . ALA A 1 482 ? -6.443 -19.706 0.839 1.00 82.44 482 ALA A C 1
ATOM 3804 O O . ALA A 1 482 ? -7.150 -18.701 0.859 1.00 82.44 482 ALA A O 1
ATOM 3805 N N . PHE A 1 483 ? -6.956 -20.938 0.929 1.00 87.31 483 PHE A N 1
ATOM 3806 C CA . PHE A 1 483 ? -8.380 -21.193 1.142 1.00 87.31 483 PHE A CA 1
ATOM 3807 C C . PHE A 1 483 ? -8.855 -20.686 2.510 1.00 87.31 483 PHE A C 1
ATOM 3809 O O . PHE A 1 483 ? -9.818 -19.926 2.567 1.00 87.31 483 PHE A O 1
ATOM 3816 N N . ALA A 1 484 ? -8.142 -21.023 3.589 1.00 87.75 484 ALA A N 1
ATOM 3817 C CA . ALA A 1 484 ? -8.468 -20.557 4.938 1.00 87.75 484 ALA A CA 1
ATOM 3818 C C . ALA A 1 484 ? -8.438 -19.021 5.046 1.00 87.75 484 ALA A C 1
ATOM 3820 O O . ALA A 1 484 ? -9.346 -18.429 5.616 1.00 87.75 484 ALA A O 1
ATOM 3821 N N . PHE A 1 485 ? -7.456 -18.360 4.421 1.00 87.06 485 PHE A N 1
ATOM 3822 C CA . PHE A 1 485 ? -7.374 -16.898 4.388 1.00 87.06 485 PHE A CA 1
ATOM 3823 C C . PHE A 1 485 ? -8.624 -16.278 3.754 1.00 87.06 485 PHE A C 1
ATOM 3825 O O . PHE A 1 485 ? -9.197 -15.337 4.300 1.00 87.06 485 PHE A O 1
ATOM 3832 N N . ARG A 1 486 ? -9.087 -16.834 2.626 1.00 85.56 486 ARG A N 1
ATOM 3833 C CA . ARG A 1 486 ? -10.317 -16.371 1.965 1.00 85.56 486 ARG A CA 1
ATOM 3834 C C . ARG A 1 486 ? -11.547 -16.562 2.846 1.00 85.56 486 ARG A C 1
ATOM 3836 O O . ARG A 1 486 ? -12.404 -15.689 2.841 1.00 85.56 486 ARG A O 1
ATOM 3843 N N . GLN A 1 487 ? -11.622 -17.660 3.599 1.00 87.25 487 GLN A N 1
ATOM 3844 C CA . GLN A 1 487 ? -12.713 -17.878 4.550 1.00 87.25 487 GLN A CA 1
ATOM 3845 C C . GLN A 1 487 ? -12.704 -16.817 5.656 1.00 87.25 487 GLN A C 1
ATOM 3847 O O . GLN A 1 487 ? -13.720 -16.156 5.851 1.00 87.25 487 GLN A O 1
ATOM 3852 N N . CYS A 1 488 ? -11.556 -16.578 6.297 1.00 85.62 488 CYS A N 1
ATOM 3853 C CA . CYS A 1 488 ? -11.420 -15.557 7.339 1.00 85.62 488 CYS A CA 1
ATOM 3854 C C . CYS A 1 488 ? -11.815 -14.155 6.839 1.00 85.62 488 CYS A C 1
ATOM 3856 O O . CYS A 1 488 ? -12.597 -13.467 7.487 1.00 85.62 488 CYS A O 1
ATOM 3858 N N . ILE A 1 489 ? -11.338 -13.752 5.654 1.00 81.69 489 ILE A N 1
ATOM 3859 C CA . ILE A 1 489 ? -11.698 -12.455 5.057 1.00 81.69 489 ILE A CA 1
ATOM 3860 C C . ILE A 1 489 ? -13.179 -12.399 4.662 1.00 81.69 489 ILE A C 1
ATOM 3862 O O . ILE A 1 489 ? -13.804 -11.355 4.811 1.00 81.69 489 ILE A O 1
ATOM 3866 N N . SER A 1 490 ? -13.770 -13.498 4.185 1.00 79.50 490 SER A N 1
ATOM 3867 C CA . SER A 1 490 ? -15.202 -13.512 3.860 1.00 79.50 490 SER A CA 1
ATOM 3868 C C . SER A 1 490 ? -16.076 -13.298 5.095 1.00 79.50 490 SER A C 1
ATOM 3870 O O . SER A 1 490 ? -17.025 -12.526 5.027 1.00 79.50 490 SER A O 1
ATOM 3872 N N . THR A 1 491 ? -15.712 -13.890 6.237 1.00 76.19 491 THR A N 1
ATOM 3873 C CA . THR A 1 491 ? -16.396 -13.653 7.515 1.00 76.19 491 THR A CA 1
ATOM 3874 C C . THR A 1 491 ? -16.293 -12.187 7.944 1.00 76.19 491 THR A C 1
ATOM 3876 O O . THR A 1 491 ? -17.267 -11.639 8.445 1.00 76.19 491 THR A O 1
ATOM 3879 N N . GLN A 1 492 ? -15.155 -11.536 7.678 1.00 72.12 492 GLN A N 1
ATOM 3880 C CA . GLN A 1 492 ? -14.929 -10.121 7.991 1.00 72.12 492 GLN A CA 1
ATOM 3881 C C . GLN A 1 492 ? -15.766 -9.148 7.146 1.00 72.12 492 GLN A C 1
ATOM 3883 O O . GLN A 1 492 ? -16.021 -8.033 7.579 1.00 72.12 492 GLN A O 1
ATOM 3888 N N . LEU A 1 493 ? -16.140 -9.520 5.918 1.00 62.44 493 LEU A N 1
ATOM 3889 C CA . LEU A 1 493 ? -16.831 -8.623 4.979 1.00 62.44 493 LEU A CA 1
ATOM 3890 C C . LEU A 1 493 ? -18.360 -8.768 4.991 1.00 62.44 493 LEU A C 1
ATOM 3892 O O . LEU A 1 493 ? -19.051 -7.933 4.414 1.00 62.44 493 LEU A O 1
ATOM 3896 N N . VAL A 1 494 ? -18.881 -9.855 5.564 1.00 47.72 494 VAL A N 1
ATOM 3897 C CA . VAL A 1 494 ? -20.319 -10.187 5.562 1.00 47.72 494 VAL A CA 1
ATOM 3898 C C . VAL A 1 494 ? -21.048 -9.633 6.797 1.00 47.72 494 VAL A C 1
ATOM 3900 O O . VAL A 1 494 ? -22.275 -9.533 6.782 1.00 47.72 494 VAL A O 1
ATOM 3903 N N . HIS A 1 495 ? -20.300 -9.238 7.825 1.00 38.56 495 HIS A N 1
ATOM 3904 C CA . HIS A 1 495 ? -20.771 -8.630 9.068 1.00 38.56 495 HIS A CA 1
ATOM 3905 C C . HIS A 1 495 ? -20.098 -7.277 9.259 1.00 38.56 495 HIS A C 1
ATOM 3907 O O . HIS A 1 495 ? -20.793 -6.372 9.767 1.00 38.56 495 HIS A O 1
#

Nearest PDB structures (foldseek):
  6cik-assembly1_A  TM=2.359E-01  e=4.216E-03  Mus musculus
  6cg0-assembly1_C  TM=2.411E-01  e=8.672E-03  Mus musculus

Sequence (495 aa):
MQLISINPDATNTALHAIHTGEEQIGVQNMFEANFIKDLKGPDGKLFVDRGDKICLAFSMHMDFFNPNCITQRTLDPSIQYLSEYLYVATIIPGPHEPLNDEMDHFVWPVVEQFVKAWQPGLRVSRTAASESGAVVEVGILLSVNDLLAARKVAGFLGVSSGFICTVCQLRGKTGTFNMDHAQWIPRSRDELRHWSTAYRDDPTRMLVIDAMHCILEGIVHYHCHHVLCLDVSMHQVSADGFKYAFEWLWIPYDHEVTPQDFRLDTPKHVPNIAKIQDALGFVIEGDKSMSLDQVWTHLNNRGILKALKFVAWTLELSTTLNDIHPTVSVERTNSKSKKKKSHKDMHFPTGKLASKKSHFIALLLNWQPHSSVGYVLPTGTPETLAHIQKVIQDTVRPSWVNSVPKNFGNASAGLIKADEWRTLSTVFLPIALITLWGNIDGCTPPDDESELGYLLKVLDHTMALFQATILACCHLVTASRAFAFRQCISTQLVH

Solvent-accessible surface area (backbone atoms only — not comparable to full-atom values): 29379 Å² total; per-residue (Å²): 133,86,71,71,71,66,45,62,63,54,42,52,49,34,54,48,38,66,75,71,66,66,84,72,97,68,71,91,49,76,52,66,32,65,76,48,64,70,29,59,36,86,86,69,46,43,48,63,66,38,84,88,42,46,66,44,42,28,32,43,34,46,52,98,87,51,78,27,38,30,32,44,62,46,40,55,85,92,50,36,81,41,73,93,42,48,44,71,80,47,76,81,73,74,96,58,83,74,53,70,82,54,45,50,75,63,48,46,68,56,52,55,52,39,48,43,20,39,54,90,32,39,80,41,68,56,50,87,89,38,78,85,32,44,44,34,35,32,46,78,80,42,79,62,42,53,76,69,46,44,25,46,79,70,7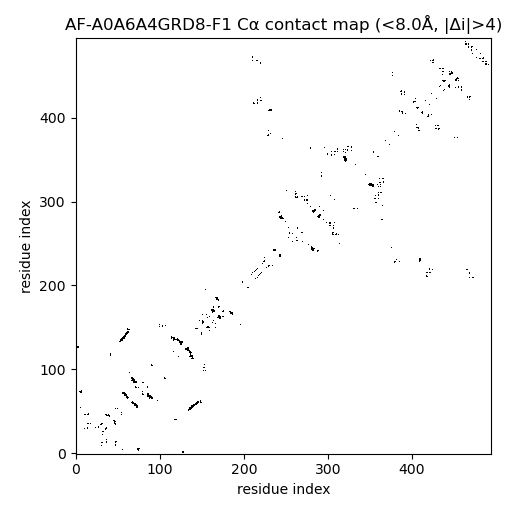4,45,71,57,87,87,41,58,55,72,47,95,60,28,68,46,48,45,84,79,42,75,78,62,79,60,67,89,68,54,46,68,59,56,68,67,58,54,49,49,54,53,48,47,39,73,75,42,47,77,86,67,61,75,81,48,48,52,60,56,41,25,61,32,52,51,42,45,41,41,49,69,72,35,32,52,32,61,74,72,63,45,54,46,99,87,58,35,33,58,66,57,91,73,94,72,83,77,94,48,79,87,80,45,56,81,93,41,51,68,94,49,80,87,51,55,68,34,38,57,55,44,56,53,55,71,27,41,24,54,71,71,90,52,38,46,44,66,69,54,42,50,48,49,44,69,75,58,42,48,56,48,42,42,48,33,55,37,53,79,68,69,53,75,57,48,46,59,89,69,54,65,67,84,58,51,65,69,73,77,75,78,82,90,78,100,68,81,91,68,84,78,75,78,60,69,79,36,72,60,83,49,58,69,45,44,52,48,50,57,65,55,56,53,78,81,70,99,75,62,82,76,72,77,61,38,34,74,67,49,44,51,45,39,27,46,45,56,66,71,56,88,73,61,90,89,55,79,78,65,63,58,52,54,41,42,84,88,52,59,85,82,47,42,71,36,40,48,46,37,49,70,49,47,47,52,55,31,49,41,63,67,38,49,40,55,98,88,37,71,54,59,95,51,93,46,74,54,18,47,40,35,52,54,46,54,41,53,49,28,47,31,52,25,49,54,52,64,71,41,97,70,88,45,74,67,48,54,52,51,30,51,50,24,50,49,58,51,73,78,109

Mean predicted aligned error: 18.85 Å

Radius of gyration: 35.66 Å; Cα contacts (8 Å, |Δi|>4): 588; chains: 1; bounding box: 91×63×86 Å

Foldseek 3Di:
DAPDDQPLCLLVVLVVCLVVVDDDPDDPAPSVDPLQSCDAAPVRHRLSPQPQAAEWEWEWEDDPVDQTWIWTRSDDPVPRPPPVRIDRQFGDDDDDDDDLVCVCVTVVVVVVVLVVCRPPHDWDCAHPVGNNTHGYRYDHSYHDYPPQCVQSSLVHDGCPAQQNDPFFRHGDPVSPPDPPVVRRHGDDPVVSVVVVVCCVVPVPVVDDPPLFVCQQVNVLVCCVCPVLVQAPVQQDQPPVRFGFPDDDPDDQDDQVPDDPQLHDPDPVLSVLLVQLVVLLRTAQDDPRGAPLVRSLVSLVVRPDQSSLVNRCVSVVFDQFQADQDVVNQPVVVPPDDDDDDDDDRPDDDGGDGNDDSSSSSSRSNSPPVPDDPPPSLNSNDPVLSVLLLVLLVPDDDDPPQDHAQSNRNYPVSPDQGSSNSLSCLQPRVLVSLCVVQQDDPNDGFDCDPDSSNVSVVSSLLSNLSSLLSVLSPDPDHDPVSVVSNVVSVVSNVVD

Secondary structure (DSSP, 8-state):
-------HHHHHHHHHHHHHT---SS-SSGGGSHHHHT-B-TTSSBTT--TTSEEEEEEEE--SSS-EEEEE-SS-TTTTTSGGGEEEEE---SSSPPPHHHHHHHHHHHHHHHHHHHTT-EEES--SS-SS-EEEEEEEEEE---HHHHHHHTTPPPTTSSB--SSB--BSGGGGG---GGG-PBPPHHHHHHHHHHHHH-GGGG----IIIIIIIIIIHHIIIIIS---GGGS-B-TTSPBBS----PPPP-TTTS-GGG--SSGGGHHHHHHHHHHHTB--SSTT---HHHHHHHHHHH--HHHHHHHHHHTT--SB-----HHHHHTTTSS--SS----------TT-B--SHHHHHHHHHHTSS-SSS-----TT-HHHHHHHHHHHHH----TTSPP--TTTTSGGG-PPPHHHHHHIIIIIHHHHHHHHHS-BTTBPPPSSSSHHHHHHHHHHHHHHHHHHHHHHT-SS--HHHHHHHHHHHHHHHH-

pLDDT: mean 75.87, std 14.68, range [22.73, 95.5]